Protein 3IT3 (pdb70)

B-factor: mean 20.71, std 9.78, range [7.64, 93.46]

Radius of gyration: 27.83 Å; Cα contacts (8 Å, |Δi|>4): 1352; chains: 2; bounding box: 67×67×67 Å

Structure (mmCIF, N/CA/C/O backbone):
data_3IT3
#
_entry.id   3IT3
#
_cell.length_a   61.646
_cell.length_b   61.646
_cell.length_c   211.439
_cell.angle_alpha   90.000
_cell.angle_beta   90.000
_cell.angle_gamma   90.000
#
_symmetry.space_group_name_H-M   'P 41'
#
loop_
_entity.id
_entity.type
_entity.pdbx_description
1 polymer 'Acid phosphatase'
2 non-polymer '[(2R,3S,4R,5R)-5-(6-aminopurin-9-yl)-4-hydroxy-2-(hydroxymethyl)oxolan-3-yl] dihydrogen phosphate'
3 water water
#
loop_
_atom_site.group_PDB
_atom_site.id
_atom_site.type_symbol
_atom_site.label_atom_id
_atom_site.label_alt_id
_atom_site.label_comp_id
_atom_site.label_asym_id
_atom_site.label_entity_id
_atom_site.label_seq_id
_atom_site.pdbx_PDB_ins_code
_atom_site.Cartn_x
_atom_site.Cartn_y
_atom_site.Cartn_z
_atom_site.occupancy
_atom_site.B_iso_or_equiv
_atom_site.auth_seq_id
_atom_site.auth_comp_id
_atom_site.auth_asym_id
_atom_site.auth_atom_id
_atom_site.pdbx_PDB_model_num
ATOM 1 N N . SER A 1 6 ? 8.024 6.236 26.502 1.00 47.09 6 SER A N 1
ATOM 2 C CA . SER A 1 6 ? 8.136 7.388 25.614 1.00 42.91 6 SER A CA 1
ATOM 3 C C . SER A 1 6 ? 6.910 7.528 24.716 1.00 35.62 6 SER A C 1
ATOM 4 O O . SER A 1 6 ? 6.396 6.541 24.193 1.00 39.49 6 SER A O 1
ATOM 6 N N . LYS A 1 7 ? 6.450 8.763 24.543 1.00 23.76 7 LYS A N 1
ATOM 7 C CA . LYS A 1 7 ? 5.296 9.046 23.704 1.00 21.09 7 LYS A CA 1
ATOM 8 C C . LYS A 1 7 ? 5.682 10.025 22.609 1.00 18.17 7 LYS A C 1
ATOM 9 O O . LYS A 1 7 ? 6.446 10.961 22.841 1.00 20.22 7 LYS A O 1
ATOM 11 N N . LEU A 1 8 ? 5.156 9.796 21.412 1.00 16.30 8 LEU A N 1
ATOM 12 C CA . LEU A 1 8 ? 5.343 10.725 20.308 1.00 15.36 8 LEU A CA 1
ATOM 13 C C . LEU A 1 8 ? 4.584 12.016 20.609 1.00 18.22 8 LEU A C 1
ATOM 14 O O . LEU A 1 8 ? 3.378 11.983 20.862 1.00 17.54 8 LEU A O 1
ATOM 19 N N . ILE A 1 9 ? 5.278 13.153 20.569 1.00 16.66 9 ILE A N 1
ATOM 20 C CA . ILE A 1 9 ? 4.633 14.430 20.887 1.00 14.78 9 ILE A CA 1
ATOM 21 C C . ILE A 1 9 ? 4.604 15.436 19.737 1.00 15.00 9 ILE A C 1
ATOM 22 O O . ILE A 1 9 ? 3.875 16.427 19.804 1.00 15.61 9 ILE A O 1
ATOM 27 N N . PHE A 1 10 ? 5.373 15.181 18.680 1.00 13.50 10 PHE A N 1
ATOM 28 C CA . PHE A 1 10 ? 5.435 16.119 17.565 1.00 14.03 10 PHE A CA 1
ATOM 29 C C . PHE A 1 10 ? 6.064 15.466 16.346 1.00 13.05 10 PHE A C 1
ATOM 30 O O . PHE A 1 10 ? 6.932 14.604 16.480 1.00 15.83 10 PHE A O 1
ATOM 38 N N . VAL A 1 11 ? 5.619 15.872 15.158 1.00 12.17 11 VAL A N 1
ATOM 39 C CA . VAL A 1 11 ? 6.238 15.424 13.912 1.00 11.98 11 VAL A CA 1
ATOM 40 C C . VAL A 1 11 ? 6.410 16.598 12.961 1.00 12.83 11 VAL A C 1
ATOM 41 O O . VAL A 1 11 ? 5.489 17.388 12.781 1.00 12.35 11 VAL A O 1
ATOM 45 N N . SER A 1 12 ? 7.577 16.701 12.330 1.00 12.64 12 SER A N 1
ATOM 46 C CA . SER A 1 12 ? 7.715 17.583 11.174 1.00 11.19 12 SER A CA 1
ATOM 47 C C . SER A 1 12 ? 7.886 16.740 9.915 1.00 11.99 12 SER A C 1
ATOM 48 O O . SER A 1 12 ? 8.673 15.788 9.900 1.00 13.72 12 SER A O 1
ATOM 51 N N . MET A 1 13 ? 7.154 17.093 8.859 1.00 10.99 13 MET A N 1
ATOM 52 C CA . MET A 1 13 ? 7.091 16.265 7.655 1.00 12.10 13 MET A CA 1
ATOM 53 C C . MET A 1 13 ? 7.339 17.064 6.378 1.00 11.96 13 MET A C 1
ATOM 54 O O . MET A 1 13 ? 6.902 18.214 6.263 1.00 11.60 13 MET A O 1
ATOM 59 N N . ILE A 1 14 ? 8.046 16.444 5.433 1.00 10.67 14 ILE A N 1
ATOM 60 C CA . ILE A 1 14 ? 8.151 16.942 4.060 1.00 10.22 14 ILE A CA 1
ATOM 61 C C . ILE A 1 14 ? 7.561 15.888 3.137 1.00 10.98 14 ILE A C 1
ATOM 62 O O . ILE A 1 14 ? 7.788 14.695 3.336 1.00 11.74 14 ILE A O 1
ATOM 67 N N . THR A 1 15 ? 6.797 16.317 2.135 1.00 9.73 15 THR A N 1
ATOM 68 C CA . THR A 1 15 ? 6.448 15.433 1.024 1.00 8.80 15 THR A CA 1
ATOM 69 C C . THR A 1 15 ? 6.988 15.965 -0.294 1.00 10.29 15 THR A C 1
ATOM 70 O O . THR A 1 15 ? 7.164 17.177 -0.468 1.00 12.17 15 THR A O 1
ATOM 74 N N . ARG A 1 16 ? 7.250 15.051 -1.223 1.00 10.32 16 ARG A N 1
ATOM 75 C CA . ARG A 1 16 ? 7.237 15.420 -2.630 1.00 10.54 16 ARG A CA 1
ATOM 76 C C . ARG A 1 16 ? 5.796 15.282 -3.104 1.00 12.19 16 ARG A C 1
ATOM 77 O O . ARG A 1 16 ? 5.039 14.449 -2.591 1.00 12.83 16 ARG A O 1
ATOM 85 N N . HIS A 1 17 ? 5.417 16.118 -4.065 1.00 10.32 17 HIS A N 1
ATOM 86 C CA . HIS A 1 17 ? 4.085 16.074 -4.661 1.00 11.29 17 HIS A CA 1
ATOM 87 C C . HIS A 1 17 ? 3.854 14.759 -5.408 1.00 11.61 17 HIS A C 1
ATOM 88 O O . HIS A 1 17 ? 4.767 13.952 -5.575 1.00 11.42 17 HIS A O 1
ATOM 95 N N . GLY A 1 18 ? 2.625 14.552 -5.863 1.00 10.20 18 GLY A N 1
ATOM 96 C CA . GLY A 1 18 ? 2.286 13.323 -6.559 1.00 10.75 18 GLY A CA 1
ATOM 97 C C . GLY A 1 18 ? 2.593 13.379 -8.047 1.00 10.87 18 GLY A C 1
ATOM 98 O O . GLY A 1 18 ? 3.128 14.359 -8.557 1.00 12.15 18 GLY A O 1
ATOM 99 N N . ASP A 1 19 ? 2.222 12.315 -8.740 1.00 10.68 19 ASP A N 1
ATOM 100 C CA . ASP A 1 19 ? 2.388 12.228 -10.184 1.00 11.42 19 ASP A CA 1
ATOM 101 C C . ASP A 1 19 ? 1.934 13.510 -10.879 1.00 12.91 19 ASP A C 1
ATOM 102 O O . ASP A 1 19 ? 0.842 14.024 -10.619 1.00 12.08 19 ASP A O 1
ATOM 107 N N . ARG A 1 20 ? 2.776 14.019 -11.777 1.00 12.02 20 ARG A N 1
ATOM 108 C CA . ARG A 1 20 ? 2.463 15.240 -12.506 1.00 11.24 20 ARG A CA 1
ATOM 109 C C . ARG A 1 20 ? 2.746 15.051 -13.984 1.00 11.47 20 ARG A C 1
ATOM 110 O O . ARG A 1 20 ? 3.419 14.098 -14.382 1.00 13.44 20 ARG A O 1
ATOM 118 N N . ALA A 1 21 ? 2.224 15.961 -14.799 1.00 11.36 21 ALA A N 1
ATOM 119 C CA . ALA A 1 21 ? 2.634 16.052 -16.192 1.00 11.67 21 ALA A CA 1
ATOM 120 C C . ALA A 1 21 ? 4.079 16.561 -16.233 1.00 11.92 21 ALA A C 1
ATOM 121 O O . ALA A 1 21 ? 4.589 17.069 -15.229 1.00 13.49 21 ALA A O 1
ATOM 123 N N . PRO A 1 22 ? 4.752 16.419 -17.382 1.00 11.46 22 PRO A N 1
ATOM 124 C CA . PRO A 1 22 ? 6.131 16.919 -17.454 1.00 11.42 22 PRO A CA 1
ATOM 125 C C . PRO A 1 22 ? 6.175 18.445 -17.519 1.00 13.23 22 PRO A C 1
ATOM 126 O O . PRO A 1 22 ? 5.128 19.089 -17.618 1.00 14.73 22 PRO A O 1
ATOM 130 N N . PHE A 1 23 ? 7.380 19.009 -17.467 1.00 13.46 23 PHE A N 1
ATOM 131 C CA . PHE A 1 23 ? 7.589 20.427 -17.746 1.00 13.26 23 PHE A CA 1
ATOM 132 C C . PHE A 1 23 ? 7.875 20.667 -19.217 1.00 18.11 23 PHE A C 1
ATOM 133 O O . PHE A 1 23 ? 7.598 21.738 -19.748 1.00 20.19 23 PHE A O 1
ATOM 141 N N . ALA A 1 24 ? 8.469 19.670 -19.860 1.00 17.75 24 ALA A N 1
ATOM 142 C CA . ALA A 1 24 ? 8.969 19.826 -21.224 1.00 16.64 24 ALA A CA 1
ATOM 143 C C . ALA A 1 24 ? 8.280 18.846 -22.150 1.00 14.58 24 ALA A C 1
ATOM 144 O O . ALA A 1 24 ? 7.582 17.949 -21.701 1.00 16.59 24 ALA A O 1
ATOM 146 N N . ASN A 1 25 ? 8.487 19.028 -23.453 1.00 18.38 25 ASN A N 1
ATOM 147 C CA . ASN A 1 25 ? 8.025 18.069 -24.448 1.00 17.47 25 ASN A CA 1
ATOM 148 C C . ASN A 1 25 ? 9.219 17.409 -25.125 1.00 20.84 25 ASN A C 1
ATOM 149 O O . ASN A 1 25 ? 10.253 18.040 -25.325 1.00 19.47 25 ASN A O 1
ATOM 154 N N . ILE A 1 26 ? 9.074 16.135 -25.471 1.00 16.11 26 ILE A N 1
ATOM 155 C CA . ILE A 1 26 ? 9.996 15.496 -26.400 1.00 16.35 26 ILE A CA 1
ATOM 156 C C . ILE A 1 26 ? 9.562 15.911 -27.796 1.00 15.91 26 ILE A C 1
ATOM 157 O O . ILE A 1 26 ? 8.409 15.716 -28.183 1.00 18.42 26 ILE A O 1
ATOM 162 N N . GLU A 1 27 ? 10.476 16.530 -28.533 1.00 16.26 27 GLU A N 1
ATOM 163 C CA . GLU A 1 27 ? 10.116 17.160 -29.799 1.00 19.27 27 GLU A CA 1
ATOM 164 C C . GLU A 1 27 ? 9.544 16.182 -30.821 1.00 19.75 27 GLU A C 1
ATOM 165 O O . GLU A 1 27 ? 8.627 16.523 -31.570 1.00 20.96 27 GLU A O 1
ATOM 171 N N . ASN A 1 28 ? 10.088 14.971 -30.849 1.00 19.23 28 ASN A N 1
ATOM 172 C CA . ASN A 1 28 ? 9.709 13.996 -31.867 1.00 20.65 28 ASN A CA 1
ATOM 173 C C . ASN A 1 28 ? 8.639 13.008 -31.404 1.00 21.75 28 ASN A C 1
ATOM 174 O O . ASN A 1 28 ? 8.418 11.978 -32.041 1.00 25.05 28 ASN A O 1
ATOM 179 N N . ALA A 1 29 ? 7.979 13.329 -30.295 1.00 21.00 29 ALA A N 1
ATOM 180 C CA . ALA A 1 29 ? 6.845 12.542 -29.823 1.00 20.13 29 ALA A CA 1
ATOM 181 C C . ALA A 1 29 ? 5.595 13.411 -29.780 1.00 20.56 29 ALA A C 1
ATOM 182 O O . ALA A 1 29 ? 5.677 14.638 -29.809 1.00 28.75 29 ALA A O 1
ATOM 184 N N . ASN A 1 30 ? 4.437 12.772 -29.711 1.00 20.93 30 ASN A N 1
ATOM 185 C CA . ASN A 1 30 ? 3.173 13.496 -29.682 1.00 20.91 30 ASN A CA 1
ATOM 186 C C . ASN A 1 30 ? 2.324 13.114 -28.482 1.00 21.47 30 ASN A C 1
ATOM 187 O O . ASN A 1 30 ? 1.133 12.844 -28.609 1.00 26.35 30 ASN A O 1
ATOM 192 N N . TYR A 1 31 ? 2.942 13.105 -27.306 1.00 19.99 31 TYR A N 1
ATOM 193 C CA . TYR A 1 31 ? 2.254 12.671 -26.104 1.00 18.63 31 TYR A CA 1
ATOM 194 C C . TYR A 1 31 ? 1.128 13.628 -25.726 1.00 22.19 31 TYR A C 1
ATOM 195 O O . TYR A 1 31 ? 1.259 14.844 -25.871 1.00 26.33 31 TYR A O 1
ATOM 204 N N . SER A 1 32 ? 0.024 13.064 -25.248 1.00 22.85 32 SER A N 1
ATOM 205 C CA . SER A 1 32 ? -1.095 13.843 -24.733 1.00 24.16 32 SER A CA 1
ATOM 206 C C . SER A 1 32 ? -1.318 13.445 -23.276 1.00 21.42 32 SER A C 1
ATOM 207 O O . SER A 1 32 ? -1.580 12.278 -22.992 1.00 26.27 32 SER A O 1
ATOM 210 N N . TRP A 1 33 ? -1.228 14.408 -22.359 1.00 21.80 33 TRP A N 1
ATOM 211 C CA . TRP A 1 33 ? -1.243 14.099 -20.924 1.00 20.17 33 TRP A CA 1
ATOM 212 C C . TRP A 1 33 ? -2.616 14.130 -20.255 1.00 27.15 33 TRP A C 1
ATOM 213 O O . TRP A 1 33 ? -2.844 13.418 -19.278 1.00 29.79 33 TRP A O 1
ATOM 224 N N . GLY A 1 34 ? -3.529 14.946 -20.771 1.00 22.52 34 GLY A N 1
ATOM 225 C CA . GLY A 1 34 ? -4.834 15.082 -20.139 1.00 25.91 34 GLY A CA 1
ATOM 226 C C . GLY A 1 34 ? -4.840 16.123 -19.034 1.00 23.99 34 GLY A C 1
ATOM 227 O O . GLY A 1 34 ? -5.866 16.397 -18.416 1.00 22.70 34 GLY A O 1
ATOM 228 N N . THR A 1 35 ? -3.669 16.699 -18.789 1.00 20.64 35 THR A N 1
ATOM 229 C CA A THR A 1 35 ? -3.411 17.683 -17.755 0.48 20.17 35 THR A CA 1
ATOM 230 C CA B THR A 1 35 ? -3.605 17.881 -17.938 0.52 20.51 35 THR A CA 1
ATOM 231 C C . THR A 1 35 ? -2.435 18.728 -18.348 1.00 20.36 35 THR A C 1
ATOM 232 O O . THR A 1 35 ? -1.612 18.347 -19.186 1.00 22.70 35 THR A O 1
ATOM 239 N N . GLU A 1 36 ? -2.453 19.968 -17.869 1.00 16.81 36 GLU A N 1
ATOM 240 C CA . GLU A 1 36 ? -1.459 20.948 -18.295 1.00 15.81 36 GLU A CA 1
ATOM 241 C C . GLU A 1 36 ? -0.071 20.580 -17.782 1.00 13.76 36 GLU A C 1
ATOM 242 O O . GLU A 1 36 ? 0.072 19.927 -16.747 1.00 13.04 36 GLU A O 1
ATOM 248 N N . LEU A 1 37 ? 0.952 21.021 -18.504 1.00 14.49 37 LEU A N 1
ATOM 249 C CA . LEU A 1 37 ? 2.326 20.774 -18.088 1.00 14.05 37 LEU A CA 1
ATOM 250 C C . LEU A 1 37 ? 2.551 21.180 -16.643 1.00 14.45 37 LEU A C 1
ATOM 251 O O . LEU A 1 37 ? 2.101 22.236 -16.192 1.00 15.79 37 LEU A O 1
ATOM 256 N N . SER A 1 38 ? 3.239 20.301 -15.924 1.00 12.10 38 SER A N 1
ATOM 257 C CA . SER A 1 38 ? 3.611 20.491 -14.520 1.00 13.26 38 SER A CA 1
ATOM 258 C C . SER A 1 38 ? 2.476 20.377 -13.500 1.00 12.34 38 SER A C 1
ATOM 259 O O . SER A 1 38 ? 2.734 20.489 -12.304 1.00 12.96 38 SER A O 1
ATOM 262 N N . GLU A 1 39 ? 1.241 20.160 -13.948 1.00 11.37 39 GLU A N 1
ATOM 263 C CA . GLU A 1 39 ? 0.130 20.026 -13.006 1.00 10.43 39 GLU A CA 1
ATOM 264 C C . GLU A 1 39 ? 0.029 18.616 -12.443 1.00 11.77 39 GLU A C 1
ATOM 265 O O . GLU A 1 39 ? 0.421 17.641 -13.089 1.00 12.64 39 GLU A O 1
ATOM 271 N N . LEU A 1 40 ? -0.507 18.512 -11.230 1.00 10.93 40 LEU A N 1
ATOM 272 C CA . LEU A 1 40 ? -0.783 17.223 -10.619 1.00 12.54 40 LEU A CA 1
ATOM 273 C C . LEU A 1 40 ? -1.889 16.514 -11.400 1.00 14.51 40 LEU A C 1
ATOM 274 O O . LEU A 1 40 ? -2.911 17.123 -11.729 1.00 15.42 40 LEU A O 1
ATOM 279 N N . THR A 1 41 ? -1.682 15.234 -11.699 1.00 10.96 41 THR A N 1
ATOM 280 C CA . THR A 1 41 ? -2.675 14.429 -12.408 1.00 11.88 41 THR A CA 1
ATOM 281 C C . THR A 1 41 ? -3.637 13.775 -11.410 1.00 12.30 41 THR A C 1
ATOM 282 O O . THR A 1 41 ? -3.387 13.784 -10.204 1.00 11.95 41 THR A O 1
ATOM 286 N N . PRO A 1 42 ? -4.740 13.190 -11.902 1.00 11.73 42 PRO A N 1
ATOM 287 C CA . PRO A 1 42 ? -5.618 12.417 -11.014 1.00 12.02 42 PRO A CA 1
ATOM 288 C C . PRO A 1 42 ? -4.860 11.298 -10.284 1.00 14.44 42 PRO A C 1
ATOM 289 O O . PRO A 1 42 ? -5.109 11.056 -9.103 1.00 12.81 42 PRO A O 1
ATOM 293 N N . ILE A 1 43 ? -3.929 10.638 -10.967 1.00 13.76 43 ILE A N 1
ATOM 294 C CA . ILE A 1 43 ? -3.106 9.627 -10.314 1.00 14.79 43 ILE A CA 1
ATOM 295 C C . ILE A 1 43 ? -2.322 10.245 -9.151 1.00 12.83 43 ILE A C 1
ATOM 296 O O . ILE A 1 43 ? -2.232 9.658 -8.062 1.00 12.15 43 ILE A O 1
ATOM 301 N N . GLY A 1 44 ? -1.772 11.434 -9.377 1.00 10.98 44 GLY A N 1
ATOM 302 C CA . GLY A 1 44 ? -1.012 12.126 -8.347 1.00 10.64 44 GLY A CA 1
ATOM 303 C C . GLY A 1 44 ? -1.868 12.510 -7.151 1.00 10.35 44 GLY A C 1
ATOM 304 O O . GLY A 1 44 ? -1.417 12.414 -6.008 1.00 11.12 44 GLY A O 1
ATOM 305 N N . MET A 1 45 ? -3.097 12.946 -7.404 1.00 10.11 45 MET A N 1
ATOM 306 C CA . MET A 1 45 ? -4.032 13.222 -6.316 1.00 11.19 45 MET A CA 1
ATOM 307 C C . MET A 1 45 ? -4.269 11.960 -5.495 1.00 10.72 45 MET A C 1
ATOM 308 O O . MET A 1 45 ? -4.251 11.994 -4.261 1.00 11.01 45 MET A O 1
ATOM 313 N N . ASN A 1 46 ? -4.496 10.849 -6.191 1.00 10.96 46 ASN A N 1
ATOM 314 C CA . ASN A 1 46 ? -4.723 9.570 -5.541 1.00 11.02 46 ASN A CA 1
ATOM 315 C C . ASN A 1 46 ? -3.525 9.116 -4.709 1.00 12.42 46 ASN A C 1
ATOM 316 O O . ASN A 1 46 ? -3.691 8.596 -3.612 1.00 11.60 46 ASN A O 1
ATOM 321 N N . GLN A 1 47 ? -2.316 9.324 -5.217 1.00 11.54 47 GLN A N 1
ATOM 322 C CA . GLN A 1 47 ? -1.119 8.938 -4.481 1.00 12.36 47 GLN A CA 1
ATOM 323 C C . GLN A 1 47 ? -1.003 9.701 -3.171 1.00 10.86 47 GLN A C 1
ATOM 324 O O . GLN A 1 47 ? -0.658 9.134 -2.136 1.00 11.40 47 GLN A O 1
ATOM 330 N N . GLU A 1 48 ? -1.288 10.994 -3.221 1.00 9.92 48 GLU A N 1
ATOM 331 C CA . GLU A 1 48 ? -1.187 11.813 -2.023 1.00 9.92 48 GLU A CA 1
ATOM 332 C C . GLU A 1 48 ? -2.314 11.492 -1.041 1.00 10.14 48 GLU A C 1
ATOM 333 O O . GLU A 1 48 ? -2.085 11.434 0.168 1.00 11.32 48 GLU A O 1
ATOM 339 N N . TYR A 1 49 ? -3.519 11.279 -1.563 1.00 10.40 49 TYR A N 1
ATOM 340 C CA . TYR A 1 49 ? -4.654 10.876 -0.737 1.00 10.70 49 TYR A CA 1
ATOM 341 C C . TYR A 1 49 ? -4.334 9.569 0.010 1.00 10.42 49 TYR A C 1
ATOM 342 O O . TYR A 1 49 ? -4.560 9.447 1.225 1.00 12.16 49 TYR A O 1
ATOM 351 N N . ASN A 1 50 ? -3.783 8.600 -0.712 1.00 11.22 50 ASN A N 1
ATOM 352 C CA . ASN A 1 50 ? -3.417 7.329 -0.101 1.00 11.30 50 ASN A CA 1
ATOM 353 C C . ASN A 1 50 ? -2.306 7.477 0.941 1.00 11.28 50 ASN A C 1
ATOM 354 O O . ASN A 1 50 ? -2.342 6.819 1.985 1.00 13.25 50 ASN A O 1
ATOM 359 N N . LEU A 1 51 ? -1.348 8.366 0.688 1.00 11.05 51 LEU A N 1
ATOM 360 C CA . LEU A 1 51 ? -0.326 8.663 1.691 1.00 11.41 51 LEU A CA 1
ATOM 361 C C . LEU A 1 51 ? -0.989 9.253 2.941 1.00 12.20 51 LEU A C 1
ATOM 362 O O . LEU A 1 51 ? -0.647 8.888 4.071 1.00 11.84 51 LEU A O 1
ATOM 367 N N . GLY A 1 52 ? -1.955 10.147 2.743 1.00 11.00 52 GLY A N 1
ATOM 368 C CA . GLY A 1 52 ? -2.741 10.674 3.853 1.00 10.59 52 GLY A CA 1
ATOM 369 C C . GLY A 1 52 ? -3.412 9.593 4.688 1.00 11.84 52 GLY A C 1
ATOM 370 O O . GLY A 1 52 ? -3.384 9.649 5.920 1.00 12.04 52 GLY A O 1
ATOM 371 N N . LEU A 1 53 ? -4.018 8.613 4.021 1.00 11.71 53 LEU A N 1
ATOM 372 C CA . LEU A 1 53 ? -4.648 7.505 4.736 1.00 12.77 53 LEU A CA 1
ATOM 373 C C . LEU A 1 53 ? -3.611 6.729 5.545 1.00 11.42 53 LEU A C 1
ATOM 374 O O . LEU A 1 53 ? -3.886 6.315 6.673 1.00 11.86 53 LEU A O 1
ATOM 379 N N . GLN A 1 54 ? -2.427 6.536 4.969 1.00 11.84 54 GLN A N 1
ATOM 380 C CA . GLN A 1 54 ? -1.341 5.831 5.651 1.00 11.78 54 GLN A CA 1
ATOM 381 C C . GLN A 1 54 ? -0.884 6.610 6.881 1.00 11.69 54 GLN A C 1
ATOM 382 O O . GLN A 1 54 ? -0.632 6.036 7.945 1.00 13.69 54 GLN A O 1
ATOM 388 N N . LEU A 1 55 ? -0.790 7.925 6.729 1.00 12.00 55 LEU A N 1
ATOM 389 C CA . LEU A 1 55 ? -0.373 8.782 7.828 1.00 11.98 55 LEU A CA 1
ATOM 390 C C . LEU A 1 55 ? -1.423 8.821 8.939 1.00 12.05 55 LEU A C 1
ATOM 391 O O . LEU A 1 55 ? -1.080 8.958 10.113 1.00 12.82 55 LEU A O 1
ATOM 396 N N . ARG A 1 56 ? -2.701 8.711 8.579 1.00 11.43 56 ARG A N 1
ATOM 397 C CA . ARG A 1 56 ? -3.749 8.585 9.590 1.00 11.20 56 ARG A CA 1
ATOM 398 C C . ARG A 1 56 ? -3.572 7.293 10.388 1.00 11.94 56 ARG A C 1
ATOM 399 O O . ARG A 1 56 ? -3.644 7.297 11.616 1.00 13.51 56 ARG A O 1
ATOM 407 N N . LYS A 1 57 ? -3.328 6.187 9.696 1.00 13.75 57 LYS A N 1
ATOM 408 C CA . LYS A 1 57 ? -3.152 4.924 10.401 1.00 14.83 57 LYS A CA 1
ATOM 409 C C . LYS A 1 57 ? -1.947 5.001 11.338 1.00 13.65 57 LYS A C 1
ATOM 410 O O . LYS A 1 57 ? -1.954 4.427 12.430 1.00 14.95 57 LYS A O 1
ATOM 416 N N . ARG A 1 58 ? -0.926 5.747 10.933 1.00 14.17 58 ARG A N 1
ATOM 417 C CA . ARG A 1 58 ? 0.290 5.816 11.727 1.00 13.52 58 ARG A CA 1
ATOM 418 C C . ARG A 1 58 ? 0.177 6.819 12.871 1.00 12.90 58 ARG A C 1
ATOM 419 O O . ARG A 1 58 ? 0.335 6.454 14.038 1.00 14.61 58 ARG A O 1
ATOM 427 N N . TYR A 1 59 ? -0.104 8.077 12.546 1.00 13.20 59 TYR A N 1
ATOM 428 C CA . TYR A 1 59 ? -0.015 9.131 13.563 1.00 13.29 59 TYR A CA 1
ATOM 429 C C . TYR A 1 59 ? -1.294 9.391 14.347 1.00 13.11 59 TYR A C 1
ATOM 430 O O . TYR A 1 59 ? -1.260 10.027 15.406 1.00 13.38 59 TYR A O 1
ATOM 439 N N . ILE A 1 60 ? -2.414 8.889 13.844 1.00 13.05 60 ILE A N 1
ATOM 440 C CA . ILE A 1 60 ? -3.667 8.939 14.581 1.00 11.52 60 ILE A CA 1
ATOM 441 C C . ILE A 1 60 ? -3.968 7.588 15.225 1.00 12.90 60 ILE A C 1
ATOM 442 O O . ILE A 1 60 ? -4.033 7.487 16.448 1.00 15.67 60 ILE A O 1
ATOM 447 N N . ASP A 1 61 ? -4.107 6.541 14.417 1.00 13.87 61 ASP A N 1
ATOM 448 C CA . ASP A 1 61 ? -4.489 5.231 14.962 1.00 13.85 61 ASP A CA 1
ATOM 449 C C . ASP A 1 61 ? -3.433 4.570 15.853 1.00 16.67 61 ASP A C 1
ATOM 450 O O . ASP A 1 61 ? -3.743 4.105 16.958 1.00 19.89 61 ASP A O 1
ATOM 455 N N . LYS A 1 62 ? -2.198 4.506 15.365 1.00 16.19 62 LYS A N 1
ATOM 456 C CA . LYS A 1 62 ? -1.137 3.785 16.063 1.00 16.60 62 LYS A CA 1
ATOM 457 C C . LYS A 1 62 ? -0.525 4.587 17.213 1.00 17.86 62 LYS A C 1
ATOM 458 O O . LYS A 1 62 ? -0.504 4.119 18.356 1.00 22.70 62 LYS A O 1
ATOM 464 N N . PHE A 1 63 ? -0.037 5.790 16.918 1.00 15.40 63 PHE A N 1
ATOM 465 C CA . PHE A 1 63 ? 0.641 6.599 17.929 1.00 14.63 63 PHE A CA 1
ATOM 466 C C . PHE A 1 63 ? -0.302 7.491 18.733 1.00 15.11 63 PHE A C 1
ATOM 467 O O . PHE A 1 63 ? 0.028 7.895 19.839 1.00 17.43 63 PHE A O 1
ATOM 475 N N . GLY A 1 64 ? -1.454 7.826 18.162 1.00 13.05 64 GLY A N 1
ATOM 476 C CA . GLY A 1 64 ? -2.396 8.706 18.829 1.00 14.53 64 GLY A CA 1
ATOM 477 C C . GLY A 1 64 ? -1.865 10.108 19.078 1.00 12.83 64 GLY A C 1
ATOM 478 O O . GLY A 1 64 ? -2.346 10.809 19.973 1.00 14.65 64 GLY A O 1
ATOM 479 N N . LEU A 1 65 ? -0.878 10.526 18.289 1.00 13.82 65 LEU A N 1
ATOM 480 C CA . LEU A 1 65 ? -0.380 11.898 18.383 1.00 13.37 65 LEU A CA 1
ATOM 481 C C . LEU A 1 65 ? -1.500 12.871 18.042 1.00 12.69 65 LEU A C 1
ATOM 482 O O . LEU A 1 65 ? -1.718 13.860 18.739 1.00 13.74 65 LEU A O 1
ATOM 487 N N . LEU A 1 66 ? -2.194 12.579 16.947 1.00 13.56 66 LEU A N 1
ATOM 488 C CA . LEU A 1 66 ? -3.275 13.412 16.456 1.00 13.74 66 LEU A CA 1
ATOM 489 C C . LEU A 1 66 ? -4.615 12.748 16.733 1.00 11.76 66 LEU A C 1
ATOM 490 O O . LEU A 1 66 ? -4.705 11.522 16.790 1.00 12.63 66 LEU A O 1
ATOM 495 N N . PRO A 1 67 ? -5.668 13.557 16.889 1.00 12.78 67 PRO A N 1
ATOM 496 C CA . PRO A 1 67 ? -7.015 13.029 17.122 1.00 12.31 67 PRO A CA 1
ATOM 497 C C . PRO A 1 67 ? -7.707 12.649 15.816 1.00 12.09 67 PRO A C 1
ATOM 498 O O . PRO A 1 67 ? -7.230 12.990 14.728 1.00 12.80 67 PRO A O 1
ATOM 502 N N . G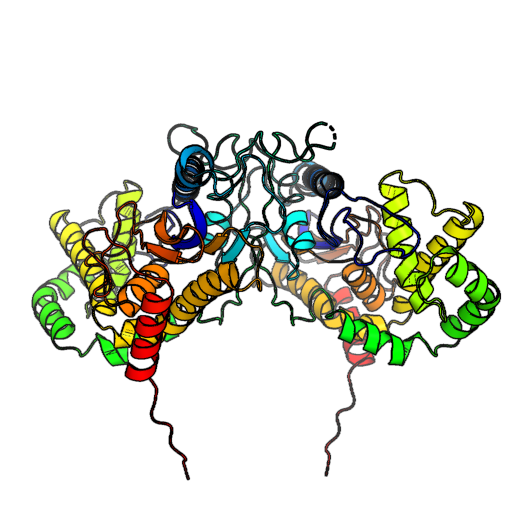LU A 1 68 ? -8.831 11.951 15.926 1.00 13.69 68 GLU A N 1
ATOM 503 C CA . GLU A 1 68 ? -9.552 11.478 14.750 1.00 13.07 68 GLU A CA 1
ATOM 504 C C . GLU A 1 68 ? -10.294 12.588 14.007 1.00 12.64 68 GLU A C 1
ATOM 505 O O . GLU A 1 68 ? -10.538 12.469 12.801 1.00 13.40 68 GLU A O 1
ATOM 511 N N . HIS A 1 69 ? -10.656 13.651 14.723 1.00 14.20 69 HIS A N 1
ATOM 512 C CA . HIS A 1 69 ? -11.294 14.829 14.129 1.00 11.15 69 HIS A CA 1
ATOM 513 C C . HIS A 1 69 ? -10.369 16.019 14.267 1.00 13.50 69 HIS A C 1
ATOM 514 O O . HIS A 1 69 ? -9.812 16.259 15.338 1.00 15.10 69 HIS A O 1
ATOM 521 N N . TYR A 1 70 ? -10.202 16.767 13.181 1.00 11.93 70 TYR A N 1
ATOM 522 C CA . TYR A 1 70 ? -9.193 17.818 13.144 1.00 11.76 70 TYR A CA 1
ATOM 523 C C . TYR A 1 70 ? -9.389 18.909 14.185 1.00 13.61 70 TYR A C 1
ATOM 524 O O . TYR A 1 70 ? -10.485 19.455 14.343 1.00 15.82 70 TYR A O 1
ATOM 533 N N . VAL A 1 71 ? -8.305 19.229 14.885 1.00 11.42 71 VAL A N 1
ATOM 534 C CA . VAL A 1 71 ? -8.294 20.327 15.844 1.00 12.58 71 VAL A CA 1
ATOM 535 C C . VAL A 1 71 ? -7.691 21.568 15.208 1.00 13.19 71 VAL A C 1
ATOM 536 O O . VAL A 1 71 ? -6.573 21.527 14.707 1.00 11.71 71 VAL A O 1
ATOM 540 N N . ASP A 1 72 ? -8.422 22.678 15.218 1.00 14.15 72 ASP A N 1
ATOM 541 C CA . ASP A 1 72 ? -7.890 23.866 14.564 1.00 16.38 72 ASP A CA 1
ATOM 542 C C . ASP A 1 72 ? -6.584 24.300 15.223 1.00 13.77 72 ASP A C 1
ATOM 543 O O . ASP A 1 72 ? -6.436 24.229 16.451 1.00 14.46 72 ASP A O 1
ATOM 548 N N . GLN A 1 73 ? -5.635 24.699 14.381 1.00 13.05 73 GLN A N 1
ATOM 549 C CA . GLN A 1 73 ? -4.311 25.159 14.793 1.00 13.24 73 GLN A CA 1
ATOM 550 C C . GLN A 1 73 ? -3.428 24.029 15.308 1.00 12.37 73 GLN A C 1
ATOM 551 O O . GLN A 1 73 ? -2.403 24.280 15.942 1.00 17.47 73 GLN A O 1
ATOM 557 N N . SER A 1 74 ? -3.814 22.783 15.031 1.00 10.38 74 SER A N 1
ATOM 558 C CA . SER A 1 74 ? -2.988 21.642 15.439 1.00 12.71 74 SER A CA 1
ATOM 559 C C . SER A 1 74 ? -1.930 21.248 14.399 1.00 12.62 74 SER A C 1
ATOM 560 O O . SER A 1 74 ? -0.914 20.639 14.740 1.00 13.60 74 SER A O 1
ATOM 563 N N . ILE A 1 75 ? -2.159 21.588 13.134 1.00 10.79 75 ILE A N 1
ATOM 564 C CA . ILE A 1 75 ? -1.194 21.264 12.089 1.00 10.62 75 ILE A CA 1
ATOM 565 C C . ILE A 1 75 ? -0.907 22.531 11.297 1.00 11.53 75 ILE A C 1
ATOM 566 O O . ILE A 1 75 ? -1.832 23.229 10.864 1.00 14.05 75 ILE A O 1
ATOM 571 N N . TYR A 1 76 ? 0.375 22.825 11.117 1.00 9.59 76 TYR A N 1
ATOM 572 C CA . TYR A 1 76 ? 0.794 23.950 10.309 1.00 10.22 76 TYR A CA 1
ATOM 573 C C . TYR A 1 76 ? 1.231 23.391 8.971 1.00 12.09 76 TYR A C 1
ATOM 574 O O . TYR A 1 76 ? 2.132 22.556 8.931 1.00 12.22 76 TYR A O 1
ATOM 583 N N . VAL A 1 77 ? 0.590 23.833 7.887 1.00 10.55 77 VAL A N 1
ATOM 584 C CA . VAL A 1 77 ? 0.939 23.370 6.545 1.00 9.59 77 VAL A CA 1
ATOM 585 C C . VAL A 1 77 ? 1.425 24.540 5.703 1.00 10.30 77 VAL A C 1
ATOM 586 O O . VAL A 1 77 ? 0.729 25.557 5.576 1.00 11.98 77 VAL A O 1
ATOM 590 N N . LEU A 1 78 ? 2.627 24.395 5.146 1.00 8.73 78 LEU A N 1
ATOM 591 C CA . LEU A 1 78 ? 3.231 25.404 4.287 1.00 9.52 78 LEU A CA 1
ATOM 592 C C . LEU A 1 78 ? 3.678 24.724 3.010 1.00 10.10 78 LEU A C 1
ATOM 593 O O . LEU A 1 78 ? 4.392 23.719 3.044 1.00 10.97 78 LEU A O 1
ATOM 598 N N . SER A 1 79 ? 3.247 25.269 1.881 1.00 8.83 79 SER A N 1
ATOM 599 C CA . SER A 1 79 ? 3.587 24.717 0.578 1.00 8.41 79 SER A CA 1
ATOM 600 C C . SER A 1 79 ? 4.422 25.704 -0.224 1.00 10.57 79 SER A C 1
ATOM 601 O O . SER A 1 79 ? 4.329 26.921 -0.032 1.00 11.33 79 SER A O 1
ATOM 604 N N . SER A 1 80 ? 5.223 25.187 -1.145 1.00 9.95 80 SER A N 1
ATOM 605 C CA . SER A 1 80 ? 5.820 26.052 -2.147 1.00 11.64 80 SER A CA 1
ATOM 606 C C . SER A 1 80 ? 4.711 26.643 -3.016 1.00 10.83 80 SER A C 1
ATOM 607 O O . SER A 1 80 ? 3.573 26.166 -3.015 1.00 12.29 80 SER A O 1
ATOM 610 N N . HIS A 1 81 ? 5.056 27.685 -3.763 1.00 12.14 81 HIS A N 1
ATOM 611 C CA . HIS A 1 81 ? 4.084 28.409 -4.575 1.00 12.29 81 HIS A CA 1
ATOM 612 C C . HIS A 1 81 ? 3.880 27.723 -5.927 1.00 11.93 81 HIS A C 1
ATOM 613 O O . HIS A 1 81 ? 4.207 28.282 -6.977 1.00 15.74 81 HIS A O 1
ATOM 620 N N . THR A 1 82 ? 3.376 26.490 -5.897 1.00 11.87 82 THR A N 1
ATOM 621 C CA . THR A 1 82 ? 3.034 25.783 -7.133 1.00 10.85 82 THR A CA 1
ATOM 622 C C . THR A 1 82 ? 1.698 25.080 -6.969 1.00 11.74 82 THR A C 1
ATOM 623 O O . THR A 1 82 ? 1.321 24.679 -5.866 1.00 11.98 82 THR A O 1
ATOM 627 N N . ASN A 1 83 ? 0.980 24.923 -8.072 1.00 12.10 83 ASN A N 1
ATOM 628 C CA . ASN A 1 83 ? -0.302 24.245 -8.002 1.00 10.09 83 ASN A CA 1
ATOM 629 C C . ASN A 1 83 ? -0.121 22.811 -7.518 1.00 9.74 83 ASN A C 1
ATOM 630 O O . ASN A 1 83 ? -0.871 22.346 -6.659 1.00 10.73 83 ASN A O 1
ATOM 635 N N . ARG A 1 84 ? 0.886 22.115 -8.040 1.00 10.99 84 ARG A N 1
ATOM 636 C CA . ARG A 1 84 ? 1.046 20.698 -7.717 1.00 10.49 84 ARG A CA 1
ATOM 637 C C . ARG A 1 84 ? 1.324 20.471 -6.235 1.00 10.35 84 ARG A C 1
ATOM 638 O O . ARG A 1 84 ? 0.868 19.481 -5.666 1.00 10.38 84 ARG A O 1
ATOM 646 N N . THR A 1 85 ? 2.078 21.366 -5.602 1.00 9.95 85 THR A N 1
ATOM 647 C CA . THR A 1 85 ? 2.349 21.169 -4.176 1.00 10.07 85 THR A CA 1
ATOM 648 C C . THR A 1 85 ? 1.152 21.545 -3.307 1.00 10.67 85 THR A C 1
ATOM 649 O O . THR A 1 85 ? 0.897 20.883 -2.303 1.00 9.96 85 THR A O 1
ATOM 653 N N . VAL A 1 86 ? 0.386 22.562 -3.699 1.00 9.25 86 VAL A N 1
ATOM 654 C CA . VAL A 1 86 ? -0.798 22.901 -2.910 1.00 9.12 86 VAL A CA 1
ATOM 655 C C . VAL A 1 86 ? -1.852 21.804 -3.036 1.00 10.20 86 VAL A C 1
ATOM 656 O O . VAL A 1 86 ? -2.396 21.338 -2.035 1.00 10.98 86 VAL A O 1
ATOM 660 N N . VAL A 1 87 ? -2.116 21.371 -4.266 1.00 10.57 87 VAL A N 1
ATOM 661 C CA . VAL A 1 87 ? -3.094 20.312 -4.493 1.00 11.10 87 VAL A CA 1
ATOM 662 C C . VAL A 1 87 ? -2.636 18.985 -3.872 1.00 10.13 87 VAL A C 1
ATOM 663 O O . VAL A 1 87 ? -3.455 18.211 -3.385 1.00 10.53 87 VAL A O 1
ATOM 667 N N . SER A 1 88 ? -1.332 18.731 -3.863 1.00 8.92 88 SER A N 1
ATOM 668 C CA . SER A 1 88 ? -0.835 17.528 -3.201 1.00 10.39 88 SER A CA 1
ATOM 669 C C . SER A 1 88 ? -1.115 17.579 -1.705 1.00 9.50 88 SER A C 1
ATOM 670 O O . SER A 1 88 ? -1.554 16.586 -1.123 1.00 10.70 88 SER A O 1
ATOM 673 N N . ALA A 1 89 ? -0.850 18.725 -1.080 1.00 9.17 89 ALA A N 1
ATOM 674 C CA . ALA A 1 89 ? -1.133 18.870 0.345 1.00 9.32 89 ALA A CA 1
ATOM 675 C C . ALA A 1 89 ? -2.622 18.692 0.619 1.00 10.93 89 ALA A C 1
ATOM 676 O O . ALA A 1 89 ? -3.003 18.011 1.574 1.00 10.54 89 ALA A O 1
ATOM 678 N N . GLN A 1 90 ? -3.462 19.320 -0.201 1.00 10.65 90 GLN A N 1
ATOM 679 C CA A GLN A 1 90 ? -4.899 19.210 -0.010 0.49 7.64 90 GLN A CA 1
ATOM 680 C CA B GLN A 1 90 ? -4.913 19.214 -0.046 0.51 8.30 90 GLN A CA 1
ATOM 681 C C . GLN A 1 90 ? -5.337 17.753 -0.129 1.00 9.84 90 GLN A C 1
ATOM 682 O O . GLN A 1 90 ? -6.143 17.272 0.671 1.00 10.40 90 GLN A O 1
ATOM 693 N N . SER A 1 91 ? -4.788 17.051 -1.113 1.00 10.91 91 SER A N 1
ATOM 694 C CA . SER A 1 91 ? -5.145 15.654 -1.347 1.00 9.39 91 SER A CA 1
ATOM 695 C C . SER A 1 91 ? -4.694 14.772 -0.187 1.00 9.93 91 SER A C 1
ATOM 696 O O . SER A 1 91 ? -5.450 13.915 0.274 1.00 10.63 91 SER A O 1
ATOM 699 N N . LEU A 1 92 ? -3.464 14.987 0.279 1.00 9.52 92 LEU A N 1
ATOM 700 C CA . LEU A 1 92 ? -2.961 14.283 1.450 1.00 10.14 92 LEU A CA 1
ATOM 701 C C . LEU A 1 92 ? -3.864 14.518 2.652 1.00 12.01 92 LEU A C 1
ATOM 702 O O . LEU A 1 92 ? -4.204 13.579 3.370 1.00 10.43 92 LEU A O 1
ATOM 707 N N . LEU A 1 93 ? -4.251 15.771 2.879 1.00 10.27 93 LEU A N 1
ATOM 708 C CA . LEU A 1 93 ? -5.077 16.089 4.045 1.00 8.64 93 LEU A CA 1
ATOM 709 C C . LEU A 1 93 ? -6.474 15.477 3.931 1.00 10.95 93 LEU A C 1
ATOM 710 O O . LEU A 1 93 ? -7.128 15.231 4.950 1.00 11.44 93 LEU A O 1
ATOM 715 N N . MET A 1 94 ? -6.927 15.214 2.701 1.00 11.09 94 MET A N 1
ATOM 716 C CA A MET A 1 94 ? -8.189 14.510 2.486 0.46 10.18 94 MET A CA 1
ATOM 717 C CA B MET A 1 94 ? -8.193 14.513 2.502 0.54 10.22 94 MET A CA 1
ATOM 718 C C . MET A 1 94 ? -8.102 13.043 2.913 1.00 10.16 94 MET A C 1
ATOM 719 O O . MET A 1 94 ? -9.119 12.395 3.148 1.00 14.19 94 MET A O 1
ATOM 728 N N . GLY A 1 95 ? -6.881 12.523 3.004 1.00 9.88 95 GLY A N 1
ATOM 729 C CA . GLY A 1 95 ? -6.665 11.180 3.520 1.00 11.80 95 GLY A CA 1
ATOM 730 C C . GLY A 1 95 ? -6.412 11.202 5.024 1.00 11.15 95 GLY A C 1
ATOM 731 O O . GLY A 1 95 ? -6.906 10.354 5.764 1.00 13.39 95 GLY A O 1
ATOM 732 N N . LEU A 1 96 ? -5.647 12.191 5.482 1.00 9.96 96 LEU A N 1
ATOM 733 C CA . LEU A 1 96 ? -5.325 12.298 6.914 1.00 9.98 96 LEU A CA 1
ATOM 734 C C . LEU A 1 96 ? -6.572 12.565 7.761 1.00 12.60 96 LEU A C 1
ATOM 735 O O . LEU A 1 96 ? -6.717 12.018 8.863 1.00 12.21 96 LEU A O 1
ATOM 740 N N . TYR A 1 97 ? -7.446 13.430 7.250 1.00 11.77 97 TYR A N 1
ATOM 741 C CA . TYR A 1 97 ? -8.728 13.767 7.876 1.00 11.45 97 TYR A CA 1
ATOM 742 C C . TYR A 1 97 ? -9.817 13.632 6.821 1.00 11.65 97 TYR A C 1
ATOM 743 O O . TYR A 1 97 ? -10.206 14.604 6.177 1.00 12.83 97 TYR A O 1
ATOM 752 N N . PRO A 1 98 ? -10.307 12.404 6.643 1.00 11.90 98 PRO A N 1
ATOM 753 C CA . PRO A 1 98 ? -11.184 12.075 5.516 1.00 14.49 98 PRO A CA 1
ATOM 754 C C . PRO A 1 98 ? -12.616 12.559 5.667 1.00 12.17 98 PRO A C 1
ATOM 755 O O . PRO A 1 98 ? -13.073 12.933 6.755 1.00 13.00 98 PRO A O 1
ATOM 759 N N . ALA A 1 99 ? -13.328 12.520 4.546 1.00 13.89 99 ALA A N 1
ATOM 760 C CA . ALA A 1 99 ? -14.761 12.740 4.551 1.00 13.98 99 ALA A CA 1
ATOM 761 C C . ALA A 1 99 ? -15.403 11.852 5.612 1.00 13.15 99 ALA A C 1
ATOM 762 O O . ALA A 1 99 ? -15.058 10.671 5.752 1.00 17.03 99 ALA A O 1
ATOM 764 N N . GLY A 1 100 ? -16.333 12.435 6.353 1.00 13.62 100 GLY A N 1
ATOM 765 C CA . GLY A 1 100 ? -16.954 11.773 7.484 1.00 14.13 100 GLY A CA 1
ATOM 766 C C . GLY A 1 100 ? -16.428 12.281 8.812 1.00 14.55 100 GLY A C 1
ATOM 767 O O . GLY A 1 100 ? -17.075 12.089 9.846 1.00 16.50 100 GLY A O 1
ATOM 768 N N . THR A 1 101 ? -15.262 12.928 8.797 1.00 13.25 101 THR A N 1
ATOM 769 C CA . THR A 1 101 ? -14.671 13.422 10.041 1.00 12.34 101 THR A CA 1
ATOM 770 C C . THR A 1 101 ? -14.800 14.933 10.219 1.00 14.80 101 THR A C 1
ATOM 771 O O . THR A 1 101 ? -14.503 15.454 11.291 1.00 15.14 101 THR A O 1
ATOM 775 N N . GLY A 1 102 ? -15.251 15.626 9.176 1.00 13.47 102 GLY A N 1
ATOM 776 C CA . GLY A 1 102 ? -15.360 17.078 9.213 1.00 13.53 102 GLY A CA 1
ATOM 777 C C . GLY A 1 102 ? -16.459 17.576 10.131 1.00 12.99 102 GLY A C 1
ATOM 778 O O . GLY A 1 102 ? -17.256 16.796 10.630 1.00 14.57 102 GLY A O 1
ATOM 779 N N . PRO A 1 103 ? -16.504 18.891 10.362 1.00 14.25 103 PRO A N 1
ATOM 780 C CA . PRO A 1 103 ? -17.362 19.455 11.408 1.00 14.66 103 PRO A CA 1
ATOM 781 C C . PRO A 1 103 ? -18.850 19.404 11.110 1.00 15.84 103 PRO A C 1
ATOM 782 O O . PRO A 1 103 ? -19.268 19.339 9.951 1.00 15.65 103 PRO A O 1
ATOM 786 N N . LEU A 1 104 ? -19.629 19.445 12.187 1.00 19.00 104 LEU A N 1
ATOM 787 C CA . LEU A 1 104 ? -21.081 19.507 12.131 1.00 17.91 104 LEU A CA 1
ATOM 788 C C . LEU A 1 104 ? -21.561 20.879 12.583 1.00 17.37 104 LEU A C 1
ATOM 789 O O . LEU A 1 104 ? -20.892 21.565 13.361 1.00 21.02 104 LEU A O 1
ATOM 794 N N . ILE A 1 105 ? -22.729 21.271 12.086 1.00 21.03 105 ILE A N 1
ATOM 795 C CA . ILE A 1 105 ? -23.466 22.404 12.623 1.00 20.45 105 ILE A CA 1
ATOM 796 C C . ILE A 1 105 ? -24.797 21.859 13.115 1.00 24.44 105 ILE A C 1
ATOM 797 O O . ILE A 1 105 ? -25.054 20.663 13.002 1.00 28.07 105 ILE A O 1
ATOM 802 N N . GLY A 1 106 ? -25.645 22.737 13.638 1.00 29.06 106 GLY A N 1
ATOM 803 C CA . GLY A 1 106 ? -26.966 22.338 14.093 1.00 41.33 106 GLY A CA 1
ATOM 804 C C . GLY A 1 106 ? -26.994 20.970 14.753 1.00 54.32 106 GLY A C 1
ATOM 805 O O . GLY A 1 106 ? -26.077 20.607 15.490 1.00 56.29 106 GLY A O 1
ATOM 806 N N . ASP A 1 107 ? -28.050 20.207 14.484 1.00 60.59 107 ASP A N 1
ATOM 807 C CA . ASP A 1 107 ? -28.209 18.883 15.076 1.00 62.66 107 ASP A CA 1
ATOM 808 C C . ASP A 1 107 ? -27.500 17.813 14.254 1.00 57.90 107 ASP A C 1
ATOM 809 O O . ASP A 1 107 ? -28.140 17.019 13.564 1.00 48.77 107 ASP A O 1
ATOM 811 N N . GLY A 1 108 ? -26.175 17.798 14.329 1.00 61.25 108 GLY A N 1
ATOM 812 C CA . GLY A 1 108 ? -25.391 16.806 13.617 1.00 62.42 108 GLY A CA 1
ATOM 813 C C . GLY A 1 108 ? -25.536 16.890 12.109 1.00 58.66 108 GLY A C 1
ATOM 814 O O . GLY A 1 108 ? -25.409 15.885 11.411 1.00 63.67 108 GLY A O 1
ATOM 815 N N . ASP A 1 109 ? -25.815 18.089 11.608 1.00 45.84 109 ASP A N 1
ATOM 816 C CA . ASP A 1 109 ? -25.838 18.336 10.170 1.00 35.74 109 ASP A CA 1
ATOM 817 C C . ASP A 1 109 ? -24.454 18.790 9.729 1.00 28.65 109 ASP A C 1
ATOM 818 O O . ASP A 1 109 ? -23.836 19.610 10.399 1.00 35.17 109 ASP A O 1
ATOM 823 N N . PRO A 1 110 ? -23.964 18.260 8.597 1.00 25.91 110 PRO A N 1
ATOM 824 C CA . PRO A 1 110 ? -22.578 18.527 8.189 1.00 20.53 110 PRO A CA 1
ATOM 825 C C . PRO A 1 110 ? -22.364 19.976 7.755 1.00 22.47 110 PRO A C 1
ATOM 826 O O . PRO A 1 110 ? -23.211 20.534 7.058 1.00 23.72 110 PRO A O 1
ATOM 830 N N . ALA A 1 111 ? -21.248 20.576 8.164 1.00 16.86 111 ALA A N 1
ATOM 831 C CA . ALA A 1 111 ? -20.902 21.924 7.707 1.00 16.33 111 ALA A CA 1
ATOM 832 C C . ALA A 1 111 ? -20.734 21.938 6.187 1.00 15.89 111 ALA A C 1
ATOM 833 O O . ALA A 1 111 ? -21.121 22.893 5.511 1.00 18.41 111 ALA A O 1
ATOM 835 N N . ILE A 1 112 ? -20.132 20.878 5.663 1.00 14.27 112 ILE A N 1
ATOM 836 C CA . ILE A 1 112 ? -19.945 20.714 4.231 1.00 12.88 112 ILE A CA 1
ATOM 837 C C . ILE A 1 112 ? -20.428 19.314 3.906 1.00 18.30 112 ILE A C 1
ATOM 838 O O . ILE A 1 112 ? -20.227 18.393 4.694 1.00 16.87 112 ILE A O 1
ATOM 843 N N . LYS A 1 113 ? -21.092 19.149 2.769 1.00 22.55 113 LYS A N 1
ATOM 844 C CA . LYS A 1 113 ? -21.601 17.830 2.408 1.00 23.43 113 LYS A CA 1
ATOM 845 C C . LYS A 1 113 ? -20.499 16.770 2.492 1.00 19.40 113 LYS A C 1
ATOM 846 O O . LYS A 1 113 ? -19.335 17.025 2.172 1.00 20.55 113 LYS A O 1
ATOM 852 N N . ASP A 1 114 ? -20.889 15.579 2.942 1.00 19.85 114 ASP A N 1
ATOM 853 C CA . ASP A 1 114 ? -19.966 14.460 3.130 1.00 20.11 114 ASP A CA 1
ATOM 854 C C . ASP A 1 114 ? -19.002 14.693 4.289 1.00 18.45 114 ASP A C 1
ATOM 855 O O . ASP A 1 114 ? -18.035 13.955 4.459 1.00 16.77 114 ASP A O 1
ATOM 860 N N . ARG A 1 115 ? -19.270 15.724 5.084 1.00 15.63 115 ARG A N 1
ATOM 861 C CA . ARG A 1 115 ? -18.405 16.064 6.209 1.00 15.07 115 ARG A CA 1
ATOM 862 C C . ARG A 1 115 ? -16.937 16.191 5.808 1.00 15.33 115 ARG A C 1
ATOM 863 O O . ARG A 1 115 ? -16.049 15.614 6.439 1.00 14.79 115 ARG A O 1
ATOM 871 N N . PHE A 1 116 ? -16.678 16.932 4.735 1.00 12.44 116 PHE A N 1
ATOM 872 C CA A PHE A 1 116 ? -15.309 17.275 4.393 0.45 12.70 116 PHE A CA 1
ATOM 873 C CA B PHE A 1 116 ? -15.312 17.307 4.382 0.55 13.08 116 PHE A CA 1
ATOM 874 C C . PHE A 1 116 ? -14.690 18.129 5.498 1.00 11.50 116 PHE A C 1
ATOM 875 O O . PHE A 1 116 ? -15.386 18.870 6.194 1.00 13.27 116 PHE A O 1
ATOM 890 N N . GLN A 1 117 ? -13.377 18.005 5.647 1.00 12.15 117 GLN A N 1
ATOM 891 C CA . GLN A 1 117 ? -12.621 18.763 6.632 1.00 12.69 117 GLN A CA 1
ATOM 892 C C . GLN A 1 117 ? -11.621 19.721 5.976 1.00 10.83 117 GLN A C 1
ATOM 893 O O . GLN A 1 117 ? -10.559 19.297 5.512 1.00 12.96 117 GLN A O 1
ATOM 899 N N . PRO A 1 118 ? -11.943 21.022 5.957 1.00 11.98 118 PRO A N 1
ATOM 900 C CA . PRO A 1 118 ? -10.954 21.990 5.469 1.00 13.22 118 PRO A CA 1
ATOM 901 C C . PRO A 1 118 ? -9.817 22.145 6.472 1.00 13.80 118 PRO A C 1
ATOM 902 O O . PRO A 1 118 ? -10.060 22.223 7.684 1.00 12.50 118 PRO A O 1
ATOM 906 N N . ILE A 1 119 ? -8.588 22.176 5.968 1.00 13.00 119 ILE A N 1
ATOM 907 C CA . ILE A 1 119 ? -7.408 22.408 6.797 1.00 12.82 119 ILE A CA 1
ATOM 908 C C . ILE A 1 119 ? -6.553 23.420 6.053 1.00 11.76 119 ILE A C 1
ATOM 909 O O . ILE A 1 119 ? -6.200 23.195 4.893 1.00 11.55 119 ILE A O 1
ATOM 914 N N . PRO A 1 120 ? -6.236 24.558 6.685 1.00 9.58 120 PRO A N 1
ATOM 915 C CA . PRO A 1 120 ? -5.573 25.636 5.942 1.00 9.71 120 PRO A CA 1
ATOM 916 C C . PRO A 1 120 ? -4.165 25.278 5.480 1.00 10.19 120 PRO A C 1
ATOM 917 O O . PRO A 1 120 ? -3.393 24.636 6.205 1.00 11.87 120 PRO A O 1
ATOM 921 N N . ILE A 1 121 ? -3.855 25.708 4.266 1.00 10.45 121 ILE A N 1
ATOM 922 C CA . ILE A 1 121 ? -2.535 25.569 3.670 1.00 9.70 121 ILE A CA 1
ATOM 923 C C . ILE A 1 121 ? -2.045 26.970 3.309 1.00 11.83 121 ILE A C 1
ATOM 924 O O . ILE A 1 121 ? -2.713 27.697 2.567 1.00 11.61 121 ILE A O 1
ATOM 929 N N . MET A 1 122 ? -0.903 27.377 3.857 1.00 10.62 122 MET A N 1
ATOM 930 C CA . MET A 1 122 ? -0.288 28.629 3.436 1.00 10.04 122 MET A CA 1
ATOM 931 C C . MET A 1 122 ? 0.709 28.330 2.331 1.00 10.08 122 MET A C 1
ATOM 932 O O . MET A 1 122 ? 1.232 27.216 2.259 1.00 11.59 122 MET A O 1
ATOM 937 N N . THR A 1 123 ? 0.976 29.310 1.471 1.00 11.09 123 THR A N 1
ATOM 938 C CA . THR A 1 123 ? 2.042 29.170 0.486 1.00 10.73 123 THR A CA 1
ATOM 939 C C . THR A 1 123 ? 3.106 30.227 0.685 1.00 12.42 123 THR A C 1
ATOM 940 O O . THR A 1 123 ? 2.815 31.367 1.057 1.00 15.00 123 THR A O 1
ATOM 944 N N . LEU A 1 124 ? 4.344 29.830 0.429 1.00 12.43 124 LEU A N 1
ATOM 945 C CA . LEU A 1 124 ? 5.435 30.773 0.276 1.00 13.43 124 LEU A CA 1
ATOM 946 C C . LEU A 1 124 ? 5.203 31.578 -0.988 1.00 15.27 124 LEU A C 1
ATOM 947 O O . LEU A 1 124 ? 4.325 31.256 -1.788 1.00 15.88 124 LEU A O 1
ATOM 952 N N . SER A 1 125 ? 6.004 32.618 -1.181 1.00 15.75 125 SER A N 1
ATOM 953 C CA . SER A 1 125 ? 6.021 33.296 -2.466 1.00 17.24 125 SER A CA 1
ATOM 954 C C . SER A 1 125 ? 6.809 32.459 -3.465 1.00 16.19 125 SER A C 1
ATOM 955 O O . SER A 1 125 ? 7.608 31.602 -3.077 1.00 16.97 125 SER A O 1
ATOM 958 N N . ALA A 1 126 ? 6.589 32.702 -4.753 1.00 17.74 126 ALA A N 1
ATOM 959 C CA . ALA A 1 126 ? 7.343 32.006 -5.785 1.00 17.54 126 ALA A CA 1
ATOM 960 C C . ALA A 1 126 ? 8.846 32.279 -5.684 1.00 14.15 126 ALA A C 1
ATOM 961 O O . ALA A 1 126 ? 9.661 31.454 -6.101 1.00 20.67 126 ALA A O 1
ATOM 963 N N . ASP A 1 127 ? 9.202 33.437 -5.137 1.00 18.35 127 ASP A N 1
ATOM 964 C CA . ASP A 1 127 ? 10.608 33.833 -5.023 1.00 21.71 127 ASP A CA 1
ATOM 965 C C . ASP A 1 127 ? 11.309 33.208 -3.822 1.00 20.39 127 ASP A C 1
ATOM 966 O O . ASP A 1 127 ? 12.526 33.320 -3.686 1.00 20.37 127 ASP A O 1
ATOM 971 N N . SER A 1 128 ? 10.548 32.562 -2.944 1.00 16.62 128 SER A N 1
ATOM 972 C CA . SER A 1 128 ? 11.139 31.970 -1.748 1.00 15.99 128 SER A CA 1
ATOM 973 C C . SER A 1 128 ? 12.078 30.837 -2.096 1.00 15.18 128 SER A C 1
ATOM 974 O O . SER A 1 128 ? 11.820 30.067 -3.023 1.00 18.06 128 SER A O 1
ATOM 977 N N . ARG A 1 129 ? 13.158 30.723 -1.330 1.00 15.89 129 ARG A N 1
ATOM 978 C CA . ARG A 1 129 ? 14.100 29.624 -1.505 1.00 16.03 129 ARG A CA 1
ATOM 979 C C . ARG A 1 129 ? 13.958 28.567 -0.406 1.00 13.95 129 ARG A C 1
ATOM 980 O O . ARG A 1 129 ? 14.777 27.649 -0.314 1.00 15.49 129 ARG A O 1
ATOM 988 N N . LEU A 1 130 ? 12.924 28.679 0.425 1.00 13.09 130 LEU A N 1
ATOM 989 C CA . LEU A 1 130 ? 12.832 27.793 1.584 1.00 12.15 130 LEU A CA 1
ATOM 990 C C . LEU A 1 130 ? 12.549 26.338 1.221 1.00 12.82 130 LEU A C 1
ATOM 991 O O . LEU A 1 130 ? 13.218 25.432 1.707 1.00 13.47 130 LEU A O 1
ATOM 996 N N . ILE A 1 131 ? 11.537 26.113 0.389 1.00 12.84 131 ILE A N 1
ATOM 997 C CA . ILE A 1 131 ? 11.127 24.747 0.071 1.00 11.59 131 ILE A CA 1
ATOM 998 C C . ILE A 1 131 ? 11.732 24.266 -1.252 1.00 13.91 131 ILE A C 1
ATOM 999 O O . ILE A 1 131 ? 12.148 23.116 -1.365 1.00 16.05 131 ILE A O 1
ATOM 1004 N N . GLN A 1 132 ? 11.804 25.157 -2.232 1.00 15.79 132 GLN A N 1
ATOM 1005 C CA . GLN A 1 132 ? 12.575 24.889 -3.447 1.00 20.43 132 GLN A CA 1
ATOM 1006 C C . GLN A 1 132 ? 13.263 26.161 -3.915 1.00 16.01 132 GLN A C 1
ATOM 1007 O O . GLN A 1 132 ? 12.683 27.243 -3.843 1.00 18.52 132 GLN A O 1
ATOM 1013 N N . PHE A 1 133 ? 14.499 26.042 -4.393 1.00 18.12 133 PHE A N 1
ATOM 1014 C CA . PHE A 1 133 ? 15.115 27.146 -5.110 1.00 18.37 133 PHE A CA 1
ATOM 1015 C C . PHE A 1 133 ? 14.343 27.354 -6.396 1.00 15.66 133 PHE A C 1
ATOM 1016 O O . PHE A 1 133 ? 13.984 26.383 -7.068 1.00 17.68 133 PHE A O 1
ATOM 1024 N N . PRO A 1 134 ? 14.079 28.616 -6.756 1.00 16.99 134 PRO A N 1
ATOM 1025 C CA . PRO A 1 134 ? 13.551 28.873 -8.098 1.00 15.61 134 PRO A CA 1
ATOM 1026 C C . PRO A 1 134 ? 14.435 28.179 -9.139 1.00 16.42 134 PRO A C 1
ATOM 1027 O O . PRO A 1 134 ? 15.655 28.146 -8.991 1.00 17.35 134 PRO A O 1
ATOM 1031 N N . TYR A 1 135 ? 13.822 27.626 -10.177 1.00 18.34 135 TYR A N 1
ATOM 1032 C CA . TYR A 1 135 ? 14.518 26.711 -11.077 1.00 13.80 135 TYR A CA 1
ATOM 1033 C C . TYR A 1 135 ? 15.837 27.243 -11.636 1.00 14.91 135 TYR A C 1
ATOM 1034 O O . TYR A 1 135 ? 16.841 26.534 -11.640 1.00 15.09 135 TYR A O 1
ATOM 1043 N N . GLU A 1 136 ? 15.848 28.482 -12.117 1.00 17.25 136 GLU A N 1
ATOM 1044 C CA . GLU A 1 136 ? 17.079 29.023 -12.690 1.00 18.45 136 GLU A CA 1
ATOM 1045 C C . GLU A 1 136 ? 18.185 29.215 -11.641 1.00 16.14 136 GLU A C 1
ATOM 1046 O O . GLU A 1 136 ? 19.371 29.081 -11.959 1.00 18.88 136 GLU A O 1
ATOM 1052 N N . GLN A 1 137 ? 17.800 29.516 -10.404 1.00 16.67 137 GLN A N 1
ATOM 1053 C CA . GLN A 1 137 ? 18.773 29.646 -9.323 1.00 15.91 137 GLN A CA 1
ATOM 1054 C C . GLN A 1 137 ? 19.328 28.276 -8.950 1.00 18.09 137 GLN A C 1
ATOM 1055 O O . GLN A 1 137 ? 20.514 28.131 -8.647 1.00 19.55 137 GLN A O 1
ATOM 1061 N N . TYR A 1 138 ? 18.462 27.271 -8.990 1.00 15.03 138 TYR A N 1
ATOM 1062 C CA . TYR A 1 138 ? 18.872 25.884 -8.788 1.00 15.91 138 TYR A CA 1
ATOM 1063 C C . TYR A 1 138 ? 19.895 25.459 -9.837 1.00 17.29 138 TYR A C 1
ATOM 1064 O O . TYR A 1 138 ? 20.969 24.947 -9.499 1.00 15.63 138 TYR A O 1
ATOM 1073 N N . LEU A 1 139 ? 19.586 25.690 -11.112 1.00 14.64 139 LEU A N 1
ATOM 1074 C CA . LEU A 1 139 ? 20.520 25.325 -12.170 1.00 15.41 139 LEU A CA 1
ATOM 1075 C C . LEU A 1 139 ? 21.841 26.075 -12.034 1.00 15.60 139 LEU A C 1
ATOM 1076 O O . LEU A 1 139 ? 22.901 25.534 -12.357 1.00 17.14 139 LEU A O 1
ATOM 1081 N N . ALA A 1 140 ? 21.786 27.314 -11.553 1.00 16.24 140 ALA A N 1
ATOM 1082 C CA . ALA A 1 140 ? 23.006 28.097 -11.361 1.00 19.15 140 ALA A CA 1
ATOM 1083 C C . ALA A 1 140 ? 23.904 27.484 -10.282 1.00 17.85 140 ALA A C 1
ATOM 1084 O O . ALA A 1 140 ? 25.129 27.486 -10.414 1.00 18.68 140 ALA A O 1
ATOM 1086 N N . VAL A 1 141 ? 23.298 26.961 -9.220 1.00 17.84 141 VAL A N 1
ATOM 1087 C CA . VAL A 1 141 ? 24.058 26.246 -8.196 1.00 17.55 141 VAL A CA 1
ATOM 1088 C C . VAL A 1 141 ? 24.707 25.004 -8.808 1.00 17.80 141 VAL A C 1
ATOM 1089 O O . VAL A 1 141 ? 25.877 24.707 -8.555 1.00 16.94 141 VAL A O 1
ATOM 1093 N N . LEU A 1 142 ? 23.958 24.278 -9.633 1.00 15.92 142 LEU A N 1
ATOM 1094 C CA . LEU A 1 142 ? 24.515 23.089 -10.266 1.00 16.00 142 LEU A CA 1
ATOM 1095 C C . LEU A 1 142 ? 25.697 23.420 -11.169 1.00 18.24 142 LEU A C 1
ATOM 1096 O O . LEU A 1 142 ? 26.703 22.712 -11.171 1.00 17.72 142 LEU A O 1
ATOM 1101 N N . LYS A 1 143 ? 25.562 24.488 -11.949 1.00 17.73 143 LYS A N 1
ATOM 1102 C CA . LYS A 1 143 ? 26.614 24.882 -12.879 1.00 18.04 143 LYS A CA 1
ATOM 1103 C C . LYS A 1 143 ? 27.906 25.174 -12.125 1.00 20.13 143 LYS A C 1
ATOM 1104 O O . LYS A 1 143 ? 28.998 24.787 -12.555 1.00 21.71 143 LYS A O 1
ATOM 1106 N N . LYS A 1 144 ? 27.768 25.843 -10.987 1.00 19.06 144 LYS A N 1
ATOM 1107 C CA . LYS A 1 144 ? 28.923 26.263 -10.205 1.00 22.07 144 LYS A CA 1
ATOM 1108 C C . LYS A 1 144 ? 29.565 25.116 -9.430 1.00 19.77 144 LYS A C 1
ATOM 1109 O O . LYS A 1 144 ? 30.791 24.975 -9.424 1.00 20.44 144 LYS A O 1
ATOM 1115 N N . TYR A 1 145 ? 28.740 24.291 -8.791 1.00 18.92 145 TYR A N 1
ATOM 1116 C CA . TYR A 1 145 ? 29.243 23.305 -7.836 1.00 17.67 145 TYR A CA 1
ATOM 1117 C C . TYR A 1 145 ? 29.200 21.853 -8.295 1.00 19.90 145 TYR A C 1
ATOM 1118 O O . TYR A 1 145 ? 29.943 21.021 -7.770 1.00 21.91 145 TYR A O 1
ATOM 1127 N N . VAL A 1 146 ? 28.327 21.534 -9.247 1.00 17.02 146 VAL A N 1
ATOM 1128 C CA . VAL A 1 146 ? 28.141 20.140 -9.638 1.00 15.85 146 VAL A CA 1
ATOM 1129 C C . VAL A 1 146 ? 28.682 19.774 -11.024 1.00 18.02 146 VAL A C 1
ATOM 1130 O O . VAL A 1 146 ? 29.365 18.763 -11.176 1.00 18.55 146 VAL A O 1
ATOM 1134 N N . TYR A 1 147 ? 28.370 20.574 -12.040 1.00 17.95 147 TYR A N 1
ATOM 1135 C CA . TYR A 1 147 ? 28.641 20.151 -13.421 1.00 16.61 147 TYR A CA 1
ATOM 1136 C C . TYR A 1 147 ? 30.127 19.924 -13.745 1.00 20.15 147 TYR A C 1
ATOM 1137 O O . TYR A 1 147 ? 30.451 19.142 -14.642 1.00 21.63 147 TYR A O 1
ATOM 1146 N N . ASN A 1 148 ? 31.019 20.597 -13.024 1.00 21.60 148 ASN A N 1
ATOM 1147 C CA . ASN A 1 148 ? 32.454 20.449 -13.269 1.00 20.68 148 ASN A CA 1
ATOM 1148 C C . ASN A 1 148 ? 33.148 19.548 -12.249 1.00 23.44 148 ASN A C 1
ATOM 1149 O O . ASN A 1 148 ? 34.366 19.357 -12.311 1.00 26.93 148 ASN A O 1
ATOM 1154 N N . SER A 1 149 ? 32.378 19.006 -11.307 1.00 23.30 149 SER A N 1
ATOM 1155 C CA . SER A 1 149 ? 32.909 18.045 -10.343 1.00 22.26 149 SER A CA 1
ATOM 1156 C C . SER A 1 149 ? 33.410 16.795 -11.067 1.00 24.89 149 SER A C 1
ATOM 1157 O O . SER A 1 149 ? 32.881 16.425 -12.113 1.00 21.32 149 SER A O 1
ATOM 1160 N N . PRO A 1 150 ? 34.439 16.137 -10.510 1.00 28.92 150 PRO A N 1
ATOM 1161 C CA . PRO A 1 150 ? 35.015 14.940 -11.137 1.00 28.13 150 PRO A CA 1
ATOM 1162 C C . PRO A 1 150 ? 33.972 13.863 -11.406 1.00 24.64 150 PRO A C 1
ATOM 1163 O O . PRO A 1 150 ? 34.002 13.236 -12.463 1.00 25.20 150 PRO A O 1
ATOM 1167 N N . GLU A 1 151 ? 33.057 13.657 -10.464 1.00 24.97 151 GLU A N 1
ATOM 1168 C CA . GLU A 1 151 ? 32.043 12.621 -10.617 1.00 23.73 151 GLU A CA 1
ATOM 1169 C C . GLU A 1 151 ? 31.125 12.914 -11.798 1.00 25.19 151 GLU A C 1
ATOM 1170 O O . GLU A 1 151 ? 30.772 12.010 -12.560 1.00 22.65 151 GLU A O 1
ATOM 1176 N N . TRP A 1 152 ? 30.742 14.179 -11.946 1.00 20.43 152 TRP A N 1
ATOM 1177 C CA . TRP A 1 152 ? 29.852 14.579 -13.028 1.00 20.74 152 TRP A CA 1
ATOM 1178 C C . TRP A 1 152 ? 30.574 14.465 -14.366 1.00 19.46 152 TRP A C 1
ATOM 1179 O O . TRP A 1 152 ? 30.008 13.973 -15.341 1.00 21.23 152 TRP A O 1
ATOM 1190 N N . GLN A 1 153 ? 31.829 14.905 -14.403 1.00 20.27 153 GLN A N 1
ATOM 1191 C CA . GLN A 1 153 ? 32.621 14.824 -15.630 1.00 22.66 153 GLN A CA 1
ATOM 1192 C C . GLN A 1 153 ? 32.867 13.378 -16.051 1.00 22.26 153 GLN A C 1
ATOM 1193 O O . GLN A 1 153 ? 32.783 13.050 -17.234 1.00 23.85 153 GLN A O 1
ATOM 1199 N N . ASN A 1 154 ? 33.166 12.517 -15.083 1.00 23.00 154 ASN A N 1
ATOM 1200 C CA . ASN A 1 154 ? 33.415 11.110 -15.384 1.00 26.93 154 ASN A CA 1
ATOM 1201 C C . ASN A 1 154 ? 32.180 10.424 -15.953 1.00 22.36 154 ASN A C 1
ATOM 1202 O O . ASN A 1 154 ? 32.259 9.694 -16.941 1.00 25.99 154 ASN A O 1
ATOM 1207 N N . LYS A 1 155 ? 31.034 10.667 -15.326 1.00 21.68 155 LYS A N 1
ATOM 1208 C CA . LYS A 1 155 ? 29.781 10.095 -15.800 1.00 19.41 155 LYS A CA 1
ATOM 1209 C C . LYS A 1 155 ? 29.431 10.669 -17.170 1.00 22.09 155 LYS A C 1
ATOM 1210 O O . LYS A 1 155 ? 28.925 9.962 -18.041 1.00 19.63 155 LYS A O 1
ATOM 1216 N N . THR A 1 156 ? 29.703 11.957 -17.359 1.00 21.00 156 THR A N 1
ATOM 1217 C CA . THR A 1 156 ? 29.473 12.594 -18.650 1.00 20.65 156 THR A CA 1
ATOM 1218 C C . THR A 1 156 ? 30.253 11.874 -19.747 1.00 23.33 156 THR A C 1
ATOM 1219 O O . THR A 1 156 ? 29.699 11.525 -20.788 1.00 23.55 156 THR A O 1
ATOM 1223 N N . LYS A 1 157 ? 31.538 11.644 -19.505 1.00 22.83 157 LYS A N 1
ATOM 1224 C CA . LYS A 1 157 ? 32.381 10.962 -20.486 1.00 23.45 157 LYS A CA 1
ATOM 1225 C C . LYS A 1 157 ? 31.869 9.559 -20.813 1.00 24.60 157 LYS A C 1
ATOM 1226 O O . LYS A 1 157 ? 31.951 9.114 -21.959 1.00 25.65 157 LYS A O 1
ATOM 1232 N N . GLU A 1 158 ? 31.339 8.868 -19.807 1.00 26.21 158 GLU A N 1
ATOM 1233 C CA . GLU A 1 158 ? 30.771 7.534 -20.005 1.00 27.90 158 GLU A CA 1
ATOM 1234 C C . GLU A 1 158 ? 29.550 7.560 -20.914 1.00 30.32 158 GLU A C 1
ATOM 1235 O O . GLU A 1 158 ? 29.391 6.707 -21.790 1.00 28.07 158 GLU A O 1
ATOM 1241 N N . ALA A 1 159 ? 28.681 8.540 -20.689 1.00 20.24 159 ALA A N 1
ATOM 1242 C CA . ALA A 1 159 ? 27.397 8.618 -21.369 1.00 21.48 159 ALA A CA 1
ATOM 1243 C C . ALA A 1 159 ? 27.487 9.310 -22.726 1.00 22.28 159 ALA A C 1
ATOM 1244 O O . ALA A 1 159 ? 26.648 9.088 -23.599 1.00 22.15 159 ALA A O 1
ATOM 1246 N N . ALA A 1 160 ? 28.513 10.143 -22.889 1.00 21.82 160 ALA A N 1
ATOM 1247 C CA . ALA A 1 160 ? 28.655 11.020 -24.052 1.00 21.21 160 ALA A CA 1
ATOM 1248 C C . ALA A 1 160 ? 28.538 10.343 -25.427 1.00 20.11 160 ALA A C 1
ATOM 1249 O O . ALA A 1 160 ? 28.003 10.943 -26.360 1.00 21.62 160 ALA A O 1
ATOM 1251 N N . PRO A 1 161 ? 29.048 9.105 -25.564 1.00 23.52 161 PRO A N 1
ATOM 1252 C CA . PRO A 1 161 ? 28.937 8.433 -26.865 1.00 23.45 161 PRO A CA 1
ATOM 1253 C C . PRO A 1 161 ? 27.489 8.209 -27.311 1.00 21.76 161 PRO A C 1
ATOM 1254 O O . PRO A 1 161 ? 27.257 7.884 -28.476 1.00 24.96 161 PRO A O 1
ATOM 1258 N N . ASN A 1 162 ? 26.532 8.378 -26.402 1.00 22.69 162 ASN A N 1
ATOM 1259 C CA . ASN A 1 162 ? 25.120 8.196 -26.731 1.00 22.56 162 ASN A CA 1
ATOM 1260 C C . ASN A 1 162 ? 24.389 9.492 -27.093 1.00 19.36 162 ASN A C 1
ATOM 1261 O O . ASN A 1 162 ? 23.265 9.450 -27.594 1.00 19.14 162 ASN A O 1
ATOM 1266 N N . PHE A 1 163 ? 25.022 10.637 -26.845 1.00 19.57 163 PHE A N 1
ATOM 1267 C CA . PHE A 1 163 ? 24.340 11.924 -27.006 1.00 20.10 163 PHE A CA 1
ATOM 1268 C C . PHE A 1 163 ? 23.821 12.191 -28.426 1.00 20.56 163 PHE A C 1
ATOM 1269 O O . PHE A 1 163 ? 22.677 12.612 -28.599 1.00 19.66 163 PHE A O 1
ATOM 1277 N N . ALA A 1 164 ? 24.660 11.962 -29.439 1.00 19.76 164 ALA A N 1
ATOM 1278 C CA . ALA A 1 164 ? 24.273 12.239 -30.823 1.00 20.15 164 ALA A CA 1
ATOM 1279 C C . ALA A 1 164 ? 23.034 11.452 -31.230 1.00 16.65 164 ALA A C 1
ATOM 1280 O O . ALA A 1 164 ? 22.098 11.995 -31.829 1.00 20.08 164 ALA A O 1
ATOM 1282 N N . LYS A 1 165 ? 23.047 10.158 -30.924 1.00 19.86 165 LYS A N 1
ATOM 1283 C CA . LYS A 1 165 ? 21.936 9.273 -31.249 1.00 20.57 165 LYS A CA 1
ATOM 1284 C C . LYS A 1 165 ? 20.657 9.720 -30.545 1.00 17.74 165 LYS A C 1
ATOM 1285 O O . LYS A 1 165 ? 19.601 9.847 -31.168 1.00 18.43 165 LYS A O 1
ATOM 1291 N N . TRP A 1 166 ? 20.757 9.967 -29.243 1.00 20.28 166 TRP A N 1
ATOM 1292 C CA . TRP A 1 166 ? 19.589 10.363 -28.464 1.00 16.63 166 TRP A CA 1
ATOM 1293 C C . TRP A 1 166 ? 19.020 11.681 -28.973 1.00 14.95 166 TRP A C 1
ATOM 1294 O O . TRP A 1 166 ? 17.801 11.857 -29.056 1.00 17.41 166 TRP A O 1
ATOM 1305 N N . GLN A 1 167 ? 19.905 12.600 -29.337 1.00 19.26 167 GLN A N 1
ATOM 1306 C CA . GLN A 1 167 ? 19.481 13.872 -29.901 1.00 20.93 167 GLN A CA 1
ATOM 1307 C C . GLN A 1 167 ? 18.707 13.714 -31.212 1.00 17.84 167 GLN A C 1
ATOM 1308 O O . GLN A 1 167 ? 17.667 14.345 -31.403 1.00 21.13 167 GLN A O 1
ATOM 1314 N N . GLN A 1 168 ? 19.203 12.871 -32.115 1.00 17.79 168 GLN A N 1
ATOM 1315 C CA . GLN A 1 168 ? 18.524 12.688 -33.396 1.00 20.55 168 GLN A CA 1
ATOM 1316 C C . GLN A 1 168 ? 17.199 11.955 -33.226 1.00 19.65 168 GLN A C 1
ATOM 1317 O O . GLN A 1 168 ? 16.214 12.254 -33.909 1.00 19.84 168 GLN A O 1
ATOM 1323 N N . ILE A 1 169 ? 17.161 11.005 -32.296 1.00 17.75 169 ILE A N 1
ATOM 1324 C CA . ILE A 1 169 ? 15.935 10.260 -32.051 1.00 17.15 169 ILE A CA 1
ATOM 1325 C C . ILE A 1 169 ? 14.871 11.166 -31.440 1.00 15.78 169 ILE A C 1
ATOM 1326 O O . ILE A 1 169 ? 13.734 11.224 -31.913 1.00 17.72 169 ILE A O 1
ATOM 1331 N N . LEU A 1 170 ? 15.244 11.867 -30.371 1.00 16.42 170 LEU A N 1
ATOM 1332 C CA . LEU A 1 170 ? 14.288 12.652 -29.596 1.00 15.41 170 LEU A CA 1
ATOM 1333 C C . LEU A 1 170 ? 14.018 14.056 -30.144 1.00 15.68 170 LEU A C 1
ATOM 1334 O O . LEU A 1 170 ? 12.936 14.610 -29.937 1.00 17.99 170 LEU A O 1
ATOM 1339 N N . GLY A 1 171 ? 14.999 14.625 -30.840 1.00 18.71 171 GLY A N 1
ATOM 1340 C CA . GLY A 1 171 ? 14.873 15.975 -31.365 1.00 17.92 171 GLY A CA 1
ATOM 1341 C C . GLY A 1 171 ? 15.464 17.011 -30.424 1.00 18.51 171 GLY A C 1
ATOM 1342 O O . GLY A 1 171 ? 16.229 17.888 -30.841 1.00 22.66 171 GLY A O 1
ATOM 1343 N N . ASN A 1 172 ? 15.109 16.907 -29.148 1.00 18.59 172 ASN A N 1
ATOM 1344 C CA . ASN A 1 172 ? 15.644 17.793 -28.122 1.00 17.08 172 ASN A CA 1
ATOM 1345 C C . ASN A 1 172 ? 17.161 17.798 -28.137 1.00 17.56 172 ASN A C 1
ATOM 1346 O O . ASN A 1 172 ? 17.783 16.768 -28.379 1.00 18.31 172 ASN A O 1
ATOM 1351 N N . ARG A 1 173 ? 17.755 18.950 -27.840 1.00 20.68 173 ARG A N 1
ATOM 1352 C CA . ARG A 1 173 ? 19.205 19.038 -27.723 1.00 18.67 173 ARG A CA 1
ATOM 1353 C C . ARG A 1 173 ? 19.709 18.122 -26.610 1.00 19.22 173 ARG A C 1
ATOM 1354 O O . ARG A 1 173 ? 19.179 18.133 -25.501 1.00 21.07 173 ARG A O 1
ATOM 1362 N N . ILE A 1 174 ? 20.729 17.327 -26.913 1.00 18.87 174 ILE A N 1
ATOM 1363 C CA . ILE A 1 174 ? 21.389 16.505 -25.903 1.00 19.03 174 ILE A CA 1
ATOM 1364 C C . ILE A 1 174 ? 22.891 16.717 -26.020 1.00 22.08 174 ILE A C 1
ATOM 1365 O O . ILE A 1 174 ? 23.532 16.160 -26.909 1.00 25.28 174 ILE A O 1
ATOM 1370 N N . SER A 1 175 ? 23.458 17.532 -25.136 1.00 20.48 175 SER A N 1
ATOM 1371 C CA . SER A 1 175 ? 24.892 17.805 -25.215 1.00 22.29 175 SER A CA 1
ATOM 1372 C C . SER A 1 175 ? 25.582 17.692 -23.863 1.00 22.10 175 SER A C 1
ATOM 1373 O O . SER A 1 175 ? 26.745 18.070 -23.713 1.00 23.72 175 SER A O 1
ATOM 1376 N N . GLY A 1 176 ? 24.857 17.172 -22.878 1.00 18.96 176 GLY A N 1
ATOM 1377 C CA . GLY A 1 176 ? 25.406 16.968 -21.552 1.00 18.22 176 GLY A CA 1
ATOM 1378 C C . GLY A 1 176 ? 24.400 16.236 -20.684 1.00 16.02 176 GLY A C 1
ATOM 1379 O O . GLY A 1 176 ? 23.252 16.035 -21.092 1.00 17.26 176 GLY A O 1
ATOM 1380 N N . LEU A 1 177 ? 24.830 15.830 -19.493 1.00 19.46 177 LEU A N 1
ATOM 1381 C CA . LEU A 1 177 ? 23.940 15.139 -18.563 1.00 16.47 177 LEU A CA 1
ATOM 1382 C C . LEU A 1 177 ? 22.738 15.998 -18.185 1.00 16.43 177 LEU A C 1
ATOM 1383 O O . LEU A 1 177 ? 21.644 15.475 -17.965 1.00 15.86 177 LEU A O 1
ATOM 1388 N N . ASN A 1 178 ? 22.924 17.313 -18.116 1.00 15.97 178 ASN A N 1
ATOM 1389 C CA . ASN A 1 178 ? 21.784 18.182 -17.830 1.00 16.38 178 ASN A CA 1
ATOM 1390 C C . ASN A 1 178 ? 20.640 17.973 -18.833 1.00 16.33 178 ASN A C 1
ATOM 1391 O O . ASN A 1 178 ? 19.475 17.906 -18.443 1.00 15.20 178 ASN A O 1
ATOM 1396 N N . ASP A 1 179 ? 20.981 17.835 -20.114 1.00 15.90 179 ASP A N 1
ATOM 1397 C CA . ASP A 1 179 ? 19.985 17.618 -21.160 1.00 14.49 179 ASP A CA 1
ATOM 1398 C C . ASP A 1 179 ? 19.369 16.223 -21.058 1.00 13.64 179 ASP A C 1
ATOM 1399 O O . ASP A 1 179 ? 18.190 16.032 -21.360 1.00 15.73 179 ASP A O 1
ATOM 1404 N N . VAL A 1 180 ? 20.183 15.244 -20.665 1.00 14.43 180 VAL A N 1
ATOM 1405 C CA . VAL A 1 180 ? 19.687 13.889 -20.444 1.00 16.27 180 VAL A CA 1
ATOM 1406 C C . VAL A 1 180 ? 18.625 13.906 -19.349 1.00 15.59 180 VAL A C 1
ATOM 1407 O O . VAL A 1 180 ? 17.566 13.301 -19.489 1.00 14.22 180 VAL A O 1
ATOM 1411 N N . ILE A 1 181 ? 18.917 14.609 -18.259 1.00 14.12 181 ILE A N 1
ATOM 1412 C CA . ILE A 1 181 ? 17.976 14.765 -17.146 1.00 14.48 181 ILE A CA 1
ATOM 1413 C C . ILE A 1 181 ? 16.674 15.454 -17.586 1.00 13.87 181 ILE A C 1
ATOM 1414 O O . ILE A 1 181 ? 15.575 15.063 -17.179 1.00 14.10 181 ILE A O 1
ATOM 1419 N N . THR A 1 182 ? 16.800 16.467 -18.437 1.00 15.47 182 THR A N 1
ATOM 1420 C CA . THR A 1 182 ? 15.637 17.171 -18.970 1.00 15.69 182 THR A CA 1
ATOM 1421 C C . THR A 1 182 ? 14.680 16.239 -19.721 1.00 16.31 182 THR A C 1
ATOM 1422 O O . THR A 1 182 ? 13.476 16.223 -19.447 1.00 16.47 182 THR A O 1
ATOM 1426 N N . VAL A 1 183 ? 15.198 15.454 -20.662 1.00 14.73 183 VAL A N 1
ATOM 1427 C CA . VAL A 1 183 ? 14.327 14.533 -21.395 1.00 13.99 183 VAL A CA 1
ATOM 1428 C C . VAL A 1 183 ? 13.962 13.307 -20.559 1.00 14.03 183 VAL A C 1
ATOM 1429 O O . VAL A 1 183 ? 12.902 12.721 -20.744 1.00 13.57 183 VAL A O 1
ATOM 1433 N N . GLY A 1 184 ? 14.833 12.929 -19.628 1.00 12.68 184 GLY A N 1
ATOM 1434 C CA . GLY A 1 184 ? 14.537 11.823 -18.738 1.00 13.61 184 GLY A CA 1
ATOM 1435 C C . GLY A 1 184 ? 13.250 12.025 -17.956 1.00 13.29 184 GLY A C 1
ATOM 1436 O O . GLY A 1 184 ? 12.482 11.079 -17.752 1.00 13.70 184 GLY A O 1
ATOM 1437 N N . ASP A 1 185 ? 13.005 13.246 -17.490 1.00 11.58 185 ASP A N 1
ATOM 1438 C CA . ASP A 1 185 ? 11.755 13.480 -16.788 1.00 12.07 185 ASP A CA 1
ATOM 1439 C C . ASP A 1 185 ? 10.549 13.163 -17.668 1.00 11.69 185 ASP A C 1
ATOM 1440 O O . ASP A 1 185 ? 9.566 12.586 -17.194 1.00 11.70 185 ASP A O 1
ATOM 1445 N N . VAL A 1 186 ? 10.608 13.555 -18.941 1.00 11.74 186 VAL A N 1
ATOM 1446 C CA . VAL A 1 186 ? 9.490 13.276 -19.845 1.00 11.41 186 VAL A CA 1
ATOM 1447 C C . VAL A 1 186 ? 9.300 11.765 -20.005 1.00 12.15 186 VAL A C 1
ATOM 1448 O O . VAL A 1 186 ? 8.173 11.264 -20.021 1.00 13.80 186 VAL A O 1
ATOM 1452 N N . LEU A 1 187 ? 10.401 11.033 -20.105 1.00 11.36 187 LEU A N 1
ATOM 1453 C CA . LEU A 1 187 ? 10.311 9.580 -20.242 1.00 12.81 187 LEU A CA 1
ATOM 1454 C C . LEU A 1 187 ? 9.764 8.916 -18.983 1.00 12.60 187 LEU A C 1
ATOM 1455 O O . LEU A 1 187 ? 9.054 7.918 -19.063 1.00 14.43 187 LEU A O 1
ATOM 1460 N N . ILE A 1 188 ? 10.096 9.469 -17.821 1.00 12.03 188 ILE A N 1
ATOM 1461 C CA . ILE A 1 188 ? 9.567 8.958 -16.565 1.00 12.52 188 ILE A CA 1
ATOM 1462 C C . ILE A 1 188 ? 8.054 9.163 -16.523 1.00 14.51 188 ILE A C 1
ATOM 1463 O O . ILE A 1 188 ? 7.306 8.259 -16.158 1.00 13.59 188 ILE A O 1
ATOM 1468 N N . VAL A 1 189 ? 7.602 10.352 -16.908 1.00 12.59 189 VAL A N 1
ATOM 1469 C CA . VAL A 1 189 ? 6.169 10.623 -16.969 1.00 11.90 189 VAL A CA 1
ATOM 1470 C C . VAL A 1 189 ? 5.474 9.714 -17.988 1.00 14.25 189 VAL A C 1
ATOM 1471 O O . VAL A 1 189 ? 4.407 9.155 -17.720 1.00 14.97 189 VAL A O 1
ATOM 1475 N N . ALA A 1 190 ? 6.084 9.558 -19.161 1.00 12.58 190 ALA A N 1
ATOM 1476 C CA . ALA A 1 190 ? 5.515 8.698 -20.180 1.00 12.70 190 ALA A CA 1
ATOM 1477 C C . ALA A 1 190 ? 5.344 7.271 -19.663 1.00 13.06 190 ALA A C 1
ATOM 1478 O O . ALA A 1 190 ? 4.290 6.661 -19.839 1.00 16.13 190 ALA A O 1
ATOM 1480 N N . GLN A 1 191 ? 6.369 6.742 -19.007 1.00 14.27 191 GLN A N 1
ATOM 1481 C CA . GLN A 1 191 ? 6.289 5.391 -18.471 1.00 16.53 191 GLN A CA 1
ATOM 1482 C C . GLN A 1 191 ? 5.216 5.281 -17.384 1.00 15.94 191 GLN A C 1
ATOM 1483 O O . GLN A 1 191 ? 4.470 4.297 -17.332 1.00 18.73 191 GLN A O 1
ATOM 1489 N N . ALA A 1 192 ? 5.122 6.296 -16.529 1.00 14.82 192 ALA A N 1
ATOM 1490 C CA . ALA A 1 192 ? 4.142 6.276 -15.444 1.00 13.67 192 ALA A CA 1
ATOM 1491 C C . ALA A 1 192 ? 2.715 6.291 -15.976 1.00 17.54 192 ALA A C 1
ATOM 1492 O O . ALA A 1 192 ? 1.777 5.880 -15.284 1.00 21.16 192 ALA A O 1
ATOM 1494 N N . HIS A 1 193 ? 2.551 6.758 -17.208 1.00 15.42 193 HIS A N 1
ATOM 1495 C CA . HIS A 1 193 ? 1.235 6.835 -17.825 1.00 15.34 193 HIS A CA 1
ATOM 1496 C C . HIS A 1 193 ? 1.024 5.833 -18.953 1.00 16.74 193 HIS A C 1
ATOM 1497 O O . HIS A 1 193 ? 0.063 5.943 -19.718 1.00 20.31 193 HIS A O 1
ATOM 1504 N N . GLY A 1 194 ? 1.925 4.859 -19.040 1.00 17.00 194 GLY A N 1
ATOM 1505 C CA . GLY A 1 194 ? 1.793 3.770 -19.994 1.00 20.84 194 GLY A CA 1
ATOM 1506 C C . GLY A 1 194 ? 1.833 4.182 -21.452 1.00 20.03 194 GLY A C 1
ATOM 1507 O O . GLY A 1 194 ? 1.222 3.533 -22.302 1.00 22.69 194 GLY A O 1
ATOM 1508 N N . LYS A 1 195 ? 2.550 5.258 -21.753 1.00 18.37 195 LYS A N 1
ATOM 1509 C CA . LYS A 1 195 ? 2.654 5.729 -23.126 1.00 19.02 195 LYS A CA 1
ATOM 1510 C C . LYS A 1 195 ? 3.708 4.945 -23.895 1.00 18.11 195 LYS A C 1
ATOM 1511 O O . LYS A 1 195 ? 4.644 4.411 -23.308 1.00 19.36 195 LYS A O 1
ATOM 1517 N N . PRO A 1 196 ? 3.541 4.858 -25.217 1.00 17.94 196 PRO A N 1
ATOM 1518 C CA . PRO A 1 196 ? 4.541 4.166 -26.030 1.00 17.29 196 PRO A CA 1
ATOM 1519 C C . PRO A 1 196 ? 5.858 4.927 -26.024 1.00 16.50 196 PRO A C 1
ATOM 1520 O O . PRO A 1 196 ? 5.871 6.135 -25.804 1.00 16.75 196 PRO A O 1
ATOM 1524 N N . LEU A 1 197 ? 6.952 4.220 -26.281 1.00 16.64 197 LEU A N 1
ATOM 1525 C CA . LEU A 1 197 ? 8.258 4.850 -26.450 1.00 14.79 197 LEU A CA 1
ATOM 1526 C C . LEU A 1 197 ? 8.274 5.740 -27.682 1.00 13.25 197 LEU A C 1
ATOM 1527 O O . LEU A 1 197 ? 7.581 5.456 -28.666 1.00 16.23 197 LEU A O 1
ATOM 1532 N N . PRO A 1 198 ? 9.093 6.801 -27.657 1.00 14.12 198 PRO A N 1
ATOM 1533 C CA . PRO A 1 198 ? 9.290 7.556 -28.900 1.00 14.66 198 PRO A CA 1
ATOM 1534 C C . PRO A 1 198 ? 9.787 6.628 -30.002 1.00 18.19 198 PRO A C 1
ATOM 1535 O O . PRO A 1 198 ? 10.526 5.687 -29.726 1.00 15.28 198 PRO A O 1
ATOM 1539 N N . LYS A 1 199 ? 9.387 6.886 -31.238 1.00 14.07 199 LYS A N 1
ATOM 1540 C CA . LYS A 1 199 ? 9.846 6.059 -32.348 1.00 14.29 199 LYS A CA 1
ATOM 1541 C C . LYS A 1 199 ? 11.374 6.057 -32.416 1.00 15.27 199 LYS A C 1
ATOM 1542 O O . LYS A 1 199 ? 12.013 7.106 -32.343 1.00 16.67 199 LYS A O 1
ATOM 1548 N N . GLY A 1 200 ? 11.962 4.872 -32.545 1.00 14.98 200 GLY A N 1
ATOM 1549 C CA . GLY A 1 200 ? 13.408 4.764 -32.641 1.00 14.52 200 GLY A CA 1
ATOM 1550 C C . GLY A 1 200 ? 14.152 4.738 -31.313 1.00 14.03 200 GLY A C 1
ATOM 1551 O O . GLY A 1 200 ? 15.359 4.525 -31.299 1.00 16.99 200 GLY A O 1
ATOM 1552 N N . LEU A 1 201 ? 13.456 4.978 -30.204 1.00 14.32 201 LEU A N 1
ATOM 1553 C CA . LEU A 1 201 ? 14.080 4.874 -28.886 1.00 14.83 201 LEU A CA 1
ATOM 1554 C C . LEU A 1 201 ? 13.765 3.509 -28.296 1.00 14.79 201 LEU A C 1
ATOM 1555 O O . LEU A 1 201 ? 12.615 3.214 -27.980 1.00 16.17 201 LEU A O 1
ATOM 1560 N N . SER A 1 202 ? 14.784 2.672 -28.162 1.00 14.98 202 SER A N 1
ATOM 1561 C CA . SER A 1 202 ? 14.569 1.327 -27.652 1.00 13.54 202 SER A CA 1
ATOM 1562 C C . SER A 1 202 ? 14.304 1.383 -26.161 1.00 16.43 202 SER A C 1
ATOM 1563 O O . SER A 1 202 ? 14.584 2.386 -25.505 1.00 16.83 202 SER A O 1
ATOM 1566 N N . GLN A 1 203 ? 13.758 0.303 -25.624 1.00 15.80 203 GLN A N 1
ATOM 1567 C CA . GLN A 1 203 ? 13.503 0.255 -24.195 1.00 17.08 203 GLN A CA 1
ATOM 1568 C C . GLN A 1 203 ? 14.829 0.355 -23.458 1.00 17.32 203 GLN A C 1
ATOM 1569 O O . GLN A 1 203 ? 14.916 0.978 -22.398 1.00 17.72 203 GLN A O 1
ATOM 1575 N N . GLU A 1 204 ? 15.863 -0.250 -24.036 1.00 18.85 204 GLU A N 1
ATOM 1576 C CA . GLU A 1 204 ? 17.205 -0.193 -23.474 1.00 19.68 204 GLU A CA 1
ATOM 1577 C C . GLU A 1 204 ? 17.690 1.251 -23.349 1.00 20.36 204 GLU A C 1
ATOM 1578 O O . GLU A 1 204 ? 18.227 1.652 -22.315 1.00 19.00 204 GLU A O 1
ATOM 1584 N N . ASP A 1 205 ? 17.493 2.035 -24.400 1.00 15.94 205 ASP A N 1
ATOM 1585 C CA . ASP A 1 205 ? 17.909 3.432 -24.387 1.00 17.06 205 ASP A CA 1
ATOM 1586 C C . ASP A 1 205 ? 17.088 4.243 -23.396 1.00 18.71 205 ASP A C 1
ATOM 1587 O O . ASP A 1 205 ? 17.626 5.065 -22.652 1.00 16.76 205 ASP A O 1
ATOM 1592 N N . ALA A 1 206 ? 15.780 4.020 -23.377 1.00 15.69 206 ALA A N 1
ATOM 1593 C CA . ALA A 1 206 ? 14.940 4.717 -22.413 1.00 15.31 206 ALA A CA 1
ATOM 1594 C C . ALA A 1 206 ? 15.397 4.401 -20.991 1.00 15.46 206 ALA A C 1
ATOM 1595 O O . ALA A 1 206 ? 15.509 5.297 -20.147 1.00 17.00 206 ALA A O 1
ATOM 1597 N N . ASP A 1 207 ? 15.680 3.126 -20.733 1.00 18.01 207 ASP A N 1
ATOM 1598 C CA . ASP A 1 207 ? 16.120 2.707 -19.402 1.00 16.78 207 ASP A CA 1
ATOM 1599 C C . ASP A 1 207 ? 17.420 3.415 -19.023 1.00 17.35 207 ASP A C 1
ATOM 1600 O O . ASP A 1 207 ? 17.587 3.844 -17.878 1.00 16.65 207 ASP A O 1
ATOM 1605 N N . GLN A 1 208 ? 18.337 3.536 -19.979 1.00 18.64 208 GLN A N 1
ATOM 1606 C CA . GLN A 1 208 ? 19.617 4.185 -19.711 1.00 17.58 208 GLN A CA 1
ATOM 1607 C C . GLN A 1 208 ? 19.429 5.663 -19.388 1.00 17.06 208 GLN A C 1
ATOM 1608 O O . GLN A 1 208 ? 20.047 6.194 -18.460 1.00 17.64 208 GLN A O 1
ATOM 1614 N N . ILE A 1 209 ? 18.573 6.330 -20.154 1.00 14.99 209 ILE A N 1
ATOM 1615 C CA . ILE A 1 209 ? 18.325 7.750 -19.942 1.00 14.75 209 ILE A CA 1
ATOM 1616 C C . ILE A 1 209 ? 17.686 7.970 -18.572 1.00 15.02 209 ILE A C 1
ATOM 1617 O O . ILE A 1 209 ? 18.075 8.872 -17.826 1.00 15.32 209 ILE A O 1
ATOM 1622 N N . ILE A 1 210 ? 16.711 7.135 -18.233 1.00 13.79 210 ILE A N 1
ATOM 1623 C CA . ILE A 1 210 ? 16.050 7.249 -16.938 1.00 13.59 210 ILE A CA 1
ATOM 1624 C C . ILE A 1 210 ? 17.022 6.962 -15.796 1.00 16.22 210 ILE A C 1
ATOM 1625 O O . ILE A 1 210 ? 16.987 7.641 -14.764 1.00 15.50 210 ILE A O 1
ATOM 1630 N N . ALA A 1 211 ? 17.900 5.980 -15.986 1.00 15.49 211 ALA A N 1
ATOM 1631 C CA . ALA A 1 211 ? 18.893 5.649 -14.964 1.00 15.45 211 ALA A CA 1
ATOM 1632 C C . ALA A 1 211 ? 19.861 6.802 -14.731 1.00 17.96 211 ALA A C 1
ATOM 1633 O O . ALA A 1 211 ? 20.227 7.087 -13.590 1.00 18.30 211 ALA A O 1
ATOM 1635 N N . LEU A 1 212 ? 20.275 7.464 -15.808 1.00 17.16 212 LEU A N 1
ATOM 1636 C CA . LEU A 1 212 ? 21.172 8.612 -15.702 1.00 14.63 212 LEU A CA 1
ATOM 1637 C C . LEU A 1 212 ? 20.472 9.767 -15.003 1.00 16.46 212 LEU A C 1
ATOM 1638 O O . LEU A 1 212 ? 21.092 10.536 -14.265 1.00 15.99 212 LEU A O 1
ATOM 1643 N N . THR A 1 213 ? 19.176 9.895 -15.255 1.00 14.69 213 THR A N 1
ATOM 1644 C CA . THR A 1 213 ? 18.380 10.946 -14.641 1.00 14.23 213 THR A CA 1
ATOM 1645 C C . THR A 1 213 ? 18.320 10.746 -13.128 1.00 15.67 213 THR A C 1
ATOM 1646 O O . THR A 1 213 ? 18.557 11.680 -12.353 1.00 15.27 213 THR A O 1
ATOM 1650 N N . ASP A 1 214 ? 18.030 9.518 -12.708 1.00 15.41 214 ASP A N 1
ATOM 1651 C CA . ASP A 1 214 ? 17.985 9.198 -11.289 1.00 15.94 214 ASP A CA 1
ATOM 1652 C C . ASP A 1 214 ? 19.357 9.397 -10.658 1.00 16.43 214 ASP A C 1
ATOM 1653 O O . ASP A 1 214 ? 19.473 9.992 -9.581 1.00 16.21 214 ASP A O 1
ATOM 1658 N N . TRP A 1 215 ? 20.390 8.895 -11.327 1.00 16.34 215 TRP A N 1
ATOM 1659 C CA . TRP A 1 215 ? 21.757 9.035 -10.841 1.00 14.36 215 TRP A CA 1
ATOM 1660 C C . TRP A 1 215 ? 22.125 10.507 -10.669 1.00 15.82 215 TRP A C 1
ATOM 1661 O O . TRP A 1 215 ? 22.695 10.899 -9.649 1.00 16.99 215 TRP A O 1
ATOM 1672 N N . GLY A 1 216 ? 21.791 11.316 -11.668 1.00 14.50 216 GLY A N 1
ATOM 1673 C CA . GLY A 1 216 ? 22.173 12.715 -11.680 1.00 16.28 216 GLY A CA 1
ATOM 1674 C C . GLY A 1 216 ? 21.520 13.520 -10.579 1.00 16.02 216 GLY A C 1
ATOM 1675 O O . GLY A 1 216 ? 22.181 14.311 -9.904 1.00 15.63 216 GLY A O 1
ATOM 1676 N N . LEU A 1 217 ? 20.217 13.336 -10.397 1.00 13.93 217 LEU A N 1
ATOM 1677 C CA . LEU A 1 217 ? 19.511 14.050 -9.346 1.00 13.06 217 LEU A CA 1
ATOM 1678 C C . LEU A 1 217 ? 20.097 13.717 -7.973 1.00 15.50 217 LEU A C 1
ATOM 1679 O O . LEU A 1 217 ? 20.335 14.610 -7.168 1.00 16.43 217 LEU A O 1
ATOM 1684 N N . ALA A 1 218 ? 20.356 12.438 -7.716 1.00 15.51 218 ALA A N 1
ATOM 1685 C CA . ALA A 1 218 ? 20.931 12.044 -6.429 1.00 14.51 218 ALA A CA 1
ATOM 1686 C C . ALA A 1 218 ? 22.373 12.539 -6.284 1.00 14.67 218 ALA A C 1
ATOM 1687 O O . ALA A 1 218 ? 22.783 12.980 -5.211 1.00 15.66 218 ALA A O 1
ATOM 1689 N N . GLN A 1 219 ? 23.134 12.491 -7.372 1.00 15.91 219 GLN A N 1
ATOM 1690 C CA . GLN A 1 219 ? 24.534 12.888 -7.311 1.00 17.23 219 GLN A CA 1
ATOM 1691 C C . GLN A 1 219 ? 24.691 14.336 -6.866 1.00 15.76 219 GLN A C 1
ATOM 1692 O O . GLN A 1 219 ? 25.625 14.675 -6.137 1.00 16.04 219 GLN A O 1
ATOM 1698 N N . GLN A 1 220 ? 23.772 15.186 -7.310 1.00 15.38 220 GLN A N 1
ATOM 1699 C CA . GLN A 1 220 ? 23.828 16.603 -6.979 1.00 16.18 220 GLN A CA 1
ATOM 1700 C C . GLN A 1 220 ? 23.920 16.824 -5.475 1.00 18.52 220 GLN A C 1
ATOM 1701 O O . GLN A 1 220 ? 24.651 17.702 -5.009 1.00 19.49 220 GLN A O 1
ATOM 1707 N N . PHE A 1 221 ? 23.198 16.008 -4.713 1.00 14.19 221 PHE A N 1
ATOM 1708 C CA . PHE A 1 221 ? 23.072 16.243 -3.278 1.00 13.41 221 PHE A CA 1
ATOM 1709 C C . PHE A 1 221 ? 23.982 15.363 -2.425 1.00 16.39 221 PHE A C 1
ATOM 1710 O O . PHE A 1 221 ? 23.940 15.415 -1.196 1.00 17.88 221 PHE A O 1
ATOM 1718 N N . LYS A 1 222 ? 24.835 14.584 -3.082 1.00 18.39 222 LYS A N 1
ATOM 1719 C CA . LYS A 1 222 ? 25.865 13.853 -2.361 1.00 17.77 222 LYS A CA 1
ATOM 1720 C C . LYS A 1 222 ? 26.937 14.816 -1.877 1.00 21.39 222 LYS A C 1
ATOM 1721 O O . LYS A 1 222 ? 27.767 14.465 -1.043 1.00 23.41 222 LYS A O 1
ATOM 1727 N N . SER A 1 223 ? 26.905 16.037 -2.406 1.00 19.97 223 SER A N 1
ATOM 1728 C CA . SER A 1 223 ? 27.685 17.134 -1.847 1.00 21.90 223 SER A CA 1
ATOM 1729 C C . SER A 1 223 ? 26.902 17.757 -0.701 1.00 20.31 223 SER A C 1
ATOM 1730 O O . SER A 1 223 ? 25.808 18.279 -0.905 1.00 20.00 223 SER A O 1
ATOM 1733 N N . GLN A 1 224 ? 27.455 17.702 0.504 1.00 20.19 224 GLN A N 1
ATOM 1734 C CA . GLN A 1 224 ? 26.788 18.320 1.642 1.00 21.08 224 GLN A CA 1
ATOM 1735 C C . GLN A 1 224 ? 26.756 19.838 1.482 1.00 21.89 224 GLN A C 1
ATOM 1736 O O . GLN A 1 224 ? 25.820 20.496 1.935 1.00 19.44 224 GLN A O 1
ATOM 1742 N N . LYS A 1 225 ? 27.771 20.389 0.821 1.00 22.80 225 LYS A N 1
ATOM 1743 C CA . LYS A 1 225 ? 27.805 21.825 0.561 1.00 21.58 225 LYS A CA 1
ATOM 1744 C C . LYS A 1 225 ? 26.642 22.263 -0.330 1.00 21.40 225 LYS A C 1
ATOM 1745 O O . LYS A 1 225 ? 25.926 23.210 -0.000 1.00 22.09 225 LYS A O 1
ATOM 1751 N N . VAL A 1 226 ? 26.455 21.582 -1.460 1.00 18.86 226 VAL A N 1
ATOM 1752 C CA . VAL A 1 226 ? 25.323 21.882 -2.339 1.00 16.31 226 VAL A CA 1
ATOM 1753 C C . VAL A 1 226 ? 24.007 21.728 -1.576 1.00 17.30 226 VAL A C 1
ATOM 1754 O O . VAL A 1 226 ? 23.120 22.577 -1.663 1.00 19.32 226 VAL A O 1
ATOM 1758 N N . SER A 1 227 ? 23.890 20.637 -0.828 1.00 15.67 227 SER A N 1
ATOM 1759 C CA . SER A 1 227 ? 22.696 20.386 -0.031 1.00 17.29 227 SER A CA 1
ATOM 1760 C C . SER A 1 227 ? 22.418 21.517 0.955 1.00 17.03 227 SER A C 1
ATOM 1761 O O . SER A 1 227 ? 21.272 21.949 1.112 1.00 16.56 227 SER A O 1
ATOM 1764 N N . TYR A 1 228 ? 23.463 21.990 1.625 1.00 17.21 228 TYR A N 1
ATOM 1765 C CA . TYR A 1 228 ? 23.308 23.055 2.605 1.00 18.12 228 TYR A CA 1
ATOM 1766 C C . TYR A 1 228 ? 22.916 24.386 1.960 1.00 18.30 228 TYR A C 1
ATOM 1767 O O . TYR A 1 228 ? 22.053 25.099 2.470 1.00 17.85 228 TYR A O 1
ATOM 1776 N N . ILE A 1 229 ? 23.542 24.714 0.834 1.00 17.16 229 ILE A N 1
ATOM 1777 C CA . ILE A 1 229 ? 23.201 25.941 0.129 1.00 18.64 229 ILE A CA 1
ATOM 1778 C C . ILE A 1 229 ? 21.695 26.010 -0.103 1.00 16.89 229 ILE A C 1
ATOM 1779 O O . ILE A 1 229 ? 21.055 27.029 0.157 1.00 18.66 229 ILE A O 1
ATOM 1784 N N . MET A 1 230 ? 21.123 24.914 -0.579 1.00 15.92 230 MET A N 1
ATOM 1785 C CA . MET A 1 230 ? 19.708 24.931 -0.915 1.00 15.96 230 MET A CA 1
ATOM 1786 C C . MET A 1 230 ? 18.784 24.517 0.219 1.00 14.03 230 MET A C 1
ATOM 1787 O O . MET A 1 230 ? 17.640 24.967 0.267 1.00 15.11 230 MET A O 1
ATOM 1792 N N . GLY A 1 231 ? 19.285 23.682 1.129 1.00 14.99 231 GLY A N 1
ATOM 1793 C CA . GLY A 1 231 ? 18.447 23.050 2.136 1.00 15.85 231 GLY A CA 1
ATOM 1794 C C . GLY A 1 231 ? 18.751 23.395 3.580 1.00 16.10 231 GLY A C 1
ATOM 1795 O O . GLY A 1 231 ? 18.040 22.957 4.483 1.00 15.81 231 GLY A O 1
ATOM 1796 N N . GLY A 1 232 ? 19.809 24.163 3.813 1.00 17.56 232 GLY A N 1
ATOM 1797 C CA . GLY A 1 232 ? 20.172 24.518 5.174 1.00 17.72 232 GLY A CA 1
ATOM 1798 C C . GLY A 1 232 ? 19.046 25.247 5.883 1.00 16.80 232 GLY A C 1
ATOM 1799 O O . GLY A 1 232 ? 18.775 25.016 7.069 1.00 17.27 232 GLY A O 1
ATOM 1800 N N . LYS A 1 233 ? 18.364 26.124 5.158 1.00 15.68 233 LYS A N 1
ATOM 1801 C CA . LYS A 1 233 ? 17.320 26.933 5.772 1.00 14.66 233 LYS A CA 1
ATOM 1802 C C . LYS A 1 233 ? 16.156 26.074 6.264 1.00 15.46 233 LYS A C 1
ATOM 1803 O O . LYS A 1 233 ? 15.700 26.223 7.399 1.00 16.08 233 LYS A O 1
ATOM 1809 N N . LEU A 1 234 ? 15.673 25.177 5.410 1.00 14.81 234 LEU A N 1
ATOM 1810 C CA . LEU A 1 234 ? 14.552 24.326 5.789 1.00 12.25 234 LEU A CA 1
ATOM 1811 C C . LEU A 1 234 ? 14.957 23.327 6.870 1.00 14.40 234 LEU A C 1
ATOM 1812 O O . LEU A 1 234 ? 14.189 23.065 7.784 1.00 14.11 234 LEU A O 1
ATOM 1817 N N . THR A 1 235 ? 16.167 22.784 6.774 1.00 14.41 235 THR A N 1
ATOM 1818 C CA . THR A 1 235 ? 16.627 21.825 7.773 1.00 14.65 235 THR A CA 1
ATOM 1819 C C . THR A 1 235 ? 16.663 22.482 9.152 1.00 15.80 235 THR A C 1
ATOM 1820 O O . THR A 1 235 ? 16.159 21.923 10.134 1.00 16.29 235 THR A O 1
ATOM 1824 N N . ASN A 1 236 ? 17.249 23.678 9.221 1.00 15.31 236 ASN A N 1
ATOM 1825 C CA . ASN A 1 236 ? 17.252 24.451 10.463 1.00 16.62 236 ASN A CA 1
ATOM 1826 C C . ASN A 1 236 ? 15.839 24.721 10.967 1.00 15.88 236 ASN A C 1
ATOM 1827 O O . ASN A 1 236 ? 15.566 24.602 12.159 1.00 17.54 236 ASN A O 1
ATOM 1832 N N . ARG A 1 237 ? 14.931 25.059 10.053 1.00 14.95 237 ARG A N 1
ATOM 1833 C CA . ARG A 1 237 ? 13.562 25.391 10.436 1.00 15.54 237 ARG A CA 1
ATOM 1834 C C . ARG A 1 237 ? 12.821 24.189 11.027 1.00 14.31 237 ARG A C 1
ATOM 1835 O O . ARG A 1 237 ? 12.107 24.316 12.029 1.00 15.88 237 ARG A O 1
ATOM 1843 N N . MET A 1 238 ? 12.999 23.019 10.426 1.00 14.91 238 MET A N 1
ATOM 1844 C CA . MET A 1 238 ? 12.351 21.815 10.944 1.00 15.07 238 MET A CA 1
ATOM 1845 C C . MET A 1 238 ? 12.858 21.462 12.334 1.00 18.09 238 MET A C 1
ATOM 1846 O O . MET A 1 238 ? 12.076 21.088 13.211 1.00 16.58 238 MET A O 1
ATOM 1851 N N . ILE A 1 239 ? 14.167 21.577 12.539 1.00 15.90 239 ILE A N 1
ATOM 1852 C CA . ILE A 1 239 ? 14.730 21.317 13.859 1.00 17.96 239 ILE A CA 1
ATOM 1853 C C . ILE A 1 239 ? 14.215 22.348 14.865 1.00 17.17 239 ILE A C 1
ATOM 1854 O O . ILE A 1 239 ? 13.895 22.011 16.003 1.00 17.20 239 ILE A O 1
ATOM 1859 N N . GLU A 1 240 ? 14.089 23.598 14.431 1.00 16.57 240 GLU A N 1
ATOM 1860 C CA . GLU A 1 240 ? 13.508 24.617 15.296 1.00 16.49 240 GLU A CA 1
ATOM 1861 C C . GLU A 1 240 ? 12.047 24.305 15.648 1.00 16.43 240 GLU A C 1
ATOM 1862 O O . GLU A 1 240 ? 11.599 24.597 16.755 1.00 16.90 240 GLU A O 1
ATOM 1868 N N . ASP A 1 241 ? 11.315 23.698 14.715 1.00 17.25 241 ASP A N 1
ATOM 1869 C CA . ASP A 1 241 ? 9.946 23.265 14.991 1.00 14.06 241 ASP A CA 1
ATOM 1870 C C . ASP A 1 241 ? 9.934 22.253 16.137 1.00 16.77 241 ASP A C 1
ATOM 1871 O O . ASP A 1 241 ? 9.072 22.311 17.019 1.00 16.82 241 ASP A O 1
ATOM 1876 N N . LEU A 1 242 ? 10.884 21.320 16.121 1.00 16.81 242 LEU A N 1
ATOM 1877 C CA . LEU A 1 242 ? 10.992 20.339 17.204 1.00 16.87 242 LEU A CA 1
ATOM 1878 C C . LEU A 1 242 ? 11.234 21.054 18.524 1.00 17.60 242 LEU A C 1
ATOM 1879 O O . LEU A 1 242 ? 10.583 20.764 19.532 1.00 17.58 242 LEU A O 1
ATOM 1884 N N . ASN A 1 243 ? 12.173 21.994 18.511 1.00 17.40 243 ASN A N 1
ATOM 1885 C CA . ASN A 1 243 ? 12.505 22.743 19.720 1.00 17.23 243 ASN A CA 1
ATOM 1886 C C . ASN A 1 243 ? 11.304 23.512 20.250 1.00 19.04 243 ASN A C 1
ATOM 1887 O O . ASN A 1 243 ? 11.082 23.578 21.458 1.00 22.32 243 ASN A O 1
ATOM 1892 N N . ASN A 1 244 ? 10.522 24.088 19.344 1.00 17.35 244 ASN A N 1
ATOM 1893 C CA . ASN A 1 244 ? 9.341 24.848 19.737 1.00 16.28 244 ASN A CA 1
ATOM 1894 C C . ASN A 1 244 ? 8.240 23.976 20.337 1.00 22.64 244 ASN A C 1
ATOM 1895 O O . ASN A 1 244 ? 7.370 24.471 21.056 1.00 23.35 244 ASN A O 1
ATOM 1900 N N . ALA A 1 245 ? 8.278 22.679 20.047 1.00 18.07 245 ALA A N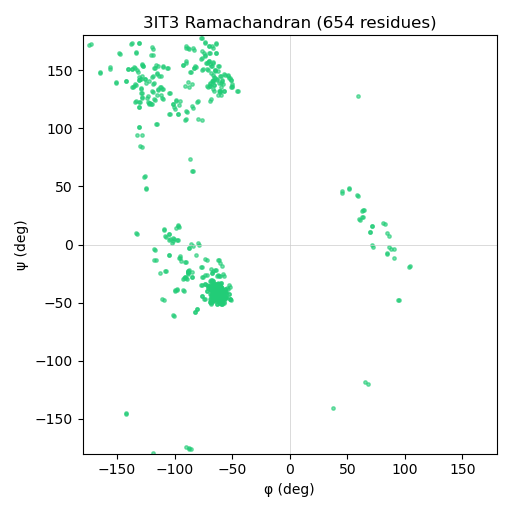 1
ATOM 1901 C CA . ALA A 1 245 ? 7.322 21.740 20.623 1.00 19.38 245 ALA A CA 1
ATOM 1902 C C . ALA A 1 245 ? 7.679 21.411 22.074 1.00 25.10 245 ALA A C 1
ATOM 1903 O O . ALA A 1 245 ? 6.842 20.930 22.840 1.00 28.46 245 ALA A O 1
ATOM 1905 N N . VAL A 1 246 ? 8.929 21.673 22.442 1.00 20.40 246 VAL A N 1
ATOM 1906 C CA . VAL A 1 246 ? 9.418 21.396 23.787 1.00 21.99 246 VAL A CA 1
ATOM 1907 C C . VAL A 1 246 ? 9.431 22.655 24.646 1.00 27.17 246 VAL A C 1
ATOM 1908 O O . VAL A 1 246 ? 9.093 22.609 25.831 1.00 32.10 246 VAL A O 1
ATOM 1912 N N . ASN A 1 247 ? 9.818 23.778 24.046 1.00 25.33 247 ASN A N 1
ATOM 1913 C CA . ASN A 1 247 ? 10.042 25.013 24.800 1.00 28.53 247 ASN A CA 1
ATOM 1914 C C . ASN A 1 247 ? 8.781 25.842 25.054 1.00 32.86 247 ASN A C 1
ATOM 1915 O O . ASN A 1 247 ? 8.839 26.897 25.687 1.00 33.86 247 ASN A O 1
ATOM 1920 N N . GLY A 1 248 ? 7.645 25.368 24.554 1.00 33.50 248 GLY A N 1
ATOM 1921 C CA . GLY A 1 248 ? 6.378 26.034 24.796 1.00 36.52 248 GLY A CA 1
ATOM 1922 C C . GLY A 1 248 ? 6.008 27.081 23.760 1.00 35.08 248 GLY A C 1
ATOM 1923 O O . GLY A 1 248 ? 4.919 27.650 23.813 1.00 40.22 248 GLY A O 1
ATOM 1924 N N . LYS A 1 249 ? 6.903 27.332 22.811 1.00 24.59 249 LYS A N 1
ATOM 1925 C CA . LYS A 1 249 ? 6.690 28.402 21.841 1.00 24.34 249 LYS A CA 1
ATOM 1926 C C . LYS A 1 249 ? 5.546 28.091 20.883 1.00 30.25 249 LYS A C 1
ATOM 1927 O O . LYS A 1 249 ? 4.814 28.988 20.469 1.00 34.65 249 LYS A O 1
ATOM 1929 N N . SER A 1 250 ? 5.399 26.819 20.527 1.00 25.40 250 SER A N 1
ATOM 1930 C CA . SER A 1 250 ? 4.367 26.422 19.577 1.00 24.60 250 SER A CA 1
ATOM 1931 C C . SER A 1 250 ? 3.501 25.286 20.097 1.00 23.18 250 SER A C 1
ATOM 1932 O O . SER A 1 250 ? 3.985 24.392 20.795 1.00 23.77 250 SER A O 1
ATOM 1935 N N . LYS A 1 251 ? 2.222 25.323 19.735 1.00 22.79 251 LYS A N 1
ATOM 1936 C CA . LYS A 1 251 ? 1.267 24.303 20.147 1.00 20.42 251 LYS A CA 1
ATOM 1937 C C . LYS A 1 251 ? 0.906 23.331 19.022 1.00 15.55 251 LYS A C 1
ATOM 1938 O O . LYS A 1 251 ? 0.063 22.454 19.203 1.00 20.45 251 LYS A O 1
ATOM 1941 N N . TYR A 1 252 ? 1.547 23.479 17.867 1.00 14.56 252 TYR A N 1
ATOM 1942 C CA . TYR A 1 252 ? 1.313 22.546 16.770 1.00 13.75 252 TYR A CA 1
ATOM 1943 C C . TYR A 1 252 ? 1.742 21.129 17.154 1.00 13.69 252 TYR A C 1
ATOM 1944 O O . TYR A 1 252 ? 2.757 20.942 17.829 1.00 16.38 252 TYR A O 1
ATOM 1953 N N . LYS A 1 253 ? 0.968 20.138 16.714 1.00 12.76 253 LYS A N 1
ATOM 1954 C CA . LYS A 1 253 ? 1.360 18.734 16.816 1.00 13.92 253 LYS A CA 1
ATOM 1955 C C . LYS A 1 253 ? 2.186 18.305 15.608 1.00 13.46 253 LYS A C 1
ATOM 1956 O O . LYS A 1 253 ? 2.926 17.319 15.669 1.00 13.91 253 LYS A O 1
ATOM 1962 N N . MET A 1 254 ? 2.043 19.031 14.503 1.00 11.60 254 MET A N 1
ATOM 1963 C CA . MET A 1 254 ? 2.761 18.700 13.280 1.00 13.10 254 MET A CA 1
ATOM 1964 C C . MET A 1 254 ? 3.009 19.955 12.462 1.00 13.28 254 MET A C 1
ATOM 1965 O O . MET A 1 254 ? 2.150 20.834 12.393 1.00 11.84 254 MET A O 1
ATOM 1970 N N . THR A 1 255 ? 4.199 20.043 11.877 1.00 11.46 255 THR A N 1
ATOM 1971 C CA . THR A 1 255 ? 4.445 20.981 10.786 1.00 11.06 255 THR A CA 1
ATOM 1972 C C . THR A 1 255 ? 4.678 20.167 9.528 1.00 12.24 255 THR A C 1
ATOM 1973 O O . THR A 1 255 ? 5.369 19.149 9.558 1.00 11.96 255 THR A O 1
ATOM 1977 N N . TYR A 1 256 ? 4.062 20.603 8.434 1.00 11.03 256 TYR A N 1
ATOM 1978 C CA . TYR A 1 256 ? 4.109 19.858 7.184 1.00 9.37 256 TYR A CA 1
ATOM 1979 C C . TYR A 1 256 ? 4.490 20.816 6.062 1.00 11.07 256 TYR A C 1
ATOM 1980 O O . TYR A 1 256 ? 3.801 21.813 5.816 1.00 10.96 256 TYR A O 1
ATOM 1989 N N . TYR A 1 257 ? 5.627 20.529 5.432 1.00 10.07 257 TYR A N 1
ATOM 1990 C CA . TYR A 1 257 ? 6.143 21.305 4.307 1.00 9.79 257 TYR A CA 1
ATOM 1991 C C . TYR A 1 257 ? 5.906 20.523 3.023 1.00 11.37 257 TYR A C 1
ATOM 1992 O O . TYR A 1 257 ? 6.475 19.452 2.821 1.00 11.64 257 TYR A O 1
ATOM 2001 N N . SER A 1 258 ? 5.027 21.045 2.174 1.00 10.25 258 SER A N 1
ATOM 2002 C CA . SER A 1 258 ? 4.690 20.371 0.923 1.00 9.49 258 SER A CA 1
ATOM 2003 C C . SER A 1 258 ? 5.624 20.836 -0.177 1.00 11.25 258 SER A C 1
ATOM 2004 O O . SER A 1 258 ? 5.627 22.019 -0.552 1.00 11.20 258 SER A O 1
ATOM 2007 N N . GLY A 1 259 ? 6.427 19.903 -0.678 1.00 9.64 259 GLY A N 1
ATOM 2008 C CA . GLY A 1 259 ? 7.525 20.263 -1.550 1.00 10.54 259 GLY A CA 1
ATOM 2009 C C . GLY A 1 259 ? 7.793 19.317 -2.695 1.00 10.55 259 GLY A C 1
ATOM 2010 O O . GLY A 1 259 ? 6.877 18.713 -3.271 1.00 10.77 259 GLY A O 1
ATOM 2011 N N . HIS A 1 260 ? 9.080 19.206 -3.010 1.00 10.56 260 HIS A N 1
ATOM 2012 C CA . HIS A 1 260 ? 9.568 18.665 -4.271 1.00 10.88 260 HIS A CA 1
ATOM 2013 C C . HIS A 1 260 ? 10.652 17.624 -4.054 1.00 10.35 260 HIS A C 1
ATOM 2014 O O . HIS A 1 260 ? 11.114 17.413 -2.939 1.00 11.71 260 HIS A O 1
ATOM 2021 N N . ALA A 1 261 ? 11.065 16.974 -5.140 1.00 11.58 261 ALA A N 1
ATOM 2022 C CA . ALA A 1 261 ? 12.195 16.062 -5.059 1.00 11.54 261 ALA A CA 1
ATOM 2023 C C . ALA A 1 261 ? 13.395 16.771 -4.426 1.00 11.89 261 ALA A C 1
ATOM 2024 O O . ALA A 1 261 ? 14.077 16.204 -3.566 1.00 12.63 261 ALA A O 1
ATOM 2026 N N . LEU A 1 262 ? 13.635 18.017 -4.836 1.00 11.24 262 LEU A N 1
ATOM 2027 C CA . LEU A 1 262 ? 14.774 18.788 -4.329 1.00 12.47 262 LEU A CA 1
ATOM 2028 C C . LEU A 1 262 ? 14.681 19.040 -2.825 1.00 12.70 262 LEU A C 1
ATOM 2029 O O . LEU A 1 262 ? 15.694 19.087 -2.129 1.00 13.41 262 LEU A O 1
ATOM 2034 N N . THR A 1 263 ? 13.463 19.207 -2.324 1.00 11.40 263 THR A N 1
ATOM 2035 C CA . THR A 1 263 ? 13.254 19.460 -0.905 1.00 10.95 263 THR A CA 1
ATOM 2036 C C . THR A 1 263 ? 13.739 18.274 -0.069 1.00 12.05 263 THR A C 1
ATOM 2037 O O . THR A 1 263 ? 14.458 18.438 0.924 1.00 14.24 263 THR A O 1
ATOM 2041 N N . LEU A 1 264 ? 13.354 17.071 -0.489 1.00 11.70 264 LEU A N 1
ATOM 2042 C CA . LEU A 1 264 ? 13.772 15.860 0.203 1.00 13.54 264 LEU A CA 1
ATOM 2043 C C . LEU A 1 264 ? 15.268 15.629 0.048 1.00 12.07 264 LEU A C 1
ATOM 2044 O O . LEU A 1 264 ? 15.957 15.323 1.019 1.00 12.69 264 LEU A O 1
ATOM 2049 N N . LEU A 1 265 ? 15.762 15.773 -1.177 1.00 11.88 265 LEU A N 1
ATOM 2050 C CA . LEU A 1 265 ? 17.185 15.590 -1.442 1.00 12.69 265 LEU A CA 1
ATOM 2051 C C . LEU A 1 265 ? 18.040 16.545 -0.621 1.00 13.80 265 LEU A C 1
ATOM 2052 O O . LEU A 1 265 ? 19.066 16.147 -0.069 1.00 13.81 265 LEU A O 1
ATOM 2057 N N . GLU A 1 266 ? 17.622 17.805 -0.536 1.00 12.90 266 GLU A N 1
ATOM 2058 C CA . GLU A 1 266 ? 18.458 18.810 0.118 1.00 13.24 266 GLU A CA 1
ATOM 2059 C C . GLU A 1 266 ? 18.489 18.664 1.638 1.00 13.52 266 GLU A C 1
ATOM 2060 O O . GLU A 1 266 ? 19.517 18.923 2.257 1.00 15.63 266 GLU A O 1
ATOM 2066 N N . VAL A 1 267 ? 17.377 18.240 2.239 1.00 15.23 267 VAL A N 1
ATOM 2067 C CA . VAL A 1 267 ? 17.344 18.041 3.689 1.00 14.77 267 VAL A CA 1
ATOM 2068 C C . VAL A 1 267 ? 18.123 16.784 4.086 1.00 14.01 267 VAL A C 1
ATOM 2069 O O . VAL A 1 267 ? 18.953 16.819 4.998 1.00 16.70 267 VAL A O 1
ATOM 2073 N N . MET A 1 268 ? 17.884 15.681 3.385 1.00 15.25 268 MET A N 1
ATOM 2074 C CA . MET A 1 268 ? 18.655 14.470 3.637 1.00 15.73 268 MET A CA 1
ATOM 2075 C C . MET A 1 268 ? 20.143 14.728 3.423 1.00 17.16 268 MET A C 1
ATOM 2076 O O . MET A 1 268 ? 20.975 14.292 4.214 1.00 16.52 268 MET A O 1
ATOM 2081 N N . GLY A 1 269 ? 20.473 15.450 2.357 1.00 15.11 269 GLY A N 1
ATOM 2082 C CA . GLY A 1 269 ? 21.865 15.753 2.052 1.00 14.33 269 GLY A CA 1
ATOM 2083 C C . GLY A 1 269 ? 22.511 16.671 3.076 1.00 16.71 269 GLY A C 1
ATOM 2084 O O . GLY A 1 269 ? 23.675 16.498 3.437 1.00 18.48 269 GLY A O 1
ATOM 2085 N N . THR A 1 270 ? 21.755 17.654 3.557 1.00 16.04 270 THR A N 1
ATOM 2086 C CA . THR A 1 270 ? 22.263 18.564 4.579 1.00 17.64 270 THR A CA 1
ATOM 2087 C C . THR A 1 270 ? 22.607 17.813 5.864 1.00 16.70 270 THR A C 1
ATOM 2088 O O . THR A 1 270 ? 23.603 18.108 6.518 1.00 18.02 270 THR A O 1
ATOM 2092 N N . LEU A 1 271 ? 21.778 16.830 6.207 1.00 17.22 271 LEU A N 1
ATOM 2093 C CA . LEU A 1 271 ? 21.975 16.049 7.427 1.00 19.86 271 LEU A CA 1
ATOM 2094 C C . LEU A 1 271 ? 23.052 14.973 7.289 1.00 21.69 271 LEU A C 1
ATOM 2095 O O . LEU A 1 271 ? 23.322 14.238 8.238 1.00 20.95 271 LEU A O 1
ATOM 2100 N N . GLY A 1 272 ? 23.654 14.869 6.108 1.00 20.32 272 GLY A N 1
ATOM 2101 C CA . GLY A 1 272 ? 24.749 13.936 5.907 1.00 20.42 272 GLY A CA 1
ATOM 2102 C C . GLY A 1 272 ? 24.297 12.519 5.618 1.00 21.55 272 GLY A C 1
ATOM 2103 O O . GLY A 1 272 ? 25.070 11.568 5.742 1.00 23.25 272 GLY A O 1
ATOM 2104 N N . VAL A 1 273 ? 23.035 12.374 5.236 1.00 18.49 273 VAL A N 1
ATOM 2105 C CA . VAL A 1 273 ? 22.508 11.078 4.827 1.00 21.46 273 VAL A CA 1
ATOM 2106 C C . VAL A 1 273 ? 21.882 11.184 3.434 1.00 16.96 273 VAL A C 1
ATOM 2107 O O . VAL A 1 273 ? 20.696 10.893 3.239 1.00 17.70 273 VAL A O 1
ATOM 2111 N N . PRO A 1 274 ? 22.688 11.599 2.447 1.00 17.78 274 PRO A N 1
ATOM 2112 C CA . PRO A 1 274 ? 22.126 11.815 1.110 1.00 15.86 274 PRO A CA 1
ATOM 2113 C C . PRO A 1 274 ? 21.529 10.547 0.510 1.00 18.73 274 PRO A C 1
ATOM 2114 O O . PRO A 1 274 ? 22.051 9.450 0.721 1.00 20.20 274 PRO A O 1
ATOM 2118 N N . LEU A 1 275 ? 20.446 10.715 -0.246 1.00 17.47 275 LEU A N 1
ATOM 2119 C CA . LEU A 1 275 ? 19.797 9.614 -0.951 1.00 18.57 275 LEU A CA 1
ATOM 2120 C C . LEU A 1 275 ? 20.640 9.121 -2.123 1.00 19.29 275 LEU A C 1
ATOM 2121 O O . LEU A 1 275 ? 21.391 9.883 -2.730 1.00 19.99 275 LEU A O 1
ATOM 2126 N N . ASP A 1 276 ? 20.508 7.837 -2.444 1.00 22.06 276 ASP A N 1
ATOM 2127 C CA . ASP A 1 276 ? 21.217 7.259 -3.578 1.00 24.99 276 ASP A CA 1
ATOM 2128 C C . ASP A 1 276 ? 20.331 7.238 -4.812 1.00 24.88 276 ASP A C 1
ATOM 2129 O O . ASP A 1 276 ? 20.802 6.992 -5.921 1.00 27.80 276 ASP A O 1
ATOM 2134 N N . THR A 1 277 ? 19.044 7.495 -4.604 1.00 24.42 277 THR A N 1
ATOM 2135 C CA . THR A 1 277 ? 18.064 7.486 -5.680 1.00 26.05 277 THR A CA 1
ATOM 2136 C C . THR A 1 277 ? 17.209 8.744 -5.590 1.00 22.20 277 THR A C 1
ATOM 2137 O O . THR A 1 277 ? 16.969 9.251 -4.499 1.00 26.47 277 THR A O 1
ATOM 2141 N N . ALA A 1 278 ? 16.754 9.248 -6.733 1.00 19.94 278 ALA A N 1
ATOM 2142 C CA . ALA A 1 278 ? 15.873 10.415 -6.749 1.00 18.83 278 ALA A CA 1
ATOM 2143 C C . ALA A 1 278 ? 14.504 10.051 -6.180 1.00 16.26 278 ALA A C 1
ATOM 2144 O O . ALA A 1 278 ? 13.949 9.005 -6.521 1.00 19.87 278 ALA A O 1
ATOM 2146 N N . PRO A 1 279 ? 13.948 10.922 -5.324 1.00 14.30 279 PRO A N 1
ATOM 2147 C CA . PRO A 1 279 ? 12.649 10.636 -4.707 1.00 13.51 279 PRO A CA 1
ATOM 2148 C C . PRO A 1 279 ? 11.528 10.511 -5.731 1.00 12.59 279 PRO A C 1
ATOM 2149 O O . PRO A 1 279 ? 11.344 11.397 -6.561 1.00 13.92 279 PRO A O 1
ATOM 2153 N N . GLY A 1 280 ? 10.778 9.419 -5.648 1.00 12.74 280 GLY A N 1
ATOM 2154 C CA . GLY A 1 280 ? 9.593 9.254 -6.467 1.00 13.06 280 GLY A CA 1
ATOM 2155 C C . GLY A 1 280 ? 8.430 10.079 -5.942 1.00 11.44 280 GLY A C 1
ATOM 2156 O O . GLY A 1 280 ? 8.532 10.756 -4.915 1.00 12.47 280 GLY A O 1
ATOM 2157 N N . TYR A 1 281 ? 7.318 10.027 -6.662 1.00 12.19 281 TYR A N 1
ATOM 2158 C CA . TYR A 1 281 ? 6.129 10.767 -6.265 1.00 11.88 281 TYR A CA 1
ATOM 2159 C C . TYR A 1 281 ? 5.666 10.352 -4.884 1.00 12.22 281 TYR A C 1
ATOM 2160 O O . TYR A 1 281 ? 5.714 9.175 -4.528 1.00 12.63 281 TYR A O 1
ATOM 2169 N N . ALA A 1 282 ? 5.214 11.335 -4.113 1.00 10.41 282 ALA A N 1
ATOM 2170 C CA . ALA A 1 282 ? 4.699 11.116 -2.761 1.00 10.79 282 ALA A CA 1
ATOM 2171 C C . ALA A 1 282 ? 5.723 10.504 -1.801 1.00 12.06 282 ALA A C 1
ATOM 2172 O O . ALA A 1 282 ? 5.356 9.924 -0.777 1.00 13.11 282 ALA A O 1
ATOM 2174 N N . SER A 1 283 ? 7.003 10.653 -2.121 1.00 12.30 283 SER A N 1
ATOM 2175 C CA . SER A 1 283 ? 8.054 10.361 -1.156 1.00 12.48 283 SER A CA 1
ATOM 2176 C C . SER A 1 283 ? 7.895 11.319 0.016 1.00 13.74 283 SER A C 1
ATOM 2177 O O . SER A 1 283 ? 7.358 12.421 -0.125 1.00 12.42 283 SER A O 1
ATOM 2180 N N . ASN A 1 284 ? 8.360 10.901 1.179 1.00 12.01 284 ASN A N 1
ATOM 2181 C CA . ASN A 1 284 ? 8.111 11.696 2.363 1.00 12.97 284 ASN A CA 1
ATOM 2182 C C . ASN A 1 284 ? 9.128 11.431 3.444 1.00 12.92 284 ASN A C 1
ATOM 2183 O O . ASN A 1 284 ? 9.693 10.342 3.536 1.00 14.20 284 ASN A O 1
ATOM 2188 N N . LEU A 1 285 ? 9.360 12.447 4.259 1.00 10.52 285 LEU A N 1
ATOM 2189 C CA A LEU A 1 285 ? 10.314 12.387 5.353 0.59 12.61 285 LEU A CA 1
ATOM 2190 C CA B LEU A 1 285 ? 10.258 12.286 5.386 0.41 11.95 285 LEU A CA 1
ATOM 2191 C C . LEU A 1 285 ? 9.641 12.902 6.624 1.00 12.78 285 LEU A C 1
ATOM 2192 O O . LEU A 1 285 ? 8.928 13.911 6.563 1.00 13.08 285 LEU A O 1
ATOM 2201 N N . GLU A 1 286 ? 9.877 12.241 7.757 1.00 12.73 286 GLU A N 1
ATOM 2202 C CA . GLU A 1 286 ? 9.360 12.715 9.037 1.00 13.20 286 GLU A CA 1
ATOM 2203 C C . GLU A 1 286 ? 10.457 12.785 10.081 1.00 15.57 286 GLU A C 1
ATOM 2204 O O . GLU A 1 286 ? 11.254 11.853 10.231 1.00 16.65 286 GLU A O 1
ATOM 2210 N N . MET A 1 287 ? 10.486 13.893 10.811 1.00 14.30 287 MET A N 1
ATOM 2211 C CA . MET A 1 287 ? 11.280 13.987 12.025 1.00 13.65 287 MET A CA 1
ATOM 2212 C C . MET A 1 287 ? 10.302 13.786 13.166 1.00 16.78 287 MET A C 1
ATOM 2213 O O . MET A 1 287 ? 9.353 14.553 13.313 1.00 15.86 287 MET A O 1
ATOM 2218 N N . GLU A 1 288 ? 10.512 12.728 13.944 1.00 15.19 288 GLU A N 1
ATOM 2219 C CA . GLU A 1 288 ? 9.618 12.391 15.047 1.00 14.26 288 GLU A CA 1
ATOM 2220 C C . GLU A 1 288 ? 10.250 12.747 16.384 1.00 15.20 288 GLU A C 1
ATOM 2221 O O . GLU A 1 288 ? 11.390 12.382 16.648 1.00 17.53 288 GLU A O 1
ATOM 2227 N N . LEU A 1 289 ? 9.500 13.459 17.222 1.00 16.10 289 LEU A N 1
ATOM 2228 C CA . LEU A 1 289 ? 9.968 13.868 18.547 1.00 16.75 289 LEU A CA 1
ATOM 2229 C C . LEU A 1 289 ? 9.217 13.114 19.637 1.00 17.65 289 LEU A C 1
ATOM 2230 O O . LEU A 1 289 ? 7.984 13.151 19.686 1.00 17.01 289 LEU A O 1
ATOM 2235 N N . TYR A 1 290 ? 9.969 12.452 20.515 1.00 19.24 290 TYR A N 1
ATOM 2236 C CA . TYR A 1 290 ? 9.405 11.638 21.587 1.00 19.48 290 TYR A CA 1
ATOM 2237 C C . TYR A 1 290 ? 9.755 12.216 22.947 1.00 23.65 290 TYR A C 1
ATOM 2238 O O . TYR A 1 290 ? 10.834 12.775 23.130 1.00 22.28 290 TYR A O 1
ATOM 2247 N N . LYS A 1 291 ? 8.843 12.052 23.901 1.00 22.54 291 LYS A N 1
ATOM 2248 C CA . LYS A 1 291 ? 9.040 12.537 25.261 1.00 22.72 291 LYS A CA 1
ATOM 2249 C C . LYS A 1 291 ? 8.910 11.387 26.245 1.00 25.87 291 LYS A C 1
ATOM 2250 O O . LYS A 1 291 ? 7.935 10.637 26.215 1.00 26.52 291 LYS A O 1
ATOM 2256 N N . ASP A 1 292 ? 9.917 11.240 27.097 1.00 29.80 292 ASP A N 1
ATOM 2257 C CA . ASP A 1 292 ? 9.840 10.344 28.242 1.00 35.77 292 ASP A CA 1
ATOM 2258 C C . ASP A 1 292 ? 10.334 11.123 29.448 1.00 35.75 292 ASP A C 1
ATOM 2259 O O . ASP A 1 292 ? 11.538 11.192 29.702 1.00 34.05 292 ASP A O 1
ATOM 2264 N N . GLY A 1 293 ? 9.399 11.725 30.175 1.00 39.42 293 GLY A N 1
ATOM 2265 C CA . GLY A 1 293 ? 9.742 12.596 31.283 1.00 46.03 293 GLY A CA 1
ATOM 2266 C C . GLY A 1 293 ? 10.420 13.849 30.769 1.00 42.05 293 GLY A C 1
ATOM 2267 O O . GLY A 1 293 ? 9.840 14.601 29.982 1.00 41.71 293 GLY A O 1
ATOM 2268 N N . ASP A 1 294 ? 11.655 14.069 31.206 1.00 34.16 294 ASP A N 1
ATOM 2269 C CA . ASP A 1 294 ? 12.425 15.227 30.773 1.00 34.42 294 ASP A CA 1
ATOM 2270 C C . ASP A 1 294 ? 13.380 14.860 29.641 1.00 36.12 294 ASP A C 1
ATOM 2271 O O . ASP A 1 294 ? 14.171 15.689 29.191 1.00 38.06 294 ASP A O 1
ATOM 2273 N N . ILE A 1 295 ? 13.300 13.613 29.186 1.00 30.09 295 ILE A N 1
ATOM 2274 C CA . ILE A 1 295 ? 14.158 13.131 28.110 1.00 26.85 295 ILE A CA 1
ATOM 2275 C C . ILE A 1 295 ? 13.463 13.246 26.752 1.00 28.42 295 ILE A C 1
ATOM 2276 O O . ILE A 1 295 ? 12.376 12.701 26.550 1.00 26.77 295 ILE A O 1
ATOM 2281 N N . TYR A 1 296 ? 14.096 13.955 25.824 1.00 25.43 296 TYR A N 1
ATOM 2282 C CA . TYR A 1 296 ? 13.537 14.145 24.490 1.00 24.16 296 TYR A CA 1
ATOM 2283 C C . TYR A 1 296 ? 14.408 13.477 23.441 1.00 23.07 296 TYR A C 1
ATOM 2284 O O . TYR A 1 296 ? 15.617 13.700 23.392 1.00 26.10 296 TYR A O 1
ATOM 2293 N N . THR A 1 297 ? 13.786 12.655 22.602 1.00 23.53 297 THR A N 1
ATOM 2294 C CA . THR A 1 297 ? 14.517 11.907 21.591 1.00 24.39 297 THR A CA 1
ATOM 2295 C C . THR A 1 297 ? 13.921 12.117 20.206 1.00 24.65 297 THR A C 1
ATOM 2296 O O . THR A 1 297 ? 12.729 12.400 20.063 1.00 23.80 297 THR A O 1
ATOM 2300 N N . VAL A 1 298 ? 14.761 11.969 19.190 1.00 20.67 298 VAL A N 1
ATOM 2301 C CA . VAL A 1 298 ? 14.346 12.196 17.814 1.00 18.71 298 VAL A CA 1
ATOM 2302 C C . VAL A 1 298 ? 14.653 10.982 16.944 1.00 19.73 298 VAL A C 1
ATOM 2303 O O . VAL A 1 298 ? 15.674 10.316 17.129 1.00 20.50 298 VAL A O 1
ATOM 2307 N N . LYS A 1 299 ? 13.754 10.691 16.010 1.00 19.56 299 LYS A N 1
ATOM 2308 C CA . LYS A 1 299 ? 14.010 9.701 14.971 1.00 17.38 299 LYS A CA 1
ATOM 2309 C C . LYS A 1 299 ? 13.702 10.333 13.618 1.00 17.77 299 LYS A C 1
ATOM 2310 O O . LYS A 1 299 ? 12.904 11.273 13.531 1.00 17.17 299 LYS A O 1
ATOM 2316 N N . LEU A 1 300 ? 14.351 9.819 12.577 1.00 16.44 300 LEU A N 1
ATOM 2317 C CA . LEU A 1 300 ? 14.247 10.348 11.221 1.00 16.87 300 LEU A CA 1
ATOM 2318 C C . LEU A 1 300 ? 13.746 9.227 10.314 1.00 17.47 300 LEU A C 1
ATOM 2319 O O . LEU A 1 300 ? 14.372 8.170 10.216 1.00 19.33 300 LEU A O 1
ATOM 2324 N N . ARG A 1 301 ? 12.617 9.458 9.657 1.00 16.38 301 ARG A N 1
ATOM 2325 C CA A ARG A 1 301 ? 11.993 8.439 8.822 0.58 15.77 301 ARG A CA 1
ATOM 2326 C CA B ARG A 1 301 ? 11.984 8.445 8.824 0.42 16.18 301 ARG A CA 1
ATOM 2327 C C . ARG A 1 301 ? 11.939 8.927 7.377 1.00 16.49 301 ARG A C 1
ATOM 2328 O O . ARG A 1 301 ? 11.552 10.063 7.111 1.00 16.51 301 ARG A O 1
ATOM 2343 N N . TYR A 1 302 ? 12.349 8.070 6.446 1.00 15.99 302 TYR A N 1
ATOM 2344 C CA . TYR A 1 302 ? 12.286 8.401 5.023 1.00 16.93 302 TYR A CA 1
ATOM 2345 C C . TYR A 1 302 ? 11.627 7.263 4.249 1.00 15.26 302 TYR A C 1
ATOM 2346 O O . TYR A 1 302 ? 12.083 6.125 4.299 1.00 16.63 302 TYR A O 1
ATOM 2355 N N . ASN A 1 303 ? 10.543 7.575 3.547 1.00 14.78 303 ASN A N 1
ATOM 2356 C CA . ASN A 1 303 ? 9.793 6.566 2.803 1.00 12.73 303 ASN A CA 1
ATOM 2357 C C . ASN A 1 303 ? 9.542 5.293 3.602 1.00 15.67 303 ASN A C 1
ATOM 2358 O O . ASN A 1 303 ? 9.705 4.181 3.100 1.00 18.72 303 ASN A O 1
ATOM 2363 N N . GLY A 1 304 ? 9.140 5.472 4.856 1.00 18.09 304 GLY A N 1
ATOM 2364 C CA . GLY A 1 304 ? 8.667 4.365 5.671 1.00 18.66 304 GLY A CA 1
ATOM 2365 C C . GLY A 1 304 ? 9.723 3.574 6.416 1.00 22.16 304 GLY A C 1
ATOM 2366 O O . GLY A 1 304 ? 9.413 2.543 7.011 1.00 23.98 304 GLY A O 1
ATOM 2367 N N . LYS A 1 305 ? 10.965 4.047 6.387 1.00 17.23 305 LYS A N 1
ATOM 2368 C CA . LYS A 1 305 ? 12.054 3.376 7.085 1.00 18.79 305 LYS A CA 1
ATOM 2369 C C . LYS A 1 305 ? 12.893 4.380 7.868 1.00 18.20 305 LYS A C 1
ATOM 2370 O O . LYS A 1 305 ? 13.204 5.466 7.378 1.00 18.93 305 LYS A O 1
ATOM 2373 N N . TYR A 1 306 ? 13.263 4.018 9.088 1.00 19.92 306 TYR A N 1
ATOM 2374 C CA . TYR A 1 306 ? 14.094 4.904 9.881 1.00 18.12 306 TYR A CA 1
ATOM 2375 C C . TYR A 1 306 ? 15.492 5.011 9.295 1.00 18.49 306 TYR A C 1
ATOM 2376 O O . TYR A 1 306 ? 16.020 4.053 8.722 1.00 22.85 306 TYR A O 1
ATOM 2385 N N . VAL A 1 307 ? 16.086 6.187 9.453 1.00 20.47 307 VAL A N 1
ATOM 2386 C CA . VAL A 1 307 ? 17.409 6.471 8.923 1.00 17.75 307 VAL A CA 1
ATOM 2387 C C . VAL A 1 307 ? 18.344 6.816 10.069 1.00 22.64 307 VAL A C 1
ATOM 2388 O O . VAL A 1 307 ? 18.009 7.628 10.932 1.00 23.48 307 VAL A O 1
ATOM 2392 N N . LYS A 1 308 ? 19.520 6.200 10.073 1.00 23.23 308 LYS A N 1
ATOM 2393 C CA . LYS A 1 308 ? 20.487 6.413 11.140 1.00 26.00 308 LYS A CA 1
ATOM 2394 C C . LYS A 1 308 ? 21.449 7.554 10.813 1.00 24.85 308 LYS A C 1
ATOM 2395 O O . LYS A 1 308 ? 22.322 7.417 9.955 1.00 26.86 308 LYS A O 1
ATOM 2397 N N . LEU A 1 309 ? 21.278 8.685 11.490 1.00 25.47 309 LEU A N 1
ATOM 2398 C CA . LEU A 1 309 ? 22.252 9.764 11.410 1.00 26.21 309 LEU A C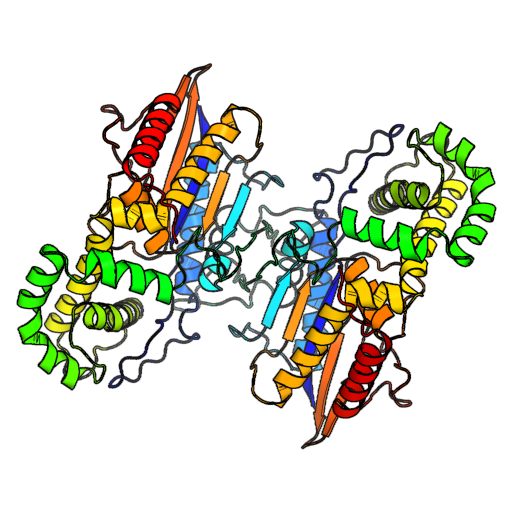A 1
ATOM 2399 C C . LEU A 1 309 ? 23.509 9.302 12.133 1.00 25.31 309 LEU A C 1
ATOM 2400 O O . LEU A 1 309 ? 23.444 8.404 12.970 1.00 29.12 309 LEU A O 1
ATOM 2405 N N . PRO A 1 310 ? 24.661 9.908 11.812 1.00 27.12 310 PRO A N 1
ATOM 2406 C CA . PRO A 1 310 ? 25.915 9.509 12.460 1.00 31.43 310 PRO A CA 1
ATOM 2407 C C . PRO A 1 310 ? 25.852 9.648 13.980 1.00 36.65 310 PRO A C 1
ATOM 2408 O O . PRO A 1 310 ? 26.580 8.952 14.688 1.00 39.83 310 PRO A O 1
ATOM 2412 N N . ILE A 1 311 ? 24.989 10.533 14.469 1.00 32.43 311 ILE A N 1
ATOM 2413 C CA . ILE A 1 311 ? 24.882 10.790 15.902 1.00 32.07 311 ILE A CA 1
ATOM 2414 C C . ILE A 1 311 ? 23.903 9.853 16.606 1.00 29.98 311 ILE A C 1
ATOM 2415 O O . ILE A 1 311 ? 23.749 9.910 17.826 1.00 32.45 311 ILE A O 1
ATOM 2420 N N . MET A 1 312 ? 23.247 8.986 15.842 1.00 28.38 312 MET A N 1
ATOM 2421 C CA . MET A 1 312 ? 22.222 8.116 16.410 1.00 28.04 312 MET A CA 1
ATOM 2422 C C . MET A 1 312 ? 22.754 6.781 16.916 1.00 34.23 312 MET A C 1
ATOM 2423 O O . MET A 1 312 ? 23.819 6.322 16.499 1.00 38.45 312 MET A O 1
ATOM 2428 N N . ASP A 1 313 ? 21.996 6.163 17.818 1.00 33.09 313 ASP A N 1
ATOM 2429 C CA . ASP A 1 313 ? 22.377 4.879 18.397 1.00 36.39 313 ASP A CA 1
ATOM 2430 C C . ASP A 1 313 ? 21.838 3.710 17.577 1.00 37.85 313 ASP A C 1
ATOM 2431 O O . ASP A 1 313 ? 21.250 3.905 16.511 1.00 35.06 313 ASP A O 1
ATOM 2436 N N . LYS A 1 314 ? 22.034 2.497 18.086 1.00 42.74 314 LYS A N 1
ATOM 2437 C CA . LYS A 1 314 ? 21.602 1.287 17.394 1.00 42.77 314 LYS A CA 1
ATOM 2438 C C . LYS A 1 314 ? 20.094 1.264 17.163 1.00 39.89 314 LYS A C 1
ATOM 2439 O O . LYS A 1 314 ? 19.591 0.482 16.357 1.00 37.98 314 LYS A O 1
ATOM 2441 N N . ASN A 1 315 ? 19.375 2.124 17.875 1.00 35.23 315 ASN A N 1
ATOM 2442 C CA . ASN A 1 315 ? 17.926 2.183 17.756 1.00 34.26 315 ASN A CA 1
ATOM 2443 C C . ASN A 1 315 ? 17.468 3.310 16.839 1.00 28.77 315 ASN A C 1
ATOM 2444 O O . ASN A 1 315 ? 16.292 3.676 16.834 1.00 30.54 315 ASN A O 1
ATOM 2449 N N . ASN A 1 316 ? 18.402 3.859 16.067 1.00 26.78 316 ASN A N 1
ATOM 2450 C CA . ASN A 1 316 ? 18.085 4.947 15.148 1.00 25.52 316 ASN A CA 1
ATOM 2451 C C . ASN A 1 316 ? 17.505 6.147 15.887 1.00 25.86 316 ASN A C 1
ATOM 2452 O O . ASN A 1 316 ? 16.543 6.774 15.434 1.00 25.00 316 ASN A O 1
ATOM 2457 N N . SER A 1 317 ? 18.105 6.470 17.026 1.00 26.61 317 SER A N 1
ATOM 2458 C CA . SER A 1 317 ? 17.589 7.531 17.874 1.00 26.58 317 SER A CA 1
ATOM 2459 C C . SER A 1 317 ? 18.710 8.370 18.477 1.00 27.61 317 SER A C 1
ATOM 2460 O O . SER A 1 317 ? 19.823 7.886 18.693 1.00 28.80 317 SER A O 1
ATOM 2463 N N . CYS A 1 318 ? 18.408 9.635 18.739 1.00 24.15 318 CYS A N 1
ATOM 2464 C CA . CYS A 1 318 ? 19.329 10.508 19.451 1.00 26.64 318 CYS A CA 1
ATOM 2465 C C . CYS A 1 318 ? 18.524 11.499 20.273 1.00 26.62 318 CYS A C 1
ATOM 2466 O O . CYS A 1 318 ? 17.323 11.652 20.064 1.00 25.52 318 CYS A O 1
ATOM 2469 N N . SER A 1 319 ? 19.172 12.154 21.229 1.00 24.42 319 SER A N 1
ATOM 2470 C CA . SER A 1 319 ? 18.494 13.193 21.987 1.00 25.11 319 SER A CA 1
ATOM 2471 C C . SER A 1 319 ? 18.282 14.412 21.098 1.00 23.23 319 SER A C 1
ATOM 2472 O O . SER A 1 319 ? 18.993 14.603 20.113 1.00 24.46 319 SER A O 1
ATOM 2475 N N . LEU A 1 320 ? 17.293 15.232 21.438 1.00 25.67 320 LEU A N 1
ATOM 2476 C CA . LEU A 1 320 ? 17.084 16.483 20.724 1.00 24.62 320 LEU A CA 1
ATOM 2477 C C . LEU A 1 320 ? 18.297 17.395 20.915 1.00 24.07 320 LEU A C 1
ATOM 2478 O O . LEU A 1 320 ? 18.714 18.097 19.991 1.00 25.10 320 LEU A O 1
ATOM 2483 N N . ASP A 1 321 ? 18.859 17.383 22.122 1.00 24.99 321 ASP A N 1
ATOM 2484 C CA . ASP A 1 321 ? 20.081 18.132 22.398 1.00 26.67 321 ASP A CA 1
ATOM 2485 C C . ASP A 1 321 ? 21.186 17.741 21.420 1.00 28.57 321 ASP A C 1
ATOM 2486 O O . ASP A 1 321 ? 21.876 18.599 20.868 1.00 27.78 321 ASP A O 1
ATOM 2491 N N . ALA A 1 322 ? 21.348 16.440 21.206 1.00 25.76 322 ALA A N 1
ATOM 2492 C CA . ALA A 1 322 ? 22.354 15.938 20.277 1.00 27.24 322 ALA A CA 1
ATOM 2493 C C . ALA A 1 322 ? 22.084 16.393 18.840 1.00 24.32 322 ALA A C 1
ATOM 2494 O O . ALA A 1 322 ? 23.013 16.741 18.110 1.00 28.22 322 ALA A O 1
ATOM 2496 N N . LEU A 1 323 ? 20.817 16.380 18.433 1.00 23.85 323 LEU A N 1
ATOM 2497 C CA . LEU A 1 323 ? 20.444 16.813 17.091 1.00 23.44 323 LEU A CA 1
ATOM 2498 C C . LEU A 1 323 ? 20.774 18.293 16.923 1.00 22.42 323 LEU A C 1
ATOM 2499 O O . LEU A 1 323 ? 21.285 18.717 15.886 1.00 24.33 323 LEU A O 1
ATOM 2504 N N . ASN A 1 324 ? 20.481 19.076 17.956 1.00 23.62 324 ASN A N 1
ATOM 2505 C CA . ASN A 1 324 ? 20.814 20.495 17.950 1.00 24.53 324 ASN A CA 1
ATOM 2506 C C . ASN A 1 324 ? 22.313 20.727 17.777 1.00 27.13 324 ASN A C 1
ATOM 2507 O O . ASN A 1 324 ? 22.737 21.540 16.959 1.00 26.40 324 ASN A O 1
ATOM 2512 N N . LYS A 1 325 ? 23.116 20.016 18.562 1.00 25.91 325 LYS A N 1
ATOM 2513 C CA . LYS A 1 325 ? 24.566 20.144 18.471 1.00 26.73 325 LYS A CA 1
ATOM 2514 C C . LYS A 1 325 ? 25.054 19.744 17.077 1.00 26.75 325 LYS A C 1
ATOM 2515 O O . LYS A 1 325 ? 25.949 20.373 16.512 1.00 28.96 325 LYS A O 1
ATOM 2517 N N . TYR A 1 326 ? 24.457 18.693 16.531 1.00 23.72 326 TYR A N 1
ATOM 2518 C CA . TYR A 1 326 ? 24.796 18.226 15.189 1.00 25.76 326 TYR A CA 1
ATOM 2519 C C . TYR A 1 326 ? 24.517 19.313 14.152 1.00 26.21 326 TYR A C 1
ATOM 2520 O O . TYR A 1 326 ? 25.376 19.640 13.329 1.00 25.10 326 TYR A O 1
ATOM 2529 N N . MET A 1 327 ? 23.316 19.878 14.199 1.00 24.02 327 MET A N 1
ATOM 2530 C CA . MET A 1 327 ? 22.941 20.926 13.261 1.00 25.00 327 MET A CA 1
ATOM 2531 C C . MET A 1 327 ? 23.833 22.155 13.415 1.00 23.52 327 MET A C 1
ATOM 2532 O O . MET A 1 327 ? 24.234 22.772 12.425 1.00 24.79 327 MET A O 1
ATOM 2537 N N . GLN A 1 328 ? 24.145 22.502 14.659 1.00 24.95 328 GLN A N 1
ATOM 2538 C CA . GLN A 1 328 ? 25.012 23.639 14.934 1.00 27.68 328 GLN A CA 1
ATOM 2539 C C . GLN A 1 328 ? 26.361 23.453 14.247 1.00 29.34 328 GLN A C 1
ATOM 2540 O O . GLN A 1 328 ? 26.888 24.379 13.631 1.00 29.25 328 GLN A O 1
ATOM 2542 N N . SER A 1 329 ? 26.914 22.249 14.342 1.00 25.50 329 SER A N 1
ATOM 2543 C CA . SER A 1 329 ? 28.214 21.975 13.738 1.00 26.63 329 SER A CA 1
ATOM 2544 C C . SER A 1 329 ? 28.143 22.083 12.214 1.00 28.48 329 SER A C 1
ATOM 2545 O O . SER A 1 329 ? 29.097 22.525 11.567 1.00 29.96 329 SER A O 1
ATOM 2548 N N . ILE A 1 330 ? 27.013 21.679 11.642 1.00 25.69 330 ILE A N 1
ATOM 2549 C CA . ILE A 1 330 ? 26.819 21.789 10.204 1.00 24.26 330 ILE A CA 1
ATOM 2550 C C . ILE A 1 330 ? 26.758 23.261 9.790 1.00 25.32 330 ILE A C 1
ATOM 2551 O O . ILE A 1 330 ? 27.388 23.665 8.813 1.00 25.03 330 ILE A O 1
ATOM 2556 N N . ASN A 1 331 ? 26.017 24.061 10.549 1.00 24.59 331 ASN A N 1
ATOM 2557 C CA . ASN A 1 331 ? 25.964 25.500 10.313 1.00 22.49 331 ASN A CA 1
ATOM 2558 C C . ASN A 1 331 ? 27.351 26.144 10.365 1.00 25.41 331 ASN A C 1
ATOM 2559 O O . ASN A 1 331 ? 27.710 26.944 9.504 1.00 27.83 331 ASN A O 1
ATOM 2564 N N . GLU A 1 332 ? 28.133 25.785 11.375 1.00 28.55 332 GLU A N 1
ATOM 2565 C CA . GLU A 1 332 ? 29.473 26.345 11.521 1.00 30.05 332 GLU A CA 1
ATOM 2566 C C . GLU A 1 332 ? 30.388 25.889 10.388 1.00 31.10 332 GLU A C 1
ATOM 2567 O O . GLU A 1 332 ? 31.215 26.654 9.893 1.00 33.13 332 GLU A O 1
ATOM 2573 N N . LYS A 1 333 ? 30.219 24.637 9.978 1.00 27.74 333 LYS A N 1
ATOM 2574 C CA . LYS A 1 333 ? 31.010 24.043 8.909 1.00 31.03 333 LYS A CA 1
ATOM 2575 C C . LYS A 1 333 ? 30.839 24.805 7.600 1.00 32.72 333 LYS A C 1
ATOM 2576 O O . LYS A 1 333 ? 31.790 24.957 6.832 1.00 34.08 333 LYS A O 1
ATOM 2582 N N . PHE A 1 334 ? 29.626 25.287 7.350 1.00 31.67 334 PHE A N 1
ATOM 2583 C CA . PHE A 1 334 ? 29.320 25.924 6.074 1.00 26.71 334 PHE A CA 1
ATOM 2584 C C . PHE A 1 334 ? 29.134 27.439 6.164 1.00 34.64 334 PHE A C 1
ATOM 2585 O O . PHE A 1 334 ? 28.753 28.083 5.186 1.00 34.82 334 PHE A O 1
ATOM 2593 N N . GLN A 1 335 ? 29.423 28.004 7.332 1.00 37.96 335 GLN A N 1
ATOM 2594 C CA . GLN A 1 335 ? 29.343 29.448 7.526 1.00 42.29 335 GLN A CA 1
ATOM 2595 C C . GLN A 1 335 ? 30.286 30.181 6.577 1.00 45.63 335 GLN A C 1
ATOM 2596 O O . GLN A 1 335 ? 31.439 29.784 6.402 1.00 44.64 335 GLN A O 1
ATOM 2598 N N . LYS A 1 336 ? 29.792 31.256 5.972 1.00 47.98 336 LYS A N 1
ATOM 2599 C CA . LYS A 1 336 ? 30.560 31.996 4.976 1.00 49.61 336 LYS A CA 1
ATOM 2600 C C . LYS A 1 336 ? 31.498 33.024 5.602 1.00 45.37 336 LYS A C 1
ATOM 2601 O O . LYS A 1 336 ? 31.130 33.724 6.547 1.00 45.69 336 LYS A O 1
ATOM 2603 N N . HIS A 1 337 ? 32.713 33.105 5.070 1.00 43.05 337 HIS A N 1
ATOM 2604 C CA . HIS A 1 337 ? 33.650 34.146 5.468 1.00 46.05 337 HIS A CA 1
ATOM 2605 C C . HIS A 1 337 ? 33.288 35.442 4.752 1.00 45.36 337 HIS A C 1
ATOM 2606 O O . HIS A 1 337 ? 33.481 35.570 3.542 1.00 45.74 337 HIS A O 1
ATOM 2608 N N . HIS A 1 338 ? 32.748 36.397 5.504 1.00 45.03 338 HIS A N 1
ATOM 2609 C CA . HIS A 1 338 ? 32.326 37.670 4.937 1.00 45.34 338 HIS A CA 1
ATOM 2610 C C . HIS A 1 338 ? 33.523 38.570 4.663 1.00 43.96 338 HIS A C 1
ATOM 2611 O O . HIS A 1 338 ? 34.542 38.494 5.352 1.00 41.48 338 HIS A O 1
ATOM 2613 N N . HIS A 1 339 ? 33.398 39.417 3.647 1.00 38.70 339 HIS A N 1
ATOM 2614 C CA . HIS A 1 339 ? 34.453 40.368 3.312 1.00 38.52 339 HIS A CA 1
ATOM 2615 C C . HIS A 1 339 ? 33.888 41.757 3.048 1.00 40.86 339 HIS A C 1
ATOM 2616 O O . HIS A 1 339 ? 32.738 41.905 2.630 1.00 42.51 339 HIS A O 1
ATOM 2623 N N . HIS A 1 340 ? 34.704 42.774 3.299 1.00 40.48 340 HIS A N 1
ATOM 2624 C CA . HIS A 1 340 ? 34.374 44.129 2.888 1.00 51.03 340 HIS A CA 1
ATOM 2625 C C . HIS A 1 340 ? 34.929 44.365 1.489 1.00 48.85 340 HIS A C 1
ATOM 2626 O O . HIS A 1 340 ? 35.684 43.542 0.965 1.00 41.28 340 HIS A O 1
ATOM 2633 N N . HIS A 1 341 ? 34.554 45.486 0.885 1.00 45.81 341 HIS A N 1
ATOM 2634 C CA . HIS A 1 341 ? 34.978 45.785 -0.476 1.00 45.58 341 HIS A CA 1
ATOM 2635 C C . HIS A 1 341 ? 35.386 47.238 -0.631 1.00 48.77 341 HIS A C 1
ATOM 2636 O O . HIS A 1 341 ? 35.212 48.047 0.282 1.00 47.97 341 HIS A O 1
ATOM 2643 N N . HIS A 1 342 ? 35.934 47.568 -1.794 1.00 46.84 342 HIS A N 1
ATOM 2644 C CA . HIS A 1 342 ? 36.317 48.942 -2.075 1.00 48.51 342 HIS A CA 1
ATOM 2645 C C . HIS A 1 342 ? 35.082 49.818 -2.269 1.00 50.00 342 HIS A C 1
ATOM 2646 O O . HIS A 1 342 ? 35.064 50.983 -1.866 1.00 50.14 342 HIS A O 1
ATOM 2653 N N . SER B 1 5 ? -26.468 36.299 -28.192 0.00 76.73 5 SER B N 1
ATOM 2654 C CA . SER B 1 5 ? -26.009 37.677 -28.327 0.00 75.34 5 SER B CA 1
ATOM 2655 C C . SER B 1 5 ? -24.697 37.900 -27.580 0.00 66.82 5 SER B C 1
ATOM 2656 O O . SER B 1 5 ? -23.633 37.484 -28.038 0.00 67.80 5 SER B O 1
ATOM 2659 N N . SER B 1 6 ? -24.780 38.561 -26.430 1.00 56.14 6 SER B N 1
ATOM 2660 C CA . SER B 1 6 ? -23.606 38.815 -25.603 1.00 46.20 6 SER B CA 1
ATOM 2661 C C . SER B 1 6 ? -23.370 37.656 -24.638 1.00 34.72 6 SER B C 1
ATOM 2662 O O . SER B 1 6 ? -24.316 37.104 -24.077 1.00 40.48 6 SER B O 1
ATOM 2665 N N . LYS B 1 7 ? -22.106 37.291 -24.447 1.00 23.23 7 LYS B N 1
ATOM 2666 C CA . LYS B 1 7 ? -21.763 36.146 -23.616 1.00 20.71 7 LYS B CA 1
ATOM 2667 C C . LYS B 1 7 ? -20.790 36.531 -22.511 1.00 18.49 7 LYS B C 1
ATOM 2668 O O . LYS B 1 7 ? -19.855 37.302 -22.734 1.00 20.84 7 LYS B O 1
ATOM 2670 N N . LEU B 1 8 ? -21.019 35.992 -21.319 1.00 17.03 8 LEU B N 1
ATOM 2671 C CA . LEU B 1 8 ? -20.092 36.170 -20.212 1.00 15.94 8 LEU B CA 1
ATOM 2672 C C . LEU B 1 8 ? -18.801 35.400 -20.500 1.00 18.83 8 LEU B C 1
ATOM 2673 O O . LEU B 1 8 ? -18.833 34.187 -20.729 1.00 17.68 8 LEU B O 1
ATOM 2678 N N . ILE B 1 9 ? -17.666 36.099 -20.479 1.00 16.07 9 ILE B N 1
ATOM 2679 C CA . ILE B 1 9 ? -16.383 35.459 -20.780 1.00 14.80 9 ILE B CA 1
ATOM 2680 C C . ILE B 1 9 ? -15.380 35.424 -19.627 1.00 13.46 9 ILE B C 1
ATOM 2681 O O . ILE B 1 9 ? -14.394 34.690 -19.694 1.00 15.33 9 ILE B O 1
ATOM 2686 N N . PHE B 1 10 ? -15.632 36.195 -18.570 1.00 13.85 10 PHE B N 1
ATOM 2687 C CA . PHE B 1 10 ? -14.698 36.251 -17.450 1.00 14.41 10 PHE B CA 1
ATOM 2688 C C . PHE B 1 10 ? -15.356 36.884 -16.231 1.00 14.50 10 PHE B C 1
ATOM 2689 O O . PHE B 1 10 ? -16.233 37.740 -16.368 1.00 15.22 10 PHE B O 1
ATOM 2697 N N . VAL B 1 11 ? -14.939 36.453 -15.040 1.00 12.70 11 VAL B N 1
ATOM 2698 C CA . VAL B 1 11 ? -15.395 37.061 -13.792 1.00 12.40 11 VAL B CA 1
ATOM 2699 C C . VAL B 1 11 ? -14.224 37.238 -12.842 1.00 12.66 11 VAL B C 1
ATOM 2700 O O . VAL B 1 11 ? -13.419 36.329 -12.671 1.00 12.92 11 VAL B O 1
ATOM 2704 N N . SER B 1 12 ? -14.133 38.401 -12.207 1.00 12.58 12 SER B N 1
ATOM 2705 C CA . SER B 1 12 ? -13.245 38.534 -11.056 1.00 11.18 12 SER B CA 1
ATOM 2706 C C . SER B 1 12 ? -14.079 38.709 -9.798 1.00 11.70 12 SER B C 1
ATOM 2707 O O . SER B 1 12 ? -15.023 39.502 -9.774 1.00 13.58 12 SER B O 1
ATOM 2710 N N . MET B 1 13 ? -13.728 37.966 -8.750 1.00 10.64 13 MET B N 1
ATOM 2711 C CA . MET B 1 13 ? -14.555 37.910 -7.548 1.00 11.94 13 MET B CA 1
ATOM 2712 C C . MET B 1 13 ? -13.757 38.165 -6.272 1.00 11.72 13 MET B C 1
ATOM 2713 O O . MET B 1 13 ? -12.603 37.740 -6.160 1.00 11.83 13 MET B O 1
ATOM 2718 N N . ILE B 1 14 ? -14.376 38.873 -5.327 1.00 10.83 14 ILE B N 1
ATOM 2719 C CA . ILE B 1 14 ? -13.883 38.963 -3.953 1.00 10.70 14 ILE B CA 1
ATOM 2720 C C . ILE B 1 14 ? -14.939 38.365 -3.032 1.00 11.43 14 ILE B C 1
ATOM 2721 O O . ILE B 1 14 ? -16.136 38.587 -3.232 1.00 11.84 14 ILE B O 1
ATOM 2726 N N . THR B 1 15 ? -14.509 37.601 -2.031 1.00 10.31 15 THR B N 1
ATOM 2727 C CA . THR B 1 15 ? -15.388 37.261 -0.913 1.00 9.30 15 THR B CA 1
ATOM 2728 C C . THR B 1 15 ? -14.859 37.814 0.398 1.00 10.77 15 THR B C 1
ATOM 2729 O O . THR B 1 15 ? -13.649 37.989 0.568 1.00 11.81 15 THR B O 1
ATOM 2733 N N . ARG B 1 16 ? -15.768 38.090 1.323 1.00 10.51 16 ARG B N 1
ATOM 2734 C CA . ARG B 1 16 ? -15.391 38.070 2.728 1.00 10.96 16 ARG B CA 1
ATOM 2735 C C . ARG B 1 16 ? -15.531 36.625 3.205 1.00 11.92 16 ARG B C 1
ATOM 2736 O O . ARG B 1 16 ? -16.373 35.870 2.700 1.00 12.38 16 ARG B O 1
ATOM 2744 N N . HIS B 1 17 ? -14.691 36.241 4.161 1.00 10.43 17 HIS B N 1
ATOM 2745 C CA . HIS B 1 17 ? -14.742 34.910 4.759 1.00 11.41 17 HIS B CA 1
ATOM 2746 C C . HIS B 1 17 ? -16.062 34.676 5.506 1.00 11.67 17 HIS B C 1
ATOM 2747 O O . HIS B 1 17 ? -16.874 35.582 5.671 1.00 10.93 17 HIS B O 1
ATOM 2754 N N . GLY B 1 18 ? -16.271 33.449 5.966 1.00 10.90 18 GLY B N 1
ATOM 2755 C CA . GLY B 1 18 ? -17.510 33.122 6.654 1.00 10.97 18 GLY B CA 1
ATOM 2756 C C . GLY B 1 18 ? -17.453 33.404 8.147 1.00 10.94 18 GLY B C 1
ATOM 2757 O O . GLY B 1 18 ? -16.468 33.923 8.662 1.00 12.08 18 GLY B O 1
ATOM 2758 N N . ASP B 1 19 ? -18.522 33.042 8.837 1.00 10.12 19 ASP B N 1
ATOM 2759 C CA . ASP B 1 19 ? -18.606 33.209 10.283 1.00 11.67 19 ASP B CA 1
ATOM 2760 C C . ASP B 1 19 ? -17.325 32.759 10.979 1.00 13.33 19 ASP B C 1
ATOM 2761 O O . ASP B 1 19 ? -16.812 31.667 10.721 1.00 11.25 19 ASP B O 1
ATOM 2766 N N . ARG B 1 20 ? -16.819 33.598 11.882 1.00 12.70 20 ARG B N 1
ATOM 2767 C CA . ARG B 1 20 ? -15.599 33.283 12.613 1.00 10.99 20 ARG B CA 1
ATOM 2768 C C . ARG B 1 20 ? -15.782 33.568 14.093 1.00 11.56 20 ARG B C 1
ATOM 2769 O O . ARG B 1 20 ? -16.733 34.242 14.491 1.00 13.30 20 ARG B O 1
ATOM 2777 N N . ALA B 1 21 ? -14.867 33.055 14.907 1.00 11.02 21 ALA B N 1
ATOM 2778 C CA . ALA B 1 21 ? -14.784 33.471 16.298 1.00 12.00 21 ALA B CA 1
ATOM 2779 C C . ALA B 1 21 ? -14.257 34.912 16.341 1.00 11.44 21 ALA B C 1
ATOM 2780 O O . ALA B 1 21 ? -13.741 35.424 15.341 1.00 13.09 21 ALA B O 1
ATOM 2782 N N . PRO B 1 22 ? -14.398 35.585 17.491 1.00 11.28 22 PRO B N 1
ATOM 2783 C CA . PRO B 1 22 ? -13.890 36.960 17.573 1.00 11.44 22 PRO B CA 1
ATOM 2784 C C . PRO B 1 22 ? -12.362 37.003 17.639 1.00 13.94 22 PRO B C 1
ATOM 2785 O O . PRO B 1 22 ? -11.717 35.958 17.744 1.00 14.06 22 PRO B O 1
ATOM 2789 N N . PHE B 1 23 ? -11.798 38.208 17.577 1.00 13.30 23 PHE B N 1
ATOM 2790 C CA . PHE B 1 23 ? -10.382 38.418 17.866 1.00 13.64 23 PHE B CA 1
ATOM 2791 C C . PHE B 1 23 ? -10.154 38.699 19.339 1.00 18.51 23 PHE B C 1
ATOM 2792 O O . PHE B 1 23 ? -9.093 38.411 19.881 1.00 20.95 23 PHE B O 1
ATOM 2800 N N . ALA B 1 24 ? -11.154 39.296 19.974 1.00 17.50 24 ALA B N 1
ATOM 2801 C CA . ALA B 1 24 ? -11.007 39.789 21.341 1.00 15.94 24 ALA B CA 1
ATOM 2802 C C . ALA B 1 24 ? -11.982 39.087 22.268 1.00 14.62 24 ALA B C 1
ATOM 2803 O O . ALA B 1 24 ? -12.881 38.398 21.816 1.00 16.17 24 ALA B O 1
ATOM 2805 N N . ASN B 1 25 ? -11.789 39.272 23.572 1.00 19.59 25 ASN B N 1
ATOM 2806 C CA . ASN B 1 25 ? -12.756 38.825 24.567 1.00 17.51 25 ASN B CA 1
ATOM 2807 C C . ASN B 1 25 ? -13.409 40.032 25.231 1.00 20.38 25 ASN B C 1
ATOM 2808 O O . ASN B 1 25 ? -12.768 41.060 25.431 1.00 20.03 25 ASN B O 1
ATOM 2813 N N . ILE B 1 26 ? -14.687 39.906 25.568 1.00 16.63 26 ILE B N 1
ATOM 2814 C CA . ILE B 1 26 ? -15.317 40.838 26.495 1.00 17.26 26 ILE B CA 1
ATOM 2815 C C . ILE B 1 26 ? -14.913 40.409 27.894 1.00 17.33 26 ILE B C 1
ATOM 2816 O O . ILE B 1 26 ? -15.106 39.254 28.277 1.00 18.27 26 ILE B O 1
ATOM 2821 N N . GLU B 1 27 ? -14.315 41.329 28.642 1.00 16.42 27 GLU B N 1
ATOM 2822 C CA . GLU B 1 27 ? -13.670 40.967 29.900 1.00 18.78 27 GLU B CA 1
ATOM 2823 C C . GLU B 1 27 ? -14.636 40.381 30.923 1.00 18.72 27 GLU B C 1
ATOM 2824 O O . GLU B 1 27 ? -14.279 39.473 31.674 1.00 21.47 27 GLU B O 1
ATOM 2830 N N . ASN B 1 28 ? -15.853 40.908 30.951 1.00 19.14 28 ASN B N 1
ATOM 2831 C CA . ASN B 1 28 ? -16.824 40.525 31.970 1.00 20.05 28 ASN B CA 1
ATOM 2832 C C . ASN B 1 28 ? -17.813 39.457 31.503 1.00 21.61 28 ASN B C 1
ATOM 2833 O O . ASN B 1 28 ? -18.856 39.253 32.126 1.00 24.57 28 ASN B O 1
ATOM 2838 N N . ALA B 1 29 ? -17.482 38.781 30.407 1.00 19.91 29 ALA B N 1
ATOM 2839 C CA . ALA B 1 29 ? -18.275 37.655 29.926 1.00 22.05 29 ALA B CA 1
ATOM 2840 C C . ALA B 1 29 ? -17.414 36.397 29.888 1.00 19.64 29 ALA B C 1
ATOM 2841 O O . ALA B 1 29 ? -16.187 36.473 29.931 1.00 28.53 29 ALA B O 1
ATOM 2843 N N . ASN B 1 30 ? -18.060 35.241 29.818 1.00 20.66 30 ASN B N 1
ATOM 2844 C CA . ASN B 1 30 ? -17.348 33.972 29.789 1.00 21.49 30 ASN B CA 1
ATOM 2845 C C . ASN B 1 30 ? -17.733 33.132 28.586 1.00 22.19 30 ASN B C 1
ATOM 2846 O O . ASN B 1 30 ? -18.018 31.944 28.705 1.00 27.55 30 ASN B O 1
ATOM 2851 N N . TYR B 1 31 ? -17.725 33.754 27.413 1.00 20.19 31 TYR B N 1
ATOM 2852 C CA . TYR B 1 31 ? -18.154 33.075 26.204 1.00 18.10 31 TYR B CA 1
ATOM 2853 C C . TYR B 1 31 ? -17.199 31.948 25.820 1.00 22.12 31 TYR B C 1
ATOM 2854 O O . TYR B 1 31 ? -15.983 32.080 25.952 1.00 26.37 31 TYR B O 1
ATOM 2863 N N . SER B 1 32 ? -17.769 30.842 25.352 1.00 21.62 32 SER B N 1
ATOM 2864 C CA . SER B 1 32 ? -16.998 29.718 24.834 1.00 23.93 32 SER B CA 1
ATOM 2865 C C . SER B 1 32 ? -17.391 29.504 23.373 1.00 20.61 32 SER B C 1
ATOM 2866 O O . SER B 1 32 ? -18.557 29.244 23.082 1.00 26.69 32 SER B O 1
ATOM 2869 N N . TRP B 1 33 ? -16.423 29.589 22.461 1.00 20.94 33 TRP B N 1
ATOM 2870 C CA . TRP B 1 33 ? -16.726 29.601 21.025 1.00 20.42 33 TRP B CA 1
ATOM 2871 C C . TRP B 1 33 ? -16.716 28.245 20.328 1.00 28.07 33 TRP B C 1
ATOM 2872 O O . TRP B 1 33 ? -17.430 28.051 19.346 1.00 30.29 33 TRP B O 1
ATOM 2883 N N . GLY B 1 34 ? -15.910 27.311 20.818 1.00 23.44 34 GLY B N 1
ATOM 2884 C CA . GLY B 1 34 ? -15.795 26.029 20.139 1.00 23.69 34 GLY B CA 1
ATOM 2885 C C . GLY B 1 34 ? -14.688 25.991 19.097 1.00 22.72 34 GLY B C 1
ATOM 2886 O O . GLY B 1 34 ? -14.353 24.929 18.572 1.00 22.45 34 GLY B O 1
ATOM 2887 N N . THR B 1 35 ? -14.144 27.160 18.767 1.00 19.89 35 THR B N 1
ATOM 2888 C CA A THR B 1 35 ? -12.898 27.196 17.998 0.69 22.52 35 THR B CA 1
ATOM 2889 C CA B THR B 1 35 ? -13.013 27.306 17.863 0.31 22.23 35 THR B CA 1
ATOM 2890 C C . THR B 1 35 ? -12.053 28.360 18.443 1.00 20.73 35 THR B C 1
ATOM 2891 O O . THR B 1 35 ? -12.480 29.193 19.252 1.00 21.71 35 THR B O 1
ATOM 2898 N N . GLU B 1 36 ? -10.807 28.362 17.988 1.00 16.65 36 GLU B N 1
ATOM 2899 C CA . GLU B 1 36 ? -9.843 29.366 18.416 1.00 14.57 36 GLU B CA 1
ATOM 2900 C C . GLU B 1 36 ? -10.229 30.748 17.902 1.00 13.59 36 GLU B C 1
ATOM 2901 O O . GLU B 1 36 ? -10.887 30.883 16.867 1.00 13.06 36 GLU B O 1
ATOM 2907 N N . LEU B 1 37 ? -9.793 31.776 18.620 1.00 15.54 37 LEU B N 1
ATOM 2908 C CA . LEU B 1 37 ? -10.036 33.149 18.197 1.00 14.64 37 LEU B CA 1
ATOM 2909 C C . LEU B 1 37 ? -9.644 33.366 16.744 1.00 13.71 37 LEU B C 1
ATOM 2910 O O . LEU B 1 37 ? -8.594 32.908 16.284 1.00 15.96 37 LEU B O 1
ATOM 2915 N N . SER B 1 38 ? -10.526 34.057 16.032 1.00 11.71 38 SER B N 1
ATOM 2916 C CA . SER B 1 38 ? -10.346 34.434 14.627 1.00 12.71 38 SER B CA 1
ATOM 2917 C C . SER B 1 38 ? -10.448 33.304 13.604 1.00 12.60 38 SER B C 1
ATOM 2918 O O . SER B 1 38 ? -10.315 33.565 12.412 1.00 13.16 38 SER B O 1
ATOM 2921 N N . GLU B 1 39 ? -10.675 32.069 14.048 1.00 11.62 39 GLU B N 1
ATOM 2922 C CA . GLU B 1 39 ? -10.794 30.956 13.113 1.00 10.96 39 GLU B CA 1
ATOM 2923 C C . GLU B 1 39 ? -12.201 30.851 12.544 1.00 11.69 39 GLU B C 1
ATOM 2924 O O . GLU B 1 39 ? -13.176 31.240 13.188 1.00 12.38 39 GLU B O 1
ATOM 2930 N N . LEU B 1 40 ? -12.302 30.319 11.330 1.00 11.35 40 LEU B N 1
ATOM 2931 C CA . LEU B 1 40 ? -13.593 30.032 10.725 1.00 12.87 40 LEU B CA 1
ATOM 2932 C C . LEU B 1 40 ? -14.311 28.929 11.508 1.00 13.35 40 LEU B C 1
ATOM 2933 O O . LEU B 1 40 ? -13.714 27.896 11.827 1.00 14.65 40 LEU B O 1
ATOM 2938 N N . THR B 1 41 ? -15.586 29.148 11.819 1.00 10.89 41 THR B N 1
ATOM 2939 C CA . THR B 1 41 ? -16.397 28.158 12.527 1.00 12.07 41 THR B CA 1
ATOM 2940 C C . THR B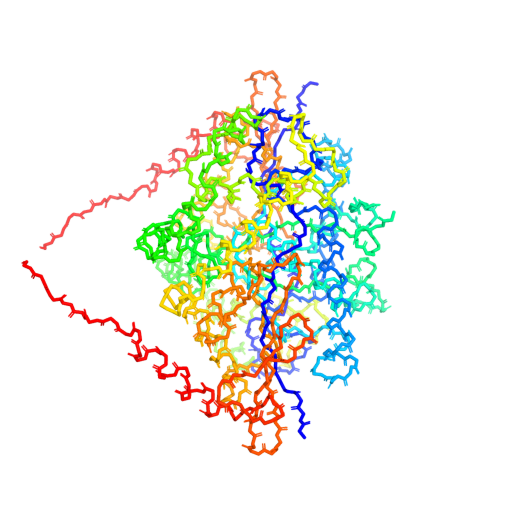 1 41 ? -17.053 27.191 11.536 1.00 12.01 41 THR B C 1
ATOM 2941 O O . THR B 1 41 ? -17.046 27.429 10.326 1.00 12.20 41 THR B O 1
ATOM 2945 N N . PRO B 1 42 ? -17.625 26.086 12.036 1.00 11.80 42 PRO B N 1
ATOM 2946 C CA . PRO B 1 42 ? -18.383 25.202 11.144 1.00 12.35 42 PRO B CA 1
ATOM 2947 C C . PRO B 1 42 ? -19.503 25.940 10.405 1.00 13.81 42 PRO B C 1
ATOM 2948 O O . PRO B 1 42 ? -19.720 25.682 9.221 1.00 13.45 42 PRO B O 1
ATOM 2952 N N . ILE B 1 43 ? -20.191 26.869 11.062 1.00 13.40 43 ILE B N 1
ATOM 2953 C CA . ILE B 1 43 ? -21.223 27.604 10.340 1.00 14.32 43 ILE B CA 1
ATOM 2954 C C . ILE B 1 43 ? -20.603 28.472 9.232 1.00 12.96 43 ILE B C 1
ATOM 2955 O O . ILE B 1 43 ? -21.177 28.608 8.151 1.00 12.76 43 ILE B O 1
ATOM 2960 N N . GLY B 1 44 ? -19.422 29.029 9.488 1.00 11.01 44 GLY B N 1
ATOM 2961 C CA . GLY B 1 44 ? -18.715 29.793 8.470 1.00 10.96 44 GLY B CA 1
ATOM 2962 C C . GLY B 1 44 ? -18.320 28.951 7.266 1.00 10.20 44 GLY B C 1
ATOM 2963 O O . GLY B 1 44 ? -18.399 29.416 6.126 1.00 11.06 44 GLY B O 1
ATOM 2964 N N . MET B 1 45 ? -17.889 27.719 7.515 1.00 10.25 45 MET B N 1
ATOM 2965 C CA . MET B 1 45 ? -17.597 26.792 6.420 1.00 10.77 45 MET B CA 1
ATOM 2966 C C . MET B 1 45 ? -18.859 26.554 5.605 1.00 10.79 45 MET B C 1
ATOM 2967 O O . MET B 1 45 ? -18.823 26.549 4.377 1.00 11.48 45 MET B O 1
ATOM 2972 N N . ASN B 1 46 ? -19.974 26.357 6.304 1.00 10.70 46 ASN B N 1
ATOM 2973 C CA . ASN B 1 46 ? -21.250 26.113 5.653 1.00 9.75 46 ASN B CA 1
ATOM 2974 C C . ASN B 1 46 ? -21.707 27.306 4.818 1.00 12.33 46 ASN B C 1
ATOM 2975 O O . ASN B 1 46 ? -22.231 27.138 3.722 1.00 12.17 46 ASN B O 1
ATOM 2980 N N . GLN B 1 47 ? -21.493 28.512 5.326 1.00 11.32 47 GLN B N 1
ATOM 2981 C CA . GLN B 1 47 ? -21.877 29.709 4.588 1.00 11.87 47 GLN B CA 1
ATOM 2982 C C . GLN B 1 47 ? -21.116 29.828 3.276 1.00 10.10 47 GLN B C 1
ATOM 2983 O O . GLN B 1 47 ? -21.689 30.177 2.242 1.00 11.65 47 GLN B O 1
ATOM 2989 N N . GLU B 1 48 ? -19.821 29.543 3.321 1.00 10.05 48 GLU B N 1
ATOM 2990 C CA . GLU B 1 48 ? -19.008 29.643 2.121 1.00 9.11 48 GLU B CA 1
ATOM 2991 C C . GLU B 1 48 ? -19.334 28.516 1.138 1.00 10.26 48 GLU B C 1
ATOM 2992 O O . GLU B 1 48 ? -19.396 28.742 -0.072 1.00 11.08 48 GLU B O 1
ATOM 2998 N N . TYR B 1 49 ? -19.544 27.314 1.666 1.00 10.57 49 TYR B N 1
ATOM 2999 C CA . TYR B 1 49 ? -19.950 26.175 0.843 1.00 9.76 49 TYR B CA 1
ATOM 3000 C C . TYR B 1 49 ? -21.257 26.484 0.091 1.00 10.17 49 TYR B C 1
ATOM 3001 O O . TYR B 1 49 ? -21.374 26.248 -1.123 1.00 12.01 49 TYR B O 1
ATOM 3010 N N . ASN B 1 50 ? -22.231 27.028 0.811 1.00 12.13 50 ASN B N 1
ATOM 3011 C CA . ASN B 1 50 ? -23.498 27.410 0.198 1.00 11.65 50 ASN B CA 1
ATOM 3012 C C . ASN B 1 50 ? -23.343 28.513 -0.844 1.00 11.68 50 ASN B C 1
ATOM 3013 O O . ASN B 1 50 ? -24.013 28.489 -1.883 1.00 12.82 50 ASN B O 1
ATOM 3018 N N . LEU B 1 51 ? -22.453 29.469 -0.587 1.00 11.09 51 LEU B N 1
ATOM 3019 C CA . LEU B 1 51 ? -22.155 30.491 -1.586 1.00 11.06 51 LEU B CA 1
ATOM 3020 C C . LEU B 1 51 ? -21.569 29.826 -2.837 1.00 11.33 51 LEU B C 1
ATOM 3021 O O . LEU B 1 51 ? -21.935 30.163 -3.965 1.00 11.63 51 LEU B O 1
ATOM 3026 N N . GLY B 1 52 ? -20.673 28.864 -2.639 1.00 11.10 52 GLY B N 1
ATOM 3027 C CA . GLY B 1 52 ? -20.146 28.085 -3.753 1.00 10.58 52 GLY B CA 1
ATOM 3028 C C . GLY B 1 52 ? -21.232 27.418 -4.584 1.00 11.72 52 GLY B C 1
ATOM 3029 O O . GLY B 1 52 ? -21.183 27.454 -5.815 1.00 11.44 52 GLY B O 1
ATOM 3030 N N . LEU B 1 53 ? -22.210 26.810 -3.915 1.00 11.89 53 LEU B N 1
ATOM 3031 C CA . LEU B 1 53 ? -23.321 26.184 -4.630 1.00 12.98 53 LEU B CA 1
ATOM 3032 C C . LEU B 1 53 ? -24.099 27.220 -5.440 1.00 12.93 53 LEU B C 1
ATOM 3033 O O . LEU B 1 53 ? -24.508 26.945 -6.567 1.00 12.37 53 LEU B O 1
ATOM 3038 N N . GLN B 1 54 ? -24.297 28.405 -4.868 1.00 11.90 54 GLN B N 1
ATOM 3039 C CA . GLN B 1 54 ? -25.006 29.487 -5.551 1.00 12.22 54 GLN B CA 1
ATOM 3040 C C . GLN B 1 54 ? -24.224 29.949 -6.777 1.00 12.52 54 GLN B C 1
ATOM 3041 O O . GLN B 1 54 ? -24.796 30.207 -7.840 1.00 14.16 54 GLN B O 1
ATOM 3047 N N . LEU B 1 55 ? -22.910 30.037 -6.622 1.00 12.14 55 LEU B N 1
ATOM 3048 C CA . LEU B 1 55 ? -22.045 30.442 -7.717 1.00 11.33 55 LEU B CA 1
ATOM 3049 C C . LEU B 1 55 ? -22.008 29.396 -8.828 1.00 12.50 55 LEU B C 1
ATOM 3050 O O . LEU B 1 55 ? -21.862 29.739 -10.000 1.00 12.81 55 LEU B O 1
ATOM 3055 N N . ARG B 1 56 ? -22.131 28.120 -8.469 1.00 11.61 56 ARG B N 1
ATOM 3056 C CA . ARG B 1 56 ? -22.240 27.070 -9.479 1.00 11.15 56 ARG B CA 1
ATOM 3057 C C . ARG B 1 56 ? -23.531 27.233 -10.277 1.00 12.62 56 ARG B C 1
ATOM 3058 O O . ARG B 1 56 ? -23.524 27.145 -11.504 1.00 13.77 56 ARG B O 1
ATOM 3066 N N . LYS B 1 57 ? -24.638 27.483 -9.588 1.00 13.84 57 LYS B N 1
ATOM 3067 C CA . LYS B 1 57 ? -25.900 27.656 -10.298 1.00 13.25 57 LYS B CA 1
ATOM 3068 C C . LYS B 1 57 ? -25.824 28.862 -11.234 1.00 14.52 57 LYS B C 1
ATOM 3069 O O . LYS B 1 57 ? -26.409 28.859 -12.320 1.00 14.64 57 LYS B O 1
ATOM 3075 N N . ARG B 1 58 ? -25.074 29.881 -10.827 1.00 14.14 58 ARG B N 1
ATOM 3076 C CA . ARG B 1 58 ? -24.993 31.104 -11.617 1.00 13.47 58 ARG B CA 1
ATOM 3077 C C . ARG B 1 58 ? -23.994 31.000 -12.767 1.00 13.15 58 ARG B C 1
ATOM 3078 O O . ARG B 1 58 ? -24.360 31.169 -13.929 1.00 14.36 58 ARG B O 1
ATOM 3086 N N . TYR B 1 59 ? -22.735 30.714 -12.451 1.00 13.02 59 TYR B N 1
ATOM 3087 C CA . TYR B 1 59 ? -21.686 30.812 -13.469 1.00 13.23 59 TYR B CA 1
ATOM 3088 C C . TYR B 1 59 ? -21.424 29.532 -14.251 1.00 13.72 59 TYR B C 1
ATOM 3089 O O . TYR B 1 59 ? -20.785 29.563 -15.307 1.00 13.77 59 TYR B O 1
ATOM 3098 N N . ILE B 1 60 ? -21.921 28.412 -13.740 1.00 12.14 60 ILE B N 1
ATOM 3099 C CA . ILE B 1 60 ? -21.887 27.158 -14.479 1.00 11.34 60 ILE B CA 1
ATOM 3100 C C . ILE B 1 60 ? -23.245 26.869 -15.116 1.00 12.87 60 ILE B C 1
ATOM 3101 O O . ILE B 1 60 ? -23.348 26.827 -16.336 1.00 15.81 60 ILE B O 1
ATOM 3106 N N . ASP B 1 61 ? -24.294 26.716 -14.311 1.00 13.52 61 ASP B N 1
ATOM 3107 C CA . ASP B 1 61 ? -25.596 26.322 -14.870 1.00 13.53 61 ASP B CA 1
ATOM 3108 C C . ASP B 1 61 ? -26.250 27.385 -15.755 1.00 17.22 61 ASP B C 1
ATOM 3109 O O . ASP B 1 61 ? -26.715 27.087 -16.861 1.00 20.15 61 ASP B O 1
ATOM 3114 N N . LYS B 1 62 ? -26.304 28.616 -15.259 1.00 15.77 62 LYS B N 1
ATOM 3115 C CA . LYS B 1 62 ? -27.029 29.682 -15.944 1.00 16.91 62 LYS B CA 1
ATOM 3116 C C . LYS B 1 62 ? -26.239 30.306 -17.098 1.00 17.79 62 LYS B C 1
ATOM 3117 O O . LYS B 1 62 ? -26.711 30.325 -18.242 1.00 22.78 62 LYS B O 1
ATOM 3123 N N . PHE B 1 63 ? -25.038 30.797 -16.807 1.00 15.59 63 PHE B N 1
ATOM 3124 C CA . PHE B 1 63 ? -24.224 31.469 -17.819 1.00 14.65 63 PHE B CA 1
ATOM 3125 C C . PHE B 1 63 ? -23.322 30.537 -18.619 1.00 14.92 63 PHE B C 1
ATOM 3126 O O . PHE B 1 63 ? -22.910 30.877 -19.723 1.00 16.61 63 PHE B O 1
ATOM 3134 N N . GLY B 1 64 ? -22.989 29.383 -18.052 1.00 13.26 64 GLY B N 1
ATOM 3135 C CA . GLY B 1 64 ? -22.112 28.437 -18.722 1.00 14.69 64 GLY B CA 1
ATOM 3136 C C . GLY B 1 64 ? -20.710 28.965 -18.974 1.00 13.62 64 GLY B C 1
ATOM 3137 O O . GLY B 1 64 ? -20.010 28.497 -19.876 1.00 14.31 64 GLY B O 1
ATOM 3138 N N . LEU B 1 65 ? -20.288 29.942 -18.176 1.00 13.88 65 LEU B N 1
ATOM 3139 C CA . LEU B 1 65 ? -18.921 30.442 -18.280 1.00 14.17 65 LEU B CA 1
ATOM 3140 C C . LEU B 1 65 ? -17.943 29.322 -17.944 1.00 12.24 65 LEU B C 1
ATOM 3141 O O . LEU B 1 65 ? -16.955 29.110 -18.646 1.00 13.55 65 LEU B O 1
ATOM 3146 N N . LEU B 1 66 ? -18.231 28.621 -16.852 1.00 13.58 66 LEU B N 1
ATOM 3147 C CA . LEU B 1 66 ? -17.391 27.545 -16.353 1.00 13.04 66 LEU B CA 1
ATOM 3148 C C . LEU B 1 66 ? -18.059 26.203 -16.623 1.00 12.08 66 LEU B C 1
ATOM 3149 O O . LEU B 1 66 ? -19.286 26.119 -16.671 1.00 13.24 66 LEU B O 1
ATOM 3154 N N . PRO B 1 67 ? -17.258 25.142 -16.786 1.00 13.25 67 PRO B N 1
ATOM 3155 C CA . PRO B 1 67 ? -17.789 23.793 -17.013 1.00 12.83 67 PRO B CA 1
ATOM 3156 C C . PRO B 1 67 ? -18.174 23.097 -15.706 1.00 11.93 67 PRO B C 1
ATOM 3157 O O . PRO B 1 67 ? -17.817 23.564 -14.618 1.00 12.29 67 PRO B O 1
ATOM 3161 N N . GLU B 1 68 ? -18.892 21.985 -15.813 1.00 13.50 68 GLU B N 1
ATOM 3162 C CA . GLU B 1 68 ? -19.355 21.262 -14.633 1.00 12.51 68 GLU B CA 1
ATOM 3163 C C . GLU B 1 68 ? -18.238 20.527 -13.892 1.00 12.48 68 GLU B C 1
ATOM 3164 O O . GLU B 1 68 ? -18.342 20.299 -12.680 1.00 12.90 68 GLU B O 1
ATOM 3170 N N . HIS B 1 69 ? -17.179 20.165 -14.614 1.00 14.38 69 HIS B N 1
ATOM 3171 C CA . HIS B 1 69 ? -15.994 19.541 -14.023 1.00 11.26 69 HIS B CA 1
ATOM 3172 C C . HIS B 1 69 ? -14.799 20.464 -14.167 1.00 11.83 69 HIS B C 1
ATOM 3173 O O . HIS B 1 69 ? -14.544 21.010 -15.242 1.00 14.37 69 HIS B O 1
ATOM 3180 N N . TYR B 1 70 ? -14.055 20.634 -13.078 1.00 12.40 70 TYR B N 1
ATOM 3181 C CA . TYR B 1 70 ? -13.011 21.646 -13.036 1.00 12.00 70 TYR B CA 1
ATOM 3182 C C . TYR B 1 70 ? -11.915 21.452 -14.076 1.00 12.98 70 TYR B C 1
ATOM 3183 O O . TYR B 1 70 ? -11.370 20.358 -14.236 1.00 15.36 70 TYR B O 1
ATOM 3192 N N . VAL B 1 71 ? -11.591 22.537 -14.770 1.00 11.06 71 VAL B N 1
ATOM 3193 C CA . VAL B 1 71 ? -10.501 22.546 -15.741 1.00 12.10 71 VAL B CA 1
ATOM 3194 C C . VAL B 1 71 ? -9.256 23.142 -15.101 1.00 13.34 71 VAL B C 1
ATOM 3195 O O . VAL B 1 71 ? -9.286 24.263 -14.599 1.00 11.97 71 VAL B O 1
ATOM 3199 N N . ASP B 1 72 ? -8.153 22.402 -15.105 1.00 14.18 72 ASP B N 1
ATOM 3200 C CA . ASP B 1 72 ? -6.960 22.936 -14.464 1.00 15.35 72 ASP B CA 1
ATOM 3201 C C . ASP B 1 72 ? -6.529 24.246 -15.124 1.00 12.96 72 ASP B C 1
ATOM 3202 O O . ASP B 1 72 ? -6.597 24.401 -16.352 1.00 14.84 72 ASP B O 1
ATOM 3207 N N . GLN B 1 73 ? -6.132 25.189 -14.276 1.00 12.90 73 GLN B N 1
ATOM 3208 C CA . GLN B 1 73 ? -5.676 26.518 -14.683 1.00 13.54 73 GLN B CA 1
ATOM 3209 C C . GLN B 1 73 ? -6.808 27.401 -15.196 1.00 13.04 73 GLN B C 1
ATOM 3210 O O . GLN B 1 73 ? -6.558 28.426 -15.825 1.00 17.50 73 GLN B O 1
ATOM 3216 N N . SER B 1 74 ? -8.053 27.018 -14.916 1.00 10.80 74 SER B N 1
ATOM 3217 C CA . SER B 1 74 ? -9.195 27.838 -15.327 1.00 12.50 74 SER B CA 1
ATOM 3218 C C . SER B 1 74 ? -9.580 28.901 -14.286 1.00 12.29 74 SER B C 1
ATOM 3219 O O . SER B 1 74 ? -10.169 29.925 -14.630 1.00 12.98 74 SER B O 1
ATOM 3222 N N . ILE B 1 75 ? -9.254 28.664 -13.017 1.00 10.49 75 ILE B N 1
ATOM 3223 C CA . ILE B 1 75 ? -9.567 29.637 -11.974 1.00 10.71 75 ILE B CA 1
ATOM 3224 C C . ILE B 1 75 ? -8.298 29.925 -11.179 1.00 11.76 75 ILE B C 1
ATOM 3225 O O . ILE B 1 75 ? -7.605 29.000 -10.739 1.00 14.01 75 ILE B O 1
ATOM 3230 N N . TYR B 1 76 ? -7.998 31.207 -11.004 1.00 9.79 76 TYR B N 1
ATOM 3231 C CA . TYR B 1 76 ? -6.873 31.618 -10.192 1.00 10.18 76 TYR B CA 1
ATOM 3232 C C . TYR B 1 76 ? -7.431 32.062 -8.851 1.00 11.71 76 TYR B C 1
ATOM 3233 O O . TYR B 1 76 ? -8.261 32.969 -8.807 1.00 12.34 76 TYR B O 1
ATOM 3242 N N . VAL B 1 77 ? -6.992 31.418 -7.770 1.00 10.24 77 VAL B N 1
ATOM 3243 C CA . VAL B 1 77 ? -7.459 31.758 -6.427 1.00 9.45 77 VAL B CA 1
ATOM 3244 C C . VAL B 1 77 ? -6.289 32.247 -5.590 1.00 10.17 77 VAL B C 1
ATOM 3245 O O . VAL B 1 77 ? -5.272 31.551 -5.456 1.00 11.30 77 VAL B O 1
ATOM 3249 N N . LEU B 1 78 ? -6.439 33.451 -5.043 1.00 9.01 78 LEU B N 1
ATOM 3250 C CA . LEU B 1 78 ? -5.428 34.060 -4.186 1.00 9.82 78 LEU B CA 1
ATOM 3251 C C . LEU B 1 78 ? -6.102 34.513 -2.902 1.00 9.89 78 LEU B C 1
ATOM 3252 O O . LEU B 1 78 ? -7.103 35.228 -2.933 1.00 11.44 78 LEU B O 1
ATOM 3257 N N . SER B 1 79 ? -5.561 34.071 -1.774 1.00 8.98 79 SER B N 1
ATOM 3258 C CA . SER B 1 79 ? -6.100 34.411 -0.464 1.00 8.94 79 SER B CA 1
ATOM 3259 C C . SER B 1 79 ? -5.115 35.256 0.333 1.00 9.20 79 SER B C 1
ATOM 3260 O O . SER B 1 79 ? -3.901 35.172 0.137 1.00 10.94 79 SER B O 1
ATOM 3263 N N . SER B 1 80 ? -5.635 36.056 1.255 1.00 10.02 80 SER B N 1
ATOM 3264 C CA . SER B 1 80 ? -4.770 36.650 2.259 1.00 11.24 80 SER B CA 1
ATOM 3265 C C . SER B 1 80 ? -4.179 35.538 3.123 1.00 11.03 80 SER B C 1
ATOM 3266 O O . SER B 1 80 ? -4.655 34.398 3.113 1.00 11.94 80 SER B O 1
ATOM 3269 N N . HIS B 1 81 ? -3.139 35.884 3.874 1.00 11.68 81 HIS B N 1
ATOM 3270 C CA . HIS B 1 81 ? -2.411 34.913 4.681 1.00 11.84 81 HIS B CA 1
ATOM 3271 C C . HIS B 1 81 ? -3.095 34.707 6.035 1.00 12.68 81 HIS B C 1
ATOM 3272 O O . HIS B 1 81 ? -2.531 35.034 7.081 1.00 15.46 81 HIS B O 1
ATOM 3279 N N . THR B 1 82 ? -4.328 34.202 6.009 1.00 11.79 82 THR B N 1
ATOM 3280 C CA . THR B 1 82 ? -5.038 33.859 7.246 1.00 10.75 82 THR B CA 1
ATOM 3281 C C . THR B 1 82 ? -5.738 32.517 7.082 1.00 10.63 82 THR B C 1
ATOM 3282 O O . THR B 1 82 ? -6.130 32.133 5.979 1.00 12.03 82 THR B O 1
ATOM 3286 N N . ASN B 1 83 ? -5.904 31.806 8.190 1.00 12.15 83 ASN B N 1
ATOM 3287 C CA . ASN B 1 83 ? -6.583 30.527 8.119 1.00 10.26 83 ASN B CA 1
ATOM 3288 C C . ASN B 1 83 ? -8.014 30.709 7.630 1.00 10.27 83 ASN B C 1
ATOM 3289 O O . ASN B 1 83 ? -8.479 29.956 6.775 1.00 11.03 83 ASN B O 1
ATOM 3294 N N . ARG B 1 84 ? -8.705 31.721 8.149 1.00 11.16 84 ARG B N 1
ATOM 3295 C CA . ARG B 1 84 ? -10.122 31.880 7.827 1.00 10.85 84 ARG B CA 1
ATOM 3296 C C . ARG B 1 84 ? -10.358 32.157 6.346 1.00 9.95 84 ARG B C 1
ATOM 3297 O O . ARG B 1 84 ? -11.352 31.695 5.785 1.00 10.50 84 ARG B O 1
ATOM 3305 N N . THR B 1 85 ? -9.464 32.909 5.706 1.00 9.54 85 THR B N 1
ATOM 3306 C CA . THR B 1 85 ? -9.650 33.178 4.278 1.00 9.66 85 THR B CA 1
ATOM 3307 C C . THR B 1 85 ? -9.273 31.980 3.408 1.00 10.17 85 THR B C 1
ATOM 3308 O O . THR B 1 85 ? -9.931 31.726 2.396 1.00 9.76 85 THR B O 1
ATOM 3312 N N . VAL B 1 86 ? -8.258 31.212 3.807 1.00 9.47 86 VAL B N 1
ATOM 3313 C CA . VAL B 1 86 ? -7.919 30.023 3.029 1.00 9.43 86 VAL B CA 1
ATOM 3314 C C . VAL B 1 86 ? -9.020 28.973 3.155 1.00 10.05 86 VAL B C 1
ATOM 3315 O O . VAL B 1 86 ? -9.483 28.424 2.150 1.00 11.03 86 VAL B O 1
ATOM 3319 N N . VAL B 1 87 ? -9.459 28.718 4.385 1.00 10.86 87 VAL B N 1
ATOM 3320 C CA . VAL B 1 87 ? -10.509 27.732 4.621 1.00 11.78 87 VAL B CA 1
ATOM 3321 C C . VAL B 1 87 ? -11.828 28.190 3.989 1.00 10.85 87 VAL B C 1
ATOM 3322 O O . VAL B 1 87 ? -12.603 27.371 3.496 1.00 10.64 87 VAL B O 1
ATOM 3326 N N . SER B 1 88 ? -12.075 29.496 3.970 1.00 8.99 88 SER B N 1
ATOM 3327 C CA . SER B 1 88 ? -13.280 29.992 3.314 1.00 10.43 88 SER B CA 1
ATOM 3328 C C . SER B 1 88 ? -13.238 29.718 1.816 1.00 10.02 88 SER B C 1
ATOM 3329 O O . SER B 1 88 ? -14.236 29.284 1.235 1.00 10.87 88 SER B O 1
ATOM 3332 N N . ALA B 1 89 ? -12.093 29.977 1.189 1.00 8.96 89 ALA B N 1
ATOM 3333 C CA . ALA B 1 89 ? -11.945 29.702 -0.235 1.00 9.60 89 ALA B CA 1
ATOM 3334 C C . ALA B 1 89 ? -12.125 28.210 -0.513 1.00 9.90 89 ALA B C 1
ATOM 3335 O O . ALA B 1 89 ? -12.809 27.836 -1.464 1.00 10.42 89 ALA B O 1
ATOM 3337 N N A GLN B 1 90 ? -11.522 27.366 0.317 0.54 10.79 90 GLN B N 1
ATOM 3338 N N B GLN B 1 90 ? -11.497 27.367 0.308 0.46 10.83 90 GLN B N 1
ATOM 3339 C CA A GLN B 1 90 ? -11.617 25.926 0.117 0.54 8.51 90 GLN B CA 1
ATOM 3340 C CA B GLN B 1 90 ? -11.608 25.918 0.152 0.46 9.01 90 GLN B CA 1
ATOM 3341 C C A GLN B 1 90 ? -13.063 25.456 0.253 0.54 9.96 90 GLN B C 1
ATOM 3342 C C B GLN B 1 90 ? -13.075 25.507 0.217 0.46 10.06 90 GLN B C 1
ATOM 3343 O O A GLN B 1 90 ? -13.528 24.603 -0.507 0.54 10.15 90 GLN B O 1
ATOM 3344 O O B GLN B 1 90 ? -13.563 24.742 -0.619 0.46 9.68 90 GLN B O 1
ATOM 3355 N N . SER B 1 91 ? -13.773 26.030 1.219 1.00 10.48 91 SER B N 1
ATOM 3356 C CA . SER B 1 91 ? -15.167 25.670 1.460 1.00 9.91 91 SER B CA 1
ATOM 3357 C C . SER B 1 91 ? -16.051 26.120 0.306 1.00 10.62 91 SER B C 1
ATOM 3358 O O . SER B 1 91 ? -16.898 25.362 -0.159 1.00 10.69 91 SER B O 1
ATOM 3361 N N . LEU B 1 92 ? -15.848 27.350 -0.155 1.00 10.27 92 LEU B N 1
ATOM 3362 C CA . LEU B 1 92 ? -16.550 27.849 -1.333 1.00 10.49 92 LEU B CA 1
ATOM 3363 C C . LEU B 1 92 ? -16.310 26.949 -2.535 1.00 11.87 92 LEU B C 1
ATOM 3364 O O . LEU B 1 92 ? -17.247 26.606 -3.253 1.00 9.93 92 LEU B O 1
ATOM 3369 N N . LEU B 1 93 ? -15.058 26.566 -2.759 1.00 10.12 93 LEU B N 1
ATOM 3370 C CA . LEU B 1 93 ? -14.738 25.746 -3.927 1.00 9.68 93 LEU B CA 1
ATOM 3371 C C . LEU B 1 93 ? -15.350 24.349 -3.821 1.00 10.33 93 LEU B C 1
ATOM 3372 O O . LEU B 1 93 ? -15.588 23.698 -4.843 1.00 11.13 93 LEU B O 1
ATOM 3377 N N . MET B 1 94 ? -15.609 23.893 -2.593 1.00 10.84 94 MET B N 1
ATOM 3378 C CA A MET B 1 94 ? -16.310 22.628 -2.390 0.57 10.37 94 MET B CA 1
ATOM 3379 C CA B MET B 1 94 ? -16.314 22.632 -2.371 0.43 10.54 94 MET B CA 1
ATOM 3380 C C . MET B 1 94 ? -17.779 22.720 -2.796 1.00 10.96 94 MET B C 1
ATOM 3381 O O . MET B 1 94 ? -18.432 21.701 -3.020 1.00 13.94 94 MET B O 1
ATOM 3390 N N . GLY B 1 95 ? -18.297 23.941 -2.888 1.00 10.25 95 GLY B N 1
ATOM 3391 C CA . GLY B 1 95 ? -19.642 24.150 -3.409 1.00 11.58 95 GLY B CA 1
ATOM 3392 C C . GLY B 1 95 ? -19.618 24.413 -4.910 1.00 11.67 95 GLY B C 1
ATOM 3393 O O . GLY B 1 95 ? -20.478 23.938 -5.655 1.00 13.10 95 GLY B O 1
ATOM 3394 N N . LEU B 1 96 ? -18.622 25.166 -5.369 1.00 10.52 96 LEU B N 1
ATOM 3395 C CA . LEU B 1 96 ? -18.529 25.493 -6.797 1.00 9.85 96 LEU B CA 1
ATOM 3396 C C . LEU B 1 96 ? -18.255 24.249 -7.646 1.00 12.76 96 LEU B C 1
ATOM 3397 O O . LEU B 1 96 ? -18.799 24.103 -8.747 1.00 12.49 96 LEU B O 1
ATOM 3402 N N . TYR B 1 97 ? -17.379 23.383 -7.141 1.00 11.80 97 TYR B N 1
ATOM 3403 C CA . TYR B 1 97 ? -17.045 22.105 -7.771 1.00 11.58 97 TYR B CA 1
ATOM 3404 C C . TYR B 1 97 ? -17.192 21.015 -6.720 1.00 11.76 97 TYR B C 1
ATOM 3405 O O . TYR B 1 97 ? -16.221 20.618 -6.073 1.00 12.36 97 TYR B O 1
ATOM 3414 N N . PRO B 1 98 ? -18.426 20.539 -6.540 1.00 11.70 98 PRO B N 1
ATOM 3415 C CA . PRO B 1 98 ? -18.768 19.648 -5.425 1.00 14.75 98 PRO B CA 1
ATOM 3416 C C . PRO B 1 98 ? -18.278 18.218 -5.574 1.00 11.41 98 PRO B C 1
ATOM 3417 O O . PRO B 1 98 ? -17.910 17.757 -6.661 1.00 12.64 98 PRO B O 1
ATOM 3421 N N . ALA B 1 99 ? -18.302 17.508 -4.452 1.00 13.55 99 ALA B N 1
ATOM 3422 C CA . ALA B 1 99 ? -18.065 16.079 -4.463 1.00 13.45 99 ALA B CA 1
ATOM 3423 C C . ALA B 1 99 ? -18.961 15.433 -5.512 1.00 13.80 99 ALA B C 1
ATOM 3424 O O . ALA B 1 99 ? -20.135 15.786 -5.653 1.00 16.94 99 ALA B O 1
ATOM 3426 N N . GLY B 1 100 ? -18.389 14.486 -6.240 1.00 12.47 100 GLY B N 1
ATOM 3427 C CA . GLY B 1 100 ? -19.058 13.864 -7.365 1.00 14.53 100 GLY B CA 1
ATOM 3428 C C . GLY B 1 100 ? -18.545 14.385 -8.692 1.00 15.45 100 GLY B C 1
ATOM 3429 O O . GLY B 1 100 ? -18.735 13.733 -9.721 1.00 17.11 100 GLY B O 1
ATOM 3430 N N . THR B 1 101 ? -17.894 15.549 -8.682 1.00 12.68 101 THR B N 1
ATOM 3431 C CA . THR B 1 101 ? -17.394 16.144 -9.927 1.00 12.56 101 THR B CA 1
ATOM 3432 C C . THR B 1 101 ? -15.884 16.020 -10.108 1.00 14.05 101 THR B C 1
ATOM 3433 O O . THR B 1 101 ? -15.363 16.323 -11.184 1.00 14.83 101 THR B O 1
ATOM 3437 N N . GLY B 1 102 ? -15.190 15.570 -9.066 1.00 13.86 102 GLY B N 1
ATOM 3438 C CA . GLY B 1 102 ? -13.741 15.461 -9.098 1.00 13.72 102 GLY B CA 1
ATOM 3439 C C . GLY B 1 102 ? -13.247 14.358 -10.015 1.00 12.80 102 GLY B C 1
ATOM 3440 O O . GLY B 1 102 ? -14.033 13.552 -10.512 1.00 14.36 102 GLY B O 1
ATOM 3441 N N . PRO B 1 103 ? -11.931 14.318 -10.248 1.00 14.48 103 PRO B N 1
ATOM 3442 C CA . PRO B 1 103 ? -11.346 13.466 -11.287 1.00 15.26 103 PRO B CA 1
ATOM 3443 C C . PRO B 1 103 ? -11.411 11.976 -11.001 1.00 15.70 103 PRO B C 1
ATOM 3444 O O . PRO B 1 103 ? -11.487 11.548 -9.849 1.00 15.87 103 PRO B O 1
ATOM 3448 N N . LEU B 1 104 ? -11.374 11.202 -12.081 1.00 18.40 104 LEU B N 1
ATOM 3449 C CA . LEU B 1 104 ? -11.320 9.748 -12.027 1.00 19.31 104 LEU B CA 1
ATOM 3450 C C . LEU B 1 104 ? -9.949 9.272 -12.489 1.00 17.15 104 LEU B C 1
ATOM 3451 O O . LEU B 1 104 ? -9.278 9.944 -13.276 1.00 20.59 104 LEU B O 1
ATOM 3456 N N . ILE B 1 105 ? -9.540 8.105 -12.002 1.00 20.42 105 ILE B N 1
ATOM 3457 C CA . ILE B 1 105 ? -8.373 7.417 -12.544 1.00 19.41 105 ILE B CA 1
ATOM 3458 C C . ILE B 1 105 ? -8.841 6.143 -13.235 1.00 28.93 105 ILE B C 1
ATOM 3459 O O . ILE B 1 105 ? -9.989 5.735 -13.060 1.00 29.37 105 ILE B O 1
ATOM 3464 N N . ASP B 1 109 ? -13.003 4.840 -11.300 1.00 36.02 109 ASP B N 1
ATOM 3465 C CA . ASP B 1 109 ? -12.535 4.894 -9.921 1.00 32.76 109 ASP B CA 1
ATOM 3466 C C . ASP B 1 109 ? -12.045 6.290 -9.565 1.00 27.53 109 ASP B C 1
ATOM 3467 O O . ASP B 1 109 ? -11.212 6.852 -10.271 1.00 32.16 109 ASP B O 1
ATOM 3472 N N . PRO B 1 110 ? -12.560 6.846 -8.460 1.00 25.02 110 PRO B N 1
ATOM 3473 C CA . PRO B 1 110 ? -12.279 8.237 -8.076 1.00 20.01 110 PRO B CA 1
ATOM 3474 C C . PRO B 1 110 ? -10.828 8.445 -7.644 1.00 21.72 110 PRO B C 1
ATOM 3475 O O . PRO B 1 110 ? -10.270 7.601 -6.941 1.00 21.73 110 PRO B O 1
ATOM 3479 N N . ALA B 1 111 ? -10.224 9.558 -8.060 1.00 17.13 111 ALA B N 1
ATOM 3480 C CA . ALA B 1 111 ? -8.879 9.911 -7.605 1.00 15.34 111 ALA B CA 1
ATOM 3481 C C . ALA B 1 111 ? -8.866 10.094 -6.087 1.00 16.12 111 ALA B C 1
ATOM 3482 O O . ALA B 1 111 ? -7.904 9.725 -5.408 1.00 17.59 111 ALA B O 1
ATOM 3484 N N . ILE B 1 112 ? -9.933 10.689 -5.567 1.00 13.61 112 ILE B N 1
ATOM 3485 C CA . ILE B 1 112 ? -10.106 10.863 -4.132 1.00 13.15 112 ILE B CA 1
ATOM 3486 C C . ILE B 1 112 ? -11.509 10.385 -3.809 1.00 18.43 112 ILE B C 1
ATOM 3487 O O . ILE B 1 112 ? -12.429 10.598 -4.596 1.00 16.35 112 ILE B O 1
ATOM 3492 N N . LYS B 1 113 ? -11.679 9.724 -2.670 1.00 21.35 113 LYS B N 1
ATOM 3493 C CA . LYS B 1 113 ? -12.997 9.209 -2.311 1.00 22.25 113 LYS B CA 1
ATOM 3494 C C . LYS B 1 113 ? -14.050 10.319 -2.378 1.00 18.51 113 LYS B C 1
ATOM 3495 O O . LYS B 1 113 ? -13.780 11.478 -2.044 1.00 19.25 113 LYS B O 1
ATOM 3501 N N . ASP B 1 114 ? -15.246 9.943 -2.826 1.00 19.95 114 ASP B N 1
ATOM 3502 C CA . ASP B 1 114 ? -16.361 10.876 -3.012 1.00 21.33 114 ASP B CA 1
ATOM 3503 C C . ASP B 1 114 ? -16.119 11.839 -4.173 1.00 18.30 114 ASP B C 1
ATOM 3504 O O . ASP B 1 114 ? -16.850 12.813 -4.347 1.00 16.47 114 ASP B O 1
ATOM 3509 N N . ARG B 1 115 ? -15.090 11.564 -4.966 1.00 15.08 115 ARG B N 1
ATOM 3510 C CA . ARG B 1 115 ? -14.755 12.422 -6.097 1.00 14.90 115 ARG B CA 1
ATOM 3511 C C . ARG B 1 115 ? -14.630 13.893 -5.697 1.00 15.39 115 ARG B C 1
ATOM 3512 O O . ARG B 1 115 ? -15.200 14.782 -6.331 1.00 14.27 115 ARG B O 1
ATOM 3520 N N . PHE B 1 116 ? -13.893 14.150 -4.624 1.00 12.90 116 PHE B N 1
ATOM 3521 C CA A PHE B 1 116 ? -13.521 15.514 -4.271 0.56 12.58 116 PHE B CA 1
ATOM 3522 C CA B PHE B 1 116 ? -13.550 15.518 -4.282 0.44 12.08 116 PHE B CA 1
ATOM 3523 C C . PHE B 1 116 ? -12.700 16.135 -5.391 1.00 11.22 116 PHE B C 1
ATOM 3524 O O . PHE B 1 116 ? -11.957 15.436 -6.088 1.00 13.54 116 PHE B O 1
ATOM 3539 N N . GLN B 1 117 ? -12.820 17.448 -5.539 1.00 11.56 117 GLN B N 1
ATOM 3540 C CA . GLN B 1 117 ? -12.062 18.197 -6.531 1.00 11.54 117 GLN B CA 1
ATOM 3541 C C . GLN B 1 117 ? -11.110 19.201 -5.877 1.00 11.36 117 GLN B C 1
ATOM 3542 O O . GLN B 1 117 ? -11.542 20.258 -5.413 1.00 12.94 117 GLN B O 1
ATOM 3548 N N . PRO B 1 118 ? -9.808 18.881 -5.849 1.00 12.16 118 PRO B N 1
ATOM 3549 C CA . PRO B 1 118 ? -8.834 19.870 -5.367 1.00 13.57 118 PRO B CA 1
ATOM 3550 C C . PRO B 1 118 ? -8.681 21.010 -6.367 1.00 14.93 118 PRO B C 1
ATOM 3551 O O . PRO B 1 118 ? -8.593 20.769 -7.576 1.00 12.82 118 PRO B O 1
ATOM 3555 N N . ILE B 1 119 ? -8.669 22.240 -5.863 1.00 13.84 119 ILE B N 1
ATOM 3556 C CA . ILE B 1 119 ? -8.424 23.423 -6.682 1.00 12.68 119 ILE B CA 1
ATOM 3557 C C . ILE B 1 119 ? -7.408 24.281 -5.942 1.00 11.13 119 ILE B C 1
ATOM 3558 O O . ILE B 1 119 ? -7.628 24.635 -4.778 1.00 11.35 119 ILE B O 1
ATOM 3563 N N . PRO B 1 120 ? -6.275 24.606 -6.583 1.00 9.19 120 PRO B N 1
ATOM 3564 C CA . PRO B 1 120 ? -5.196 25.260 -5.833 1.00 10.15 120 PRO B CA 1
ATOM 3565 C C . PRO B 1 120 ? -5.553 26.664 -5.371 1.00 10.69 120 PRO B C 1
ATOM 3566 O O . PRO B 1 120 ? -6.202 27.435 -6.088 1.00 12.32 120 PRO B O 1
ATOM 3570 N N . ILE B 1 121 ? -5.115 26.972 -4.158 1.00 10.36 121 ILE B N 1
ATOM 3571 C CA . ILE B 1 121 ? -5.263 28.288 -3.554 1.00 9.88 121 ILE B CA 1
ATOM 3572 C C . ILE B 1 121 ? -3.860 28.784 -3.192 1.00 11.27 121 ILE B C 1
ATOM 3573 O O . ILE B 1 121 ? -3.132 28.119 -2.449 1.00 11.55 121 ILE B O 1
ATOM 3578 N N . MET B 1 122 ? -3.454 29.924 -3.746 1.00 11.06 122 MET B N 1
ATOM 3579 C CA . MET B 1 122 ? -2.202 30.540 -3.328 1.00 10.04 122 MET B CA 1
ATOM 3580 C C . MET B 1 122 ? -2.497 31.538 -2.222 1.00 9.37 122 MET B C 1
ATOM 3581 O O . MET B 1 122 ? -3.612 32.057 -2.140 1.00 11.26 122 MET B O 1
ATOM 3586 N N . THR B 1 123 ? -1.511 31.803 -1.369 1.00 10.88 123 THR B N 1
ATOM 3587 C CA . THR B 1 123 ? -1.644 32.865 -0.381 1.00 10.22 123 THR B CA 1
ATOM 3588 C C . THR B 1 123 ? -0.584 33.926 -0.573 1.00 12.62 123 THR B C 1
ATOM 3589 O O . THR B 1 123 ? 0.558 33.635 -0.939 1.00 14.81 123 THR B O 1
ATOM 3593 N N . LEU B 1 124 ? -0.988 35.162 -0.327 1.00 12.08 124 LEU B N 1
ATOM 3594 C CA . LEU B 1 124 ? -0.053 36.259 -0.167 1.00 12.13 124 LEU B CA 1
ATOM 3595 C C . LEU B 1 124 ? 0.743 36.025 1.103 1.00 15.28 124 LEU B C 1
ATOM 3596 O O . LEU B 1 124 ? 0.408 35.156 1.906 1.00 15.91 124 LEU B O 1
ATOM 3601 N N . SER B 1 125 ? 1.793 36.811 1.296 1.00 16.46 125 SER B N 1
ATOM 3602 C CA . SER B 1 125 ? 2.470 36.820 2.581 1.00 17.90 125 SER B CA 1
ATOM 3603 C C . SER B 1 125 ? 1.641 37.621 3.581 1.00 17.16 125 SER B C 1
ATOM 3604 O O . SER B 1 125 ? 0.787 38.422 3.196 1.00 17.03 125 SER B O 1
ATOM 3607 N N . ALA B 1 126 ? 1.891 37.412 4.870 1.00 17.42 126 ALA B N 1
ATOM 3608 C CA . ALA B 1 126 ? 1.188 38.161 5.899 1.00 17.69 126 ALA B CA 1
ATOM 3609 C C . ALA B 1 126 ? 1.435 39.668 5.807 1.00 14.45 126 ALA B C 1
ATOM 3610 O O . ALA B 1 126 ? 0.590 40.463 6.223 1.00 21.45 126 ALA B O 1
ATOM 3612 N N . ASP B 1 127 ? 2.583 40.060 5.264 1.00 18.49 127 ASP B N 1
ATOM 3613 C CA A ASP B 1 127 ? 2.877 41.489 5.213 0.50 19.56 127 ASP B CA 1
ATOM 3614 C CA B ASP B 1 127 ? 2.977 41.465 5.152 0.50 20.43 127 ASP B CA 1
ATOM 3615 C C . ASP B 1 127 ? 2.359 42.160 3.943 1.00 19.03 127 ASP B C 1
ATOM 3616 O O . ASP B 1 127 ? 2.486 43.371 3.784 1.00 20.55 127 AS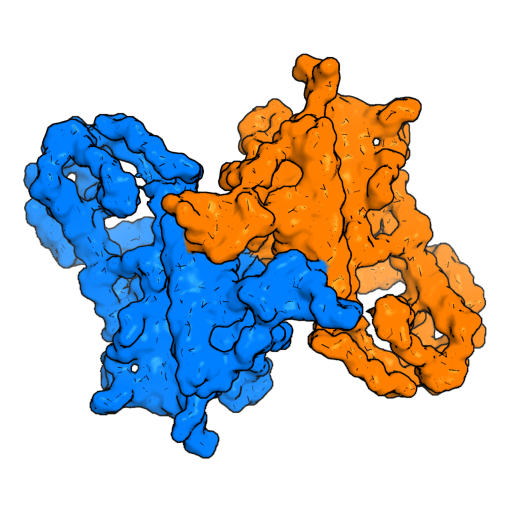P B O 1
ATOM 3625 N N . SER B 1 128 ? 1.726 41.386 3.064 1.00 16.23 128 SER B N 1
ATOM 3626 C CA . SER B 1 128 ? 1.134 41.963 1.860 1.00 17.01 128 SER B CA 1
ATOM 3627 C C . SER B 1 128 ? -0.002 42.904 2.204 1.00 15.15 128 SER B C 1
ATOM 3628 O O . SER B 1 128 ? -0.771 42.647 3.134 1.00 17.62 128 SER B O 1
ATOM 3631 N N . ARG B 1 129 ? -0.109 43.988 1.442 1.00 16.03 129 ARG B N 1
ATOM 3632 C CA . ARG B 1 129 ? -1.215 44.922 1.608 1.00 16.20 129 ARG B CA 1
ATOM 3633 C C . ARG B 1 129 ? -2.266 44.790 0.507 1.00 14.73 129 ARG B C 1
ATOM 3634 O O . ARG B 1 129 ? -3.177 45.616 0.411 1.00 15.87 129 ARG B O 1
ATOM 3642 N N . LEU B 1 130 ? -2.153 43.757 -0.322 1.00 13.27 130 LEU B N 1
ATOM 3643 C CA . LEU B 1 130 ? -3.034 43.658 -1.479 1.00 12.58 130 LEU B CA 1
ATOM 3644 C C . LEU B 1 130 ? -4.482 43.371 -1.110 1.00 12.62 130 LEU B C 1
ATOM 3645 O O . LEU B 1 130 ? -5.384 44.044 -1.590 1.00 13.55 130 LEU B O 1
ATOM 3650 N N . ILE B 1 131 ? -4.702 42.363 -0.269 1.00 12.42 131 ILE B N 1
ATOM 3651 C CA . ILE B 1 131 ? -6.066 41.945 0.044 1.00 12.17 131 ILE B CA 1
ATOM 3652 C C . ILE B 1 131 ? -6.561 42.558 1.359 1.00 14.47 131 ILE B C 1
ATOM 3653 O O . ILE B 1 131 ? -7.713 42.979 1.453 1.00 16.10 131 ILE B O 1
ATOM 3658 N N . GLN B 1 132 ? -5.678 42.635 2.347 1.00 16.75 132 GLN B N 1
ATOM 3659 C CA . GLN B 1 132 ? -5.952 43.406 3.561 1.00 19.83 132 GLN B CA 1
ATOM 3660 C C . GLN B 1 132 ? -4.678 44.091 4.022 1.00 15.63 132 GLN B C 1
ATOM 3661 O O . GLN B 1 132 ? -3.596 43.505 3.950 1.00 18.69 132 GLN B O 1
ATOM 3667 N N . PHE B 1 133 ? -4.794 45.327 4.497 1.00 18.19 133 PHE B N 1
ATOM 3668 C CA . PHE B 1 133 ? -3.688 45.944 5.211 1.00 18.34 133 PHE B CA 1
ATOM 3669 C C . PHE B 1 133 ? -3.483 45.180 6.501 1.00 14.74 133 PHE B C 1
ATOM 3670 O O . PHE B 1 133 ? -4.457 44.832 7.173 1.00 17.48 133 PHE B O 1
ATOM 3678 N N . PRO B 1 134 ? -2.219 44.912 6.863 1.00 16.79 134 PRO B N 1
ATOM 3679 C CA . PRO B 1 134 ? -1.955 44.373 8.200 1.00 16.64 134 PRO B CA 1
ATOM 3680 C C . PRO B 1 134 ? -2.647 45.253 9.247 1.00 16.66 134 PRO B C 1
ATOM 3681 O O . PRO B 1 134 ? -2.681 46.473 9.096 1.00 17.71 134 PRO B O 1
ATOM 3685 N N . TYR B 1 135 ? -3.194 44.638 10.288 1.00 17.97 135 TYR B N 1
ATOM 3686 C CA . TYR B 1 135 ? -4.108 45.333 11.190 1.00 13.06 135 TYR B CA 1
ATOM 3687 C C . TYR B 1 135 ? -3.575 46.654 11.742 1.00 15.88 135 TYR B C 1
ATOM 3688 O O . TYR B 1 135 ? -4.288 47.658 11.749 1.00 15.49 135 TYR B O 1
ATOM 3697 N N . GLU B 1 136 ? -2.335 46.668 12.221 1.00 17.49 136 GLU B N 1
ATOM 3698 C CA . GLU B 1 136 ? -1.809 47.897 12.809 1.00 18.83 136 GLU B CA 1
ATOM 3699 C C . GLU B 1 136 ? -1.610 48.994 11.759 1.00 15.25 136 GLU B C 1
ATOM 3700 O O . GLU B 1 136 ? -1.724 50.183 12.071 1.00 18.02 136 GLU B O 1
ATOM 3706 N N . GLN B 1 137 ? -1.319 48.602 10.523 1.00 17.05 137 GLN B N 1
ATOM 3707 C CA . GLN B 1 137 ? -1.177 49.574 9.444 1.00 16.56 137 GLN B CA 1
ATOM 3708 C C . GLN B 1 137 ? -2.542 50.146 9.079 1.00 18.14 137 GLN B C 1
ATOM 3709 O O . GLN B 1 137 ? -2.672 51.333 8.771 1.00 18.88 137 GLN B O 1
ATOM 3715 N N . TYR B 1 138 ? -3.556 49.292 9.129 1.00 15.31 138 TYR B N 1
ATOM 3716 C CA . TYR B 1 138 ? -4.938 49.702 8.897 1.00 15.80 138 TYR B CA 1
ATOM 3717 C C . TYR B 1 138 ? -5.378 50.721 9.937 1.00 17.31 138 TYR B C 1
ATOM 3718 O O . TYR B 1 138 ? -5.891 51.789 9.592 1.00 15.25 138 TYR B O 1
ATOM 3727 N N . LEU B 1 139 ? -5.153 50.411 11.213 1.00 14.81 139 LEU B N 1
ATOM 3728 C CA . LEU B 1 139 ? -5.507 51.347 12.272 1.00 15.26 139 LEU B CA 1
ATOM 3729 C C . LEU B 1 139 ? -4.752 52.668 12.132 1.00 16.67 139 LEU B C 1
ATOM 3730 O O . LEU B 1 139 ? -5.297 53.725 12.439 1.00 18.09 139 LEU B O 1
ATOM 3735 N N . ALA B 1 140 ? -3.510 52.613 11.656 1.00 16.16 140 ALA B N 1
ATOM 3736 C CA . ALA B 1 140 ? -2.724 53.834 11.475 1.00 18.95 140 ALA B CA 1
ATOM 3737 C C . ALA B 1 140 ? -3.329 54.735 10.394 1.00 18.97 140 ALA B C 1
ATOM 3738 O O . ALA B 1 140 ? -3.317 55.962 10.520 1.00 18.81 140 ALA B O 1
ATOM 3740 N N . VAL B 1 141 ? -3.857 54.126 9.338 1.00 17.20 141 VAL B N 1
ATOM 3741 C CA . VAL B 1 141 ? -4.570 54.878 8.312 1.00 17.17 141 VAL B CA 1
ATOM 3742 C C . VAL B 1 141 ? -5.814 55.527 8.919 1.00 18.85 141 VAL B C 1
ATOM 3743 O O . VAL B 1 141 ? -6.113 56.692 8.657 1.00 16.91 141 VAL B O 1
ATOM 3747 N N . LEU B 1 142 ? -6.534 54.782 9.752 1.00 16.16 142 LEU B N 1
ATOM 3748 C CA . LEU B 1 142 ? -7.729 55.333 10.382 1.00 15.67 142 LEU B CA 1
ATOM 3749 C C . LEU B 1 142 ? -7.399 56.514 11.286 1.00 18.53 142 LEU B C 1
ATOM 3750 O O . LEU B 1 142 ? -8.115 57.512 11.291 1.00 17.94 142 LEU B O 1
ATOM 3755 N N . LYS B 1 143 ? -6.326 56.388 12.060 1.00 17.53 143 LYS B N 1
ATOM 3756 C CA . LYS B 1 143 ? -5.941 57.447 12.988 1.00 17.59 143 LYS B CA 1
ATOM 3757 C C . LYS B 1 143 ? -5.669 58.733 12.227 1.00 19.45 143 LYS B C 1
ATOM 3758 O O . LYS B 1 143 ? -6.060 59.824 12.658 1.00 21.62 143 LYS B O 1
ATOM 3761 N N . LYS B 1 144 ? -5.004 58.596 11.087 1.00 19.12 144 LYS B N 1
ATOM 3762 C CA . LYS B 1 144 ? -4.578 59.753 10.312 1.00 21.73 144 LYS B CA 1
ATOM 3763 C C . LYS B 1 144 ? -5.725 60.395 9.534 1.00 21.13 144 LYS B C 1
ATOM 3764 O O . LYS B 1 144 ? -5.873 61.619 9.536 1.00 20.90 144 LYS B O 1
ATOM 3770 N N . TYR B 1 145 ? -6.545 59.568 8.893 1.00 19.75 145 TYR B N 1
ATOM 3771 C CA . TYR B 1 145 ? -7.529 60.068 7.935 1.00 17.74 145 TYR B CA 1
ATOM 3772 C C . TYR B 1 145 ? -8.984 60.028 8.392 1.00 18.32 145 TYR B C 1
ATOM 3773 O O . TYR B 1 145 ? -9.814 60.771 7.862 1.00 21.79 145 TYR B O 1
ATOM 3782 N N . VAL B 1 146 ? -9.305 59.169 9.358 1.00 17.29 146 VAL B N 1
ATOM 3783 C CA . VAL B 1 146 ? -10.700 58.978 9.747 1.00 15.70 146 VAL B CA 1
ATOM 3784 C C . VAL B 1 146 ? -11.069 59.509 11.136 1.00 18.06 146 VAL B C 1
ATOM 3785 O O . VAL B 1 146 ? -12.087 60.186 11.294 1.00 19.15 146 VAL B O 1
ATOM 3789 N N . TYR B 1 147 ? -10.257 59.205 12.143 1.00 18.26 147 TYR B N 1
ATOM 3790 C CA . TYR B 1 147 ? -10.667 59.475 13.527 1.00 17.09 147 TYR B CA 1
ATOM 3791 C C . TYR B 1 147 ? -10.885 60.959 13.851 1.00 19.19 147 TYR B C 1
ATOM 3792 O O . TYR B 1 147 ? -11.667 61.286 14.750 1.00 21.46 147 TYR B O 1
ATOM 3801 N N . ASN B 1 148 ? -10.203 61.847 13.131 1.00 20.60 148 ASN B N 1
ATOM 3802 C CA . ASN B 1 148 ? -10.352 63.283 13.373 1.00 19.68 148 ASN B CA 1
ATOM 3803 C C . ASN B 1 148 ? -11.256 63.971 12.350 1.00 25.13 148 ASN B C 1
ATOM 3804 O O . ASN B 1 148 ? -11.431 65.191 12.390 1.00 27.30 148 ASN B O 1
ATOM 3809 N N . SER B 1 149 ? -11.825 63.189 11.435 1.00 23.08 149 SER B N 1
ATOM 3810 C CA . SER B 1 149 ? -12.773 63.718 10.458 1.00 21.70 149 SER B CA 1
ATOM 3811 C C . SER B 1 149 ? -14.033 64.220 11.164 1.00 24.40 149 SER B C 1
ATOM 3812 O O . SER B 1 149 ? -14.411 63.698 12.210 1.00 21.55 149 SER B O 1
ATOM 3815 N N . PRO B 1 150 ? -14.687 65.242 10.593 1.00 27.92 150 PRO B N 1
ATOM 3816 C CA . PRO B 1 150 ? -15.875 65.831 11.224 1.00 28.55 150 PRO B CA 1
ATOM 3817 C C . PRO B 1 150 ? -16.956 64.796 11.508 1.00 25.47 150 PRO B C 1
ATOM 3818 O O . PRO B 1 150 ? -17.566 64.829 12.574 1.00 24.54 150 PRO B O 1
ATOM 3822 N N . GLU B 1 151 ? -17.178 63.881 10.570 1.00 24.43 151 GLU B N 1
ATOM 3823 C CA . GLU B 1 151 ? -18.211 62.865 10.737 1.00 23.85 151 GLU B CA 1
ATOM 3824 C C . GLU B 1 151 ? -17.911 61.949 11.920 1.00 25.90 151 GLU B C 1
ATOM 3825 O O . GLU B 1 151 ? -18.809 61.603 12.691 1.00 23.24 151 GLU B O 1
ATOM 3831 N N . TRP B 1 152 ? -16.647 61.560 12.062 1.00 20.88 152 TRP B N 1
ATOM 3832 C CA . TRP B 1 152 ? -16.246 60.677 13.153 1.00 19.87 152 TRP B CA 1
ATOM 3833 C C . TRP B 1 152 ? -16.365 61.397 14.494 1.00 19.01 152 TRP B C 1
ATOM 3834 O O . TRP B 1 152 ? -16.885 60.838 15.461 1.00 21.49 152 TRP B O 1
ATOM 3845 N N . GLN B 1 153 ? -15.897 62.642 14.542 1.00 20.91 153 GLN B N 1
ATOM 3846 C CA . GLN B 1 153 ? -15.978 63.442 15.764 1.00 23.18 153 GLN B CA 1
ATOM 3847 C C . GLN B 1 153 ? -17.422 63.697 16.180 1.00 22.26 153 GLN B C 1
ATOM 3848 O O . GLN B 1 153 ? -17.752 63.626 17.363 1.00 22.57 153 GLN B O 1
ATOM 3854 N N . ASN B 1 154 ? -18.283 63.987 15.208 1.00 22.06 154 ASN B N 1
ATOM 3855 C CA . ASN B 1 154 ? -19.690 64.241 15.507 1.00 26.52 154 ASN B CA 1
ATOM 3856 C C . ASN B 1 154 ? -20.375 63.008 16.076 1.00 21.06 154 ASN B C 1
ATOM 3857 O O . ASN B 1 154 ? -21.099 63.083 17.072 1.00 25.58 154 ASN B O 1
ATOM 3862 N N . LYS B 1 155 ? -20.141 61.866 15.438 1.00 20.11 155 LYS B N 1
ATOM 3863 C CA . LYS B 1 155 ? -20.718 60.615 15.903 1.00 19.35 155 LYS B CA 1
ATOM 3864 C C . LYS B 1 155 ? -20.158 60.264 17.275 1.00 21.69 155 LYS B C 1
ATOM 3865 O O . LYS B 1 155 ? -20.873 59.759 18.137 1.00 20.14 155 LYS B O 1
ATOM 3871 N N . THR B 1 156 ? -18.871 60.531 17.470 1.00 20.76 156 THR B N 1
ATOM 3872 C CA . THR B 1 156 ? -18.233 60.303 18.759 1.00 20.99 156 THR B CA 1
ATOM 3873 C C . THR B 1 156 ? -18.952 61.072 19.865 1.00 24.14 156 THR B C 1
ATOM 3874 O O . THR B 1 156 ? -19.297 60.507 20.902 1.00 24.09 156 THR B O 1
ATOM 3878 N N . LYS B 1 157 ? -19.180 62.360 19.638 1.00 23.28 157 LYS B N 1
ATOM 3879 C CA . LYS B 1 157 ? -19.843 63.198 20.635 1.00 21.76 157 LYS B CA 1
ATOM 3880 C C . LYS B 1 157 ? -21.247 62.692 20.957 1.00 24.47 157 LYS B C 1
ATOM 3881 O O . LYS B 1 157 ? -21.691 62.754 22.107 1.00 25.76 157 LYS B O 1
ATOM 3887 N N . GLU B 1 158 ? -21.943 62.187 19.944 1.00 26.42 158 GLU B N 1
ATOM 3888 C CA . GLU B 1 158 ? -23.294 61.667 20.132 1.00 27.59 158 GLU B CA 1
ATOM 3889 C C . GLU B 1 158 ? -23.299 60.398 20.982 1.00 30.84 158 GLU B C 1
ATOM 3890 O O . GLU B 1 158 ? -24.198 60.191 21.799 1.00 29.36 158 GLU B O 1
ATOM 3892 N N . ALA B 1 159 ? -22.284 59.558 20.791 1.00 19.90 159 ALA B N 1
ATOM 3893 C CA . ALA B 1 159 ? -22.206 58.267 21.465 1.00 21.47 159 ALA B CA 1
ATOM 3894 C C . ALA B 1 159 ? -21.508 58.338 22.821 1.00 21.18 159 ALA B C 1
ATOM 3895 O O . ALA B 1 159 ? -21.726 57.486 23.682 1.00 22.93 159 ALA B O 1
ATOM 3897 N N . ALA B 1 160 ? -20.676 59.363 22.999 1.00 20.97 160 ALA B N 1
ATOM 3898 C CA . ALA B 1 160 ? -19.797 59.480 24.163 1.00 21.79 160 ALA B CA 1
ATOM 3899 C C . ALA B 1 160 ? -20.474 59.368 25.537 1.00 19.98 160 ALA B C 1
ATOM 3900 O O . ALA B 1 160 ? -19.873 58.838 26.472 1.00 21.61 160 ALA B O 1
ATOM 3902 N N . PRO B 1 161 ? -21.714 59.868 25.668 1.00 23.29 161 PRO B N 1
ATOM 3903 C CA . PRO B 1 161 ? -22.383 59.760 26.972 1.00 24.40 161 PRO B CA 1
ATOM 3904 C C . PRO B 1 161 ? -22.607 58.315 27.418 1.00 23.38 161 PRO B C 1
ATOM 3905 O O . PRO B 1 161 ? -22.919 58.085 28.586 1.00 26.18 161 PRO B O 1
ATOM 3909 N N . ASN B 1 162 ? -22.450 57.359 26.506 1.00 21.92 162 ASN B N 1
ATOM 3910 C CA . ASN B 1 162 ? -22.632 55.949 26.838 1.00 21.88 162 ASN B CA 1
ATOM 3911 C C . ASN B 1 162 ? -21.338 55.211 27.194 1.00 19.43 162 ASN B C 1
ATOM 3912 O O . ASN B 1 162 ? -21.388 54.082 27.682 1.00 20.15 162 ASN B O 1
ATOM 3917 N N . PHE B 1 163 ? -20.191 55.847 26.964 1.00 20.08 163 PHE B N 1
ATOM 3918 C CA . PHE B 1 163 ? -18.904 55.161 27.113 1.00 19.31 163 PHE B CA 1
ATOM 3919 C C . PHE B 1 163 ? -18.633 54.641 28.533 1.00 19.38 163 PHE B C 1
ATOM 3920 O O . PHE B 1 163 ? -18.224 53.490 28.707 1.00 19.34 163 PHE B O 1
ATOM 3928 N N . ALA B 1 164 ? -18.850 55.484 29.546 1.00 19.61 164 ALA B N 1
ATOM 3929 C CA . ALA B 1 164 ? -18.560 55.096 30.925 1.00 20.24 164 ALA B CA 1
ATOM 3930 C C . ALA B 1 164 ? -19.353 53.862 31.336 1.00 17.33 164 ALA B C 1
ATOM 3931 O O . ALA B 1 164 ? -18.811 52.922 31.926 1.00 20.43 164 ALA B O 1
ATOM 3933 N N . LYS B 1 165 ? -20.646 53.879 31.033 1.00 20.00 165 LYS B N 1
ATOM 3934 C CA . LYS B 1 165 ? -21.530 52.770 31.364 1.00 19.83 165 LYS B CA 1
ATOM 3935 C C . LYS B 1 165 ? -21.094 51.485 30.658 1.00 17.73 165 LYS B C 1
ATOM 3936 O O . LYS B 1 165 ? -20.973 50.431 31.284 1.00 18.99 165 LYS B O 1
ATOM 3942 N N . TRP B 1 166 ? -20.842 51.581 29.355 1.00 20.51 166 TRP B N 1
ATOM 3943 C CA . TRP B 1 166 ? -20.449 50.408 28.575 1.00 16.58 166 TRP B CA 1
ATOM 3944 C C . TRP B 1 166 ? -19.130 49.839 29.092 1.00 15.54 166 TRP B C 1
ATOM 3945 O O . TRP B 1 166 ? -18.957 48.622 29.193 1.00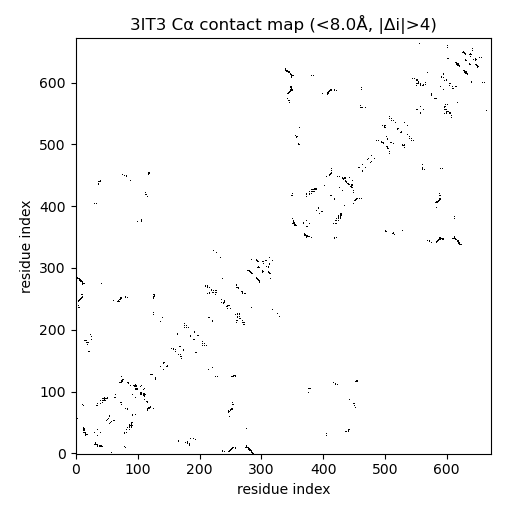 17.91 166 TRP B O 1
ATOM 3956 N N . GLN B 1 167 ? -18.212 50.727 29.452 1.00 18.58 167 GLN B N 1
ATOM 3957 C CA . GLN B 1 167 ? -16.939 50.312 30.025 1.00 21.06 167 GLN B CA 1
ATOM 3958 C C . GLN B 1 167 ? -17.101 49.532 31.334 1.00 18.09 167 GLN B C 1
ATOM 3959 O O . GLN B 1 167 ? -16.473 48.489 31.524 1.00 21.13 167 GLN B O 1
ATOM 3965 N N . GLN B 1 168 ? -17.945 50.025 32.236 1.00 18.10 168 GLN B N 1
ATOM 3966 C CA . GLN B 1 168 ? -18.127 49.345 33.516 1.00 20.69 168 GLN B CA 1
ATOM 3967 C C . GLN B 1 168 ? -18.860 48.021 33.344 1.00 18.76 168 GLN B C 1
ATOM 3968 O O . GLN B 1 168 ? -18.558 47.037 34.026 1.00 19.86 168 GLN B O 1
ATOM 3974 N N . ILE B 1 169 ? -19.811 47.985 32.415 1.00 17.90 169 ILE B N 1
ATOM 3975 C CA . ILE B 1 169 ? -20.567 46.765 32.169 1.00 17.42 169 ILE B CA 1
ATOM 3976 C C . ILE B 1 169 ? -19.668 45.699 31.558 1.00 14.73 169 ILE B C 1
ATOM 3977 O O . ILE B 1 169 ? -19.631 44.555 32.019 1.00 18.00 169 ILE B O 1
ATOM 3982 N N . LEU B 1 170 ? -18.954 46.078 30.501 1.00 16.58 170 LEU B N 1
ATOM 3983 C CA . LEU B 1 170 ? -18.170 45.124 29.719 1.00 15.82 170 LEU B CA 1
ATOM 3984 C C . LEU B 1 170 ? -16.771 44.838 30.273 1.00 15.59 170 LEU B C 1
ATOM 3985 O O . LEU B 1 170 ? -16.224 43.751 30.058 1.00 18.03 170 LEU B O 1
ATOM 3990 N N . GLY B 1 171 ? -16.193 45.811 30.972 1.00 18.70 171 GLY B N 1
ATOM 3991 C CA . GLY B 1 171 ? -14.840 45.672 31.488 1.00 18.25 171 GLY B CA 1
ATOM 3992 C C . GLY B 1 171 ? -13.812 46.270 30.542 1.00 18.59 171 GLY B C 1
ATOM 3993 O O . GLY B 1 171 ? -12.934 47.029 30.960 1.00 24.03 171 GLY B O 1
ATOM 3994 N N . ASN B 1 172 ? -13.922 45.926 29.263 1.00 18.09 172 ASN B N 1
ATOM 3995 C CA . ASN B 1 172 ? -13.042 46.464 28.231 1.00 17.05 172 ASN B CA 1
ATOM 3996 C C . ASN B 1 172 ? -13.025 47.979 28.245 1.00 17.84 172 ASN B C 1
ATOM 3997 O O . ASN B 1 172 ? -14.048 48.610 28.493 1.00 18.79 172 ASN B O 1
ATOM 4002 N N . ARG B 1 173 ? -11.874 48.567 27.931 1.00 20.54 173 ARG B N 1
ATOM 4003 C CA . ARG B 1 173 ? -11.785 50.018 27.828 1.00 20.25 173 ARG B CA 1
ATOM 4004 C C . ARG B 1 173 ? -12.709 50.530 26.726 1.00 19.62 173 ARG B C 1
ATOM 4005 O O . ARG B 1 173 ? -12.712 50.000 25.617 1.00 19.62 173 ARG B O 1
ATOM 4013 N N . ILE B 1 174 ? -13.498 51.554 27.034 1.00 17.76 174 ILE B N 1
ATOM 4014 C CA . ILE B 1 174 ? -14.315 52.217 26.022 1.00 17.97 174 ILE B CA 1
ATOM 4015 C C . ILE B 1 174 ? -14.096 53.717 26.139 1.00 21.57 174 ILE B C 1
ATOM 4016 O O . ILE B 1 174 ? -14.662 54.361 27.022 1.00 24.56 174 ILE B O 1
ATOM 4021 N N . SER B 1 175 ? -13.271 54.276 25.260 1.00 20.31 175 SER B N 1
ATOM 4022 C CA . SER B 1 175 ? -12.991 55.711 25.325 1.00 22.64 175 SER B CA 1
ATOM 4023 C C . SER B 1 175 ? -13.104 56.394 23.968 1.00 20.91 175 SER B C 1
ATOM 4024 O O . SER B 1 175 ? -12.734 57.559 23.818 1.00 23.35 175 SER B O 1
ATOM 4027 N N . GLY B 1 176 ? -13.611 55.662 22.981 1.00 19.72 176 GLY B N 1
ATOM 4028 C CA . GLY B 1 176 ? -13.835 56.210 21.656 1.00 18.84 176 GLY B CA 1
ATOM 4029 C C . GLY B 1 176 ? -14.588 55.214 20.792 1.00 16.25 176 GLY B C 1
ATOM 4030 O O . GLY B 1 176 ? -14.798 54.070 21.202 1.00 17.20 176 GLY B O 1
ATOM 4031 N N . LEU B 1 177 ? -14.996 55.647 19.603 1.00 17.86 177 LEU B N 1
ATOM 4032 C CA . LEU B 1 177 ? -15.699 54.762 18.675 1.00 16.07 177 LEU B CA 1
ATOM 4033 C C . LEU B 1 177 ? -14.843 53.561 18.299 1.00 16.64 177 LEU B C 1
ATOM 4034 O O . LEU B 1 177 ? -15.367 52.467 18.083 1.00 16.06 177 LEU B O 1
ATOM 4039 N N . ASN B 1 178 ? -13.530 53.751 18.225 1.00 15.76 178 ASN B N 1
ATOM 4040 C CA . ASN B 1 178 ? -12.655 52.618 17.939 1.00 16.45 178 ASN B CA 1
ATOM 4041 C C . ASN B 1 178 ? -12.847 51.476 18.944 1.00 15.90 178 ASN B C 1
ATOM 4042 O O . ASN B 1 178 ? -12.885 50.308 18.555 1.00 15.14 178 ASN B O 1
ATOM 4047 N N . ASP B 1 179 ? -13.004 51.817 20.224 1.00 15.92 179 ASP B N 1
ATOM 4048 C CA . ASP B 1 179 ? -13.206 50.814 21.265 1.00 14.01 179 ASP B CA 1
ATOM 4049 C C . ASP B 1 179 ? -14.600 50.193 21.163 1.00 14.10 179 ASP B C 1
ATOM 4050 O O . ASP B 1 179 ? -14.787 49.010 21.455 1.00 15.56 179 ASP B O 1
ATOM 4055 N N . VAL B 1 180 ? -15.579 51.005 20.768 1.00 14.68 180 VAL B N 1
ATOM 4056 C CA . VAL B 1 180 ? -16.935 50.511 20.559 1.00 16.47 180 VAL B CA 1
ATOM 4057 C C . VAL B 1 180 ? -16.919 49.449 19.464 1.00 15.20 180 VAL B C 1
ATOM 4058 O O . VAL B 1 180 ? -17.532 48.397 19.605 1.00 13.82 180 VAL B O 1
ATOM 4062 N N . ILE B 1 181 ? -16.203 49.730 18.379 1.00 14.28 181 ILE B N 1
ATOM 4063 C CA . ILE B 1 181 ? -16.056 48.787 17.269 1.00 14.25 181 ILE B CA 1
ATOM 4064 C C . ILE B 1 181 ? -15.362 47.485 17.701 1.00 14.00 181 ILE B C 1
ATOM 4065 O O . ILE B 1 181 ? -15.749 46.384 17.282 1.00 14.07 181 ILE B O 1
ATOM 4070 N N . THR B 1 182 ? -14.347 47.614 18.550 1.00 15.45 182 THR B N 1
ATOM 4071 C CA . THR B 1 182 ? -13.634 46.457 19.084 1.00 16.15 182 THR B CA 1
ATOM 4072 C C . THR B 1 182 ? -14.565 45.503 19.838 1.00 14.92 182 THR B C 1
ATOM 4073 O O . THR B 1 182 ? -14.580 44.298 19.566 1.00 16.57 182 THR B O 1
ATOM 4077 N N . VAL B 1 183 ? -15.353 46.026 20.776 1.00 14.29 183 VAL B N 1
ATOM 4078 C CA . VAL B 1 183 ? -16.281 45.164 21.508 1.00 13.33 183 VAL B CA 1
ATOM 4079 C C . VAL B 1 183 ? -17.499 44.786 20.672 1.00 13.66 183 VAL B C 1
ATOM 4080 O O . VAL B 1 183 ? -18.079 43.726 20.869 1.00 13.62 183 VAL B O 1
ATOM 4084 N N . GLY B 1 184 ? -17.873 45.643 19.724 1.00 12.48 184 GLY B N 1
ATOM 4085 C CA . GLY B 1 184 ? -18.987 45.350 18.843 1.00 14.01 184 GLY B CA 1
ATOM 4086 C C . GLY B 1 184 ? -18.800 44.066 18.056 1.00 12.31 184 GLY B C 1
ATOM 4087 O O . GLY B 1 184 ? -19.756 43.308 17.850 1.00 12.90 184 GLY B O 1
ATOM 4088 N N . ASP B 1 185 ? -17.578 43.814 17.598 1.00 11.71 185 ASP B N 1
ATOM 4089 C CA . ASP B 1 185 ? -17.342 42.566 16.895 1.00 10.54 185 ASP B CA 1
ATOM 4090 C C . ASP B 1 185 ? -17.669 41.368 17.780 1.00 11.48 185 ASP B C 1
ATOM 4091 O O . ASP B 1 185 ? -18.254 40.389 17.312 1.00 11.90 185 ASP B O 1
ATOM 4096 N N . VAL B 1 186 ? -17.280 41.430 19.053 1.00 11.97 186 VAL B N 1
ATOM 4097 C CA . VAL B 1 186 ? -17.552 40.312 19.956 1.00 11.80 186 VAL B CA 1
ATOM 4098 C C . VAL B 1 186 ? -19.065 40.120 20.112 1.00 11.93 186 VAL B C 1
ATOM 4099 O O . VAL B 1 186 ? -19.567 38.991 20.112 1.00 13.57 186 VAL B O 1
ATOM 4103 N N . LEU B 1 187 ? -19.795 41.224 20.219 1.00 11.49 187 LEU B N 1
ATOM 4104 C CA . LEU B 1 187 ? -21.247 41.148 20.353 1.00 13.53 187 LEU B CA 1
ATOM 4105 C C . LEU B 1 187 ? -21.914 40.590 19.099 1.00 12.22 187 LEU B C 1
ATOM 4106 O O . LEU B 1 187 ? -22.908 39.871 19.186 1.00 14.32 187 LEU B O 1
ATOM 4111 N N . ILE B 1 188 ? -21.363 40.919 17.935 1.00 12.27 188 ILE B N 1
ATOM 4112 C CA . ILE B 1 188 ? -21.870 40.387 16.681 1.00 11.96 188 ILE B CA 1
ATOM 4113 C C . ILE B 1 188 ? -21.669 38.870 16.634 1.00 13.65 188 ILE B C 1
ATOM 4114 O O . ILE B 1 188 ? -22.572 38.123 16.267 1.00 14.00 188 ILE B O 1
ATOM 4119 N N . VAL B 1 189 ? -20.482 38.418 17.017 1.00 12.13 189 VAL B N 1
ATOM 4120 C CA . VAL B 1 189 ? -20.206 36.985 17.080 1.00 12.15 189 VAL B CA 1
ATOM 4121 C C . VAL B 1 189 ? -21.121 36.292 18.094 1.00 13.79 189 VAL B C 1
ATOM 4122 O O . VAL B 1 189 ? -21.697 35.236 17.817 1.00 14.76 189 VAL B O 1
ATOM 4126 N N . ALA B 1 190 ? -21.263 36.891 19.276 1.00 12.83 190 ALA B N 1
ATOM 4127 C CA . ALA B 1 190 ? -22.136 36.337 20.293 1.00 13.01 190 ALA B CA 1
ATOM 4128 C C . ALA B 1 190 ? -23.562 36.168 19.769 1.00 12.61 190 ALA B C 1
ATOM 4129 O O . ALA B 1 190 ? -24.178 35.117 19.955 1.00 16.30 190 ALA B O 1
ATOM 4131 N N . GLN B 1 191 ? -24.087 37.195 19.110 1.00 14.67 191 GLN B N 1
ATOM 4132 C CA . GLN B 1 191 ? -25.440 37.116 18.572 1.00 16.94 191 GLN B CA 1
ATOM 4133 C C . GLN B 1 191 ? -25.550 36.044 17.479 1.00 15.88 191 GLN B C 1
ATOM 4134 O O . GLN B 1 191 ? -26.535 35.300 17.423 1.00 19.28 191 GLN B O 1
ATOM 4140 N N . ALA B 1 192 ? -24.537 35.955 16.621 1.00 15.07 192 ALA B N 1
ATOM 4141 C CA . ALA B 1 192 ? -24.544 34.960 15.550 1.00 13.99 192 ALA B CA 1
ATOM 4142 C C . ALA B 1 192 ? -24.526 33.533 16.089 1.00 17.18 192 ALA B C 1
ATOM 4143 O O . ALA B 1 192 ? -24.922 32.591 15.396 1.00 20.95 192 ALA B O 1
ATOM 4145 N N . HIS B 1 193 ? -24.061 33.375 17.323 1.00 15.58 193 HIS B N 1
ATOM 4146 C CA . HIS B 1 193 ? -23.980 32.061 17.945 1.00 16.14 193 HIS B CA 1
ATOM 4147 C C . HIS B 1 193 ? -24.983 31.847 19.071 1.00 17.48 193 HIS B C 1
ATOM 4148 O O . HIS B 1 193 ? -24.882 30.881 19.828 1.00 20.23 193 HIS B O 1
ATOM 4155 N N . GLY B 1 194 ? -25.949 32.755 19.167 1.00 16.97 194 GLY B N 1
ATOM 4156 C CA . GLY B 1 194 ? -27.040 32.615 20.115 1.00 20.25 194 GLY B CA 1
ATOM 4157 C C . GLY B 1 194 ? -26.627 32.651 21.573 1.00 20.18 194 GLY B C 1
ATOM 4158 O O . GLY B 1 194 ? -27.274 32.038 22.419 1.00 22.75 194 GLY B O 1
ATOM 4159 N N . LYS B 1 195 ? -25.552 33.368 21.876 1.00 18.31 195 LYS B N 1
ATOM 4160 C CA . LYS B 1 195 ? -25.085 33.465 23.251 1.00 18.95 195 LYS B CA 1
ATOM 4161 C C . LYS B 1 195 ? -25.863 34.527 24.017 1.00 18.16 195 LYS B C 1
ATOM 4162 O O . LYS B 1 195 ? -26.389 35.465 23.423 1.00 19.70 195 LYS B O 1
ATOM 4168 N N . PRO B 1 196 ? -25.951 34.370 25.342 1.00 18.64 196 PRO B N 1
ATOM 4169 C CA . PRO B 1 196 ? -26.649 35.372 26.150 1.00 18.36 196 PRO B CA 1
ATOM 4170 C C . PRO B 1 196 ? -25.898 36.694 26.136 1.00 16.91 196 PRO B C 1
ATOM 4171 O O . PRO B 1 196 ? -24.694 36.714 25.893 1.00 17.67 196 PRO B O 1
ATOM 4175 N N . LEU B 1 197 ? -26.609 37.785 26.406 1.00 17.11 197 LEU B N 1
ATOM 4176 C CA . LEU B 1 197 ? -25.983 39.094 26.574 1.00 15.53 197 LEU B CA 1
ATOM 4177 C C . LEU B 1 197 ? -25.086 39.108 27.802 1.00 14.52 197 LEU B C 1
ATOM 4178 O O . LEU B 1 197 ? -25.365 38.408 28.782 1.00 15.80 197 LEU B O 1
ATOM 4183 N N . PRO B 1 198 ? -24.022 39.925 27.774 1.00 15.19 198 PRO B N 1
ATOM 4184 C CA . PRO B 1 198 ? -23.265 40.114 29.020 1.00 14.70 198 PRO B CA 1
ATOM 4185 C C . PRO B 1 198 ? -24.188 40.620 30.118 1.00 17.81 198 PRO B C 1
ATOM 4186 O O . PRO B 1 198 ? -25.128 41.361 29.837 1.00 15.83 198 PRO B O 1
ATOM 4190 N N . LYS B 1 199 ? -23.928 40.222 31.355 1.00 14.18 199 LYS B N 1
ATOM 4191 C CA . LYS B 1 199 ? -24.759 40.676 32.462 1.00 14.72 199 LYS B CA 1
ATOM 4192 C C . LYS B 1 199 ? -24.767 42.203 32.520 1.00 14.84 199 LYS B C 1
ATOM 4193 O O . LYS B 1 199 ? -23.722 42.846 32.440 1.00 17.32 199 LYS B O 1
ATOM 4199 N N . GLY B 1 200 ? -25.954 42.786 32.640 1.00 15.59 200 GLY B N 1
ATOM 4200 C CA . GLY B 1 200 ? -26.063 44.231 32.738 1.00 15.37 200 GLY B CA 1
ATOM 4201 C C . GLY B 1 200 ? -26.080 44.975 31.412 1.00 14.41 200 GLY B C 1
ATOM 4202 O O . GLY B 1 200 ? -26.292 46.181 31.398 1.00 16.58 200 GLY B O 1
ATOM 4203 N N . LEU B 1 201 ? -25.839 44.276 30.305 1.00 14.28 201 LEU B N 1
ATOM 4204 C CA . LEU B 1 201 ? -25.946 44.899 28.988 1.00 14.21 201 LEU B CA 1
ATOM 4205 C C . LEU B 1 201 ? -27.314 44.588 28.397 1.00 14.49 201 LEU B C 1
ATOM 4206 O O . LEU B 1 201 ? -27.617 43.439 28.080 1.00 16.39 201 LEU B O 1
ATOM 4211 N N . SER B 1 202 ? -28.149 45.611 28.266 1.00 16.18 202 SER B N 1
ATOM 4212 C CA . SER B 1 202 ? -29.495 45.395 27.758 1.00 14.41 202 SER B CA 1
ATOM 4213 C C . SER B 1 202 ? -29.439 45.131 26.268 1.00 16.54 202 SER B C 1
ATOM 4214 O O . SER B 1 202 ? -28.442 45.424 25.614 1.00 16.52 202 SER B O 1
ATOM 4217 N N . GLN B 1 203 ? -30.511 44.569 25.730 1.00 16.07 203 GLN B N 1
ATOM 4218 C CA . GLN B 1 203 ? -30.560 44.336 24.298 1.00 18.33 203 GLN B CA 1
ATOM 4219 C C . GLN B 1 203 ? -30.463 45.669 23.568 1.00 16.73 203 GLN B C 1
ATOM 4220 O O . GLN B 1 203 ? -29.837 45.767 22.511 1.00 17.67 203 GLN B O 1
ATOM 4226 N N . GLU B 1 204 ? -31.073 46.698 24.147 1.00 18.51 204 GLU B N 1
ATOM 4227 C CA . GLU B 1 204 ? -31.027 48.036 23.574 1.00 19.02 204 GLU B CA 1
ATOM 4228 C C . GLU B 1 204 ? -29.583 48.519 23.447 1.00 21.01 204 GLU B C 1
ATOM 4229 O O . GLU B 1 204 ? -29.178 49.049 22.412 1.00 19.24 204 GLU B O 1
ATOM 4235 N N . ASP B 1 205 ? -28.803 48.326 24.501 1.00 15.04 205 ASP B N 1
ATOM 4236 C CA . ASP B 1 205 ? -27.404 48.734 24.496 1.00 16.78 205 ASP B CA 1
ATOM 4237 C C . ASP B 1 205 ? -26.585 47.912 23.505 1.00 17.09 205 ASP B C 1
ATOM 4238 O O . ASP B 1 205 ? -25.756 48.450 22.771 1.00 16.27 205 ASP B O 1
ATOM 4243 N N . ALA B 1 206 ? -26.809 46.603 23.482 1.00 15.53 206 ALA B N 1
ATOM 4244 C CA . ALA B 1 206 ? -26.116 45.758 22.517 1.00 15.38 206 ALA B CA 1
ATOM 4245 C C . ALA B 1 206 ? -26.427 46.219 21.092 1.00 15.71 206 ALA B C 1
ATOM 4246 O O . ALA B 1 206 ? -25.531 46.332 20.248 1.00 16.54 206 ALA B O 1
ATOM 4248 N N . ASP B 1 207 ? -27.701 46.499 20.832 1.00 18.68 207 ASP B N 1
ATOM 4249 C CA . ASP B 1 207 ? -28.121 46.964 19.512 1.00 17.52 207 ASP B CA 1
ATOM 4250 C C . ASP B 1 207 ? -27.411 48.265 19.136 1.00 17.42 207 ASP B C 1
ATOM 4251 O O . ASP B 1 207 ? -26.981 48.427 17.990 1.00 17.24 207 ASP B O 1
ATOM 4256 N N . GLN B 1 208 ? -27.286 49.186 20.091 1.00 18.10 208 GLN B N 1
ATOM 4257 C CA . GLN B 1 208 ? -26.614 50.464 19.838 1.00 16.55 208 GLN B CA 1
ATOM 4258 C C . GLN B 1 208 ? -25.145 50.263 19.496 1.00 17.19 208 GLN B C 1
ATOM 4259 O O . GLN B 1 208 ? -24.617 50.883 18.567 1.00 17.85 208 GLN B O 1
ATOM 4265 N N . ILE B 1 209 ? -24.482 49.400 20.260 1.00 15.02 209 ILE B N 1
ATOM 4266 C CA . ILE B 1 209 ? -23.064 49.135 20.048 1.00 15.03 209 ILE B CA 1
ATOM 4267 C C . ILE B 1 209 ? -22.846 48.503 18.676 1.00 15.13 209 ILE B C 1
ATOM 4268 O O . ILE B 1 209 ? -21.946 48.902 17.929 1.00 14.77 209 ILE B O 1
ATOM 4273 N N . ILE B 1 210 ? -23.682 47.528 18.336 1.00 14.09 210 ILE B N 1
ATOM 4274 C CA . ILE B 1 210 ? -23.576 46.872 17.037 1.00 12.41 210 ILE B CA 1
ATOM 4275 C C . ILE B 1 210 ? -23.873 47.850 15.901 1.00 16.84 210 ILE B C 1
ATOM 4276 O O . ILE B 1 210 ? -23.194 47.831 14.875 1.00 15.74 210 ILE B O 1
ATOM 4281 N N . ALA B 1 211 ? -24.863 48.719 16.093 1.00 15.52 211 ALA B N 1
ATOM 4282 C CA . ALA B 1 211 ? -25.196 49.710 15.072 1.00 16.12 211 ALA B CA 1
ATOM 4283 C C . ALA B 1 211 ? -24.045 50.683 14.841 1.00 16.80 211 ALA B C 1
ATOM 4284 O O . ALA B 1 211 ? -23.763 51.059 13.699 1.00 17.72 211 ALA B O 1
ATOM 4286 N N . LEU B 1 212 ? -23.381 51.092 15.920 1.00 16.94 212 LEU B N 1
ATOM 4287 C CA . LEU B 1 212 ? -22.226 51.981 15.811 1.00 14.20 212 LEU B CA 1
ATOM 4288 C C . LEU B 1 212 ? -21.066 51.286 15.116 1.00 16.09 212 LEU B C 1
ATOM 4289 O O . LEU B 1 212 ? -20.307 51.908 14.376 1.00 16.22 212 LEU B O 1
ATOM 4294 N N . THR B 1 213 ? -20.927 49.989 15.363 1.00 14.79 213 THR B N 1
ATOM 4295 C CA . THR B 1 213 ? -19.865 49.211 14.749 1.00 14.18 213 THR B CA 1
ATOM 4296 C C . THR B 1 213 ? -20.069 49.155 13.235 1.00 16.87 213 THR B C 1
ATOM 4297 O O . THR B 1 213 ? -19.139 49.398 12.456 1.00 15.66 213 THR B O 1
ATOM 4301 N N . ASP B 1 214 ? -21.299 48.870 12.822 1.00 15.38 214 ASP B N 1
ATOM 4302 C CA . ASP B 1 214 ? -21.626 48.812 11.406 1.00 16.01 214 ASP B CA 1
ATOM 4303 C C . ASP B 1 214 ? -21.421 50.184 10.773 1.00 16.63 214 ASP B C 1
ATOM 4304 O O . ASP B 1 214 ? -20.835 50.302 9.691 1.00 15.55 214 ASP B O 1
ATOM 4309 N N . TRP B 1 215 ? -21.907 51.218 11.453 1.00 15.68 215 TRP B N 1
ATOM 4310 C CA . TRP B 1 215 ? -21.782 52.585 10.956 1.00 14.33 215 TRP B CA 1
ATOM 4311 C C . TRP B 1 215 ? -20.317 52.955 10.778 1.00 17.21 215 TRP B C 1
ATOM 4312 O O . TRP B 1 215 ? -19.928 53.526 9.759 1.00 17.02 215 TRP B O 1
ATOM 4323 N N . GLY B 1 216 ? -19.509 52.617 11.776 1.00 14.52 216 GLY B N 1
ATOM 4324 C CA . GLY B 1 216 ? -18.109 52.991 11.796 1.00 15.88 216 GLY B CA 1
ATOM 4325 C C . GLY B 1 216 ? -17.299 52.339 10.701 1.00 15.14 216 GLY B C 1
ATOM 4326 O O . GLY B 1 216 ? -16.493 52.995 10.040 1.00 14.68 216 GLY B O 1
ATOM 4327 N N . LEU B 1 217 ? -17.494 51.039 10.512 1.00 14.00 217 LEU B N 1
ATOM 4328 C CA . LEU B 1 217 ? -16.779 50.336 9.459 1.00 13.06 217 LEU B CA 1
ATOM 4329 C C . LEU B 1 217 ? -17.110 50.916 8.084 1.00 14.95 217 LEU B C 1
ATOM 4330 O O . LEU B 1 217 ? -16.217 51.147 7.274 1.00 16.37 217 LEU B O 1
ATOM 4335 N N . ALA B 1 218 ? -18.390 51.173 7.824 1.00 15.08 218 ALA B N 1
ATOM 4336 C CA . ALA B 1 218 ? -18.776 51.754 6.537 1.00 15.01 218 ALA B CA 1
ATOM 4337 C C . ALA B 1 218 ? -18.276 53.198 6.398 1.00 15.30 218 ALA B C 1
ATOM 4338 O O . ALA B 1 218 ? -17.830 53.610 5.328 1.00 15.67 218 ALA B O 1
ATOM 4340 N N . GLN B 1 219 ? -18.335 53.962 7.482 1.00 15.40 219 GLN B N 1
ATOM 4341 C CA . GLN B 1 219 ? -17.941 55.361 7.417 1.00 17.58 219 GLN B CA 1
ATOM 4342 C C . GLN B 1 219 ? -16.492 55.521 6.973 1.00 16.56 219 GLN B C 1
ATOM 4343 O O . GLN B 1 219 ? -16.155 56.456 6.242 1.00 16.34 219 GLN B O 1
ATOM 4349 N N . GLN B 1 220 ? -15.638 54.604 7.416 1.00 16.05 220 GLN B N 1
ATOM 4350 C CA . GLN B 1 220 ? -14.219 54.673 7.087 1.00 15.83 220 GLN B CA 1
ATOM 4351 C C . GLN B 1 220 ? -13.996 54.755 5.582 1.00 19.21 220 GLN B C 1
ATOM 4352 O O . GLN B 1 220 ? -13.115 55.476 5.112 1.00 19.90 220 GLN B O 1
ATOM 4358 N N . PHE B 1 221 ? -14.814 54.033 4.824 1.00 14.61 221 PHE B N 1
ATOM 4359 C CA . PHE B 1 221 ? -14.574 53.903 3.392 1.00 13.93 221 PHE B CA 1
ATOM 4360 C C . PHE B 1 221 ? -15.463 54.806 2.543 1.00 16.76 221 PHE B C 1
ATOM 4361 O O . PHE B 1 221 ? -15.424 54.759 1.313 1.00 18.77 221 PHE B O 1
ATOM 4369 N N . LYS B 1 222 ? -16.237 55.660 3.204 1.00 17.90 222 LYS B N 1
ATOM 4370 C CA . LYS B 1 222 ? -16.972 56.684 2.481 1.00 17.94 222 LYS B CA 1
ATOM 4371 C C . LYS B 1 222 ? -16.008 57.761 2.008 1.00 22.48 222 LYS B C 1
ATOM 4372 O O . LYS B 1 222 ? -16.365 58.603 1.189 1.00 23.37 222 LYS B O 1
ATOM 4378 N N . SER B 1 223 ? -14.782 57.720 2.527 1.00 19.54 223 SER B N 1
ATOM 4379 C CA . SER B 1 223 ? -13.688 58.497 1.955 1.00 21.85 223 SER B CA 1
ATOM 4380 C C . SER B 1 223 ? -13.066 57.716 0.805 1.00 20.01 223 SER B C 1
ATOM 4381 O O . SER B 1 223 ? -12.553 56.612 1.002 1.00 20.49 223 SER B O 1
ATOM 4384 N N . GLN B 1 224 ? -13.110 58.279 -0.395 1.00 18.98 224 GLN B N 1
ATOM 4385 C CA . GLN B 1 224 ? -12.492 57.617 -1.536 1.00 20.08 224 GLN B CA 1
ATOM 4386 C C . GLN B 1 224 ? -10.972 57.584 -1.385 1.00 22.08 224 GLN B C 1
ATOM 4387 O O . GLN B 1 224 ? -10.314 56.655 -1.853 1.00 19.76 224 GLN B O 1
ATOM 4393 N N . LYS B 1 225 ? -10.419 58.593 -0.715 1.00 21.97 225 LYS B N 1
ATOM 4394 C CA . LYS B 1 225 ? -8.985 58.628 -0.451 1.00 20.98 225 LYS B CA 1
ATOM 4395 C C . LYS B 1 225 ? -8.553 57.465 0.443 1.00 21.42 225 LYS B C 1
ATOM 4396 O O . LYS B 1 225 ? -7.612 56.742 0.116 1.00 21.85 225 LYS B O 1
ATOM 4402 N N . VAL B 1 226 ? -9.238 57.279 1.568 1.00 19.13 226 VAL B N 1
ATOM 4403 C CA . VAL B 1 226 ? -8.936 56.152 2.447 1.00 16.05 226 VAL B CA 1
ATOM 4404 C C . VAL B 1 226 ? -9.092 54.838 1.679 1.00 17.88 226 VAL B C 1
ATOM 4405 O O . VAL B 1 226 ? -8.248 53.946 1.766 1.00 18.58 226 VAL B O 1
ATOM 4409 N N . SER B 1 227 ? -10.180 54.727 0.926 1.00 15.75 227 SER B N 1
ATOM 4410 C CA . SER B 1 227 ? -10.431 53.526 0.140 1.00 17.76 227 SER B CA 1
ATOM 4411 C C . SER B 1 227 ? -9.300 53.247 -0.843 1.00 17.02 227 SER B C 1
ATOM 4412 O O . SER B 1 227 ? -8.875 52.101 -1.005 1.00 16.21 227 SER B O 1
ATOM 4415 N N . TYR B 1 228 ? -8.817 54.295 -1.504 1.00 17.51 228 TYR B N 1
ATOM 4416 C CA . TYR B 1 228 ? -7.758 54.141 -2.488 1.00 17.18 228 TYR B CA 1
ATOM 4417 C C . TYR B 1 228 ? -6.426 53.749 -1.847 1.00 17.01 228 TYR B C 1
ATOM 4418 O O . TYR B 1 228 ? -5.715 52.887 -2.355 1.00 17.28 228 TYR B O 1
ATOM 4427 N N . ILE B 1 229 ? -6.093 54.378 -0.724 1.00 17.46 229 ILE B N 1
ATOM 4428 C CA . ILE B 1 229 ? -4.871 54.027 -0.016 1.00 17.43 229 ILE B CA 1
ATOM 4429 C C . ILE B 1 229 ? -4.799 52.519 0.207 1.00 16.39 229 ILE B C 1
ATOM 4430 O O . ILE B 1 229 ? -3.783 51.880 -0.069 1.00 19.07 229 ILE B O 1
ATOM 4435 N N . MET B 1 230 ? -5.891 51.944 0.688 1.00 16.11 230 MET B N 1
ATOM 4436 C CA . MET B 1 230 ? -5.885 50.528 1.025 1.00 15.92 230 MET B CA 1
ATOM 4437 C C . MET B 1 230 ? -6.310 49.604 -0.104 1.00 13.92 230 MET B C 1
ATOM 4438 O O . MET B 1 230 ? -5.864 48.457 -0.151 1.00 15.57 230 MET B O 1
ATOM 4443 N N . GLY B 1 231 ? -7.144 50.103 -1.015 1.00 15.28 231 GLY B N 1
ATOM 4444 C CA . GLY B 1 231 ? -7.772 49.261 -2.020 1.00 15.93 231 GLY B CA 1
ATOM 4445 C C . GLY B 1 231 ? -7.434 49.567 -3.465 1.00 16.16 231 GLY B C 1
ATOM 4446 O O . GLY B 1 231 ? -7.883 48.860 -4.366 1.00 15.26 231 GLY B O 1
ATOM 4447 N N . GLY B 1 232 ? -6.656 50.620 -3.701 1.00 17.48 232 GLY B N 1
ATOM 4448 C CA . GLY B 1 232 ? -6.303 50.986 -5.063 1.00 17.40 232 GLY B CA 1
ATOM 4449 C C . GLY B 1 232 ? -5.571 49.861 -5.772 1.00 15.25 232 GLY B C 1
ATOM 4450 O O . GLY B 1 232 ? -5.796 49.593 -6.960 1.00 16.68 232 GLY B O 1
ATOM 4451 N N . LYS B 1 233 ? -4.696 49.175 -5.046 1.00 15.97 233 LYS B N 1
ATOM 4452 C CA . LYS B 1 233 ? -3.885 48.140 -5.670 1.00 14.51 233 LYS B CA 1
ATOM 4453 C C . LYS B 1 233 ? -4.743 46.972 -6.158 1.00 15.70 233 LYS B C 1
ATOM 4454 O O . LYS B 1 233 ? -4.599 46.521 -7.291 1.00 15.54 233 LYS B O 1
ATOM 4460 N N . LEU B 1 234 ? -5.638 46.486 -5.304 1.00 15.16 234 LEU B N 1
ATOM 4461 C CA . LEU B 1 234 ? -6.497 45.371 -5.684 1.00 12.40 234 LEU B CA 1
ATOM 4462 C C . LEU B 1 234 ? -7.496 45.780 -6.757 1.00 15.10 234 LEU B C 1
ATOM 4463 O O . LEU B 1 234 ? -7.763 45.012 -7.673 1.00 14.56 234 LEU B O 1
ATOM 4468 N N . THR B 1 235 ? -8.036 46.992 -6.657 1.00 14.48 235 THR B N 1
ATOM 4469 C CA . THR B 1 235 ? -8.997 47.454 -7.654 1.00 14.79 235 THR B CA 1
ATOM 4470 C C . THR B 1 235 ? -8.337 47.494 -9.030 1.00 15.49 235 THR B C 1
ATOM 4471 O O . THR B 1 235 ? -8.899 47.002 -10.014 1.00 16.57 235 THR B O 1
ATOM 4475 N N . ASN B 1 236 ? -7.137 48.068 -9.092 1.00 16.06 236 ASN B N 1
ATOM 4476 C CA . ASN B 1 236 ? -6.365 48.078 -10.335 1.00 16.97 236 ASN B CA 1
ATOM 4477 C C . ASN B 1 236 ? -6.104 46.668 -10.855 1.00 16.33 236 ASN B C 1
ATOM 4478 O O . ASN B 1 236 ? -6.231 46.406 -12.051 1.00 17.94 236 ASN B O 1
ATOM 4483 N N . ARG B 1 237 ? -5.765 45.754 -9.949 1.00 15.18 237 ARG B N 1
ATOM 4484 C CA . ARG B 1 237 ? -5.434 44.386 -10.337 1.00 14.76 237 ARG B CA 1
ATOM 4485 C C . ARG B 1 237 ? -6.641 43.654 -10.922 1.00 15.72 237 ARG B C 1
ATOM 4486 O O . ARG B 1 237 ? -6.524 42.951 -11.931 1.00 15.67 237 ARG B O 1
ATOM 4494 N N . MET B 1 238 ? -7.806 43.827 -10.308 1.00 14.68 238 MET B N 1
ATOM 4495 C CA . MET B 1 238 ? -9.008 43.184 -10.831 1.00 14.83 238 MET B CA 1
ATOM 4496 C C . MET B 1 238 ? -9.357 43.688 -12.225 1.00 17.60 238 MET B C 1
ATOM 4497 O O . MET B 1 238 ? -9.732 42.908 -13.098 1.00 16.26 238 MET B O 1
ATOM 4502 N N . ILE B 1 239 ? -9.234 44.995 -12.436 1.00 15.56 239 ILE B N 1
ATOM 4503 C CA . ILE B 1 239 ? -9.498 45.548 -13.760 1.00 17.24 239 ILE B CA 1
ATOM 4504 C C . ILE B 1 239 ? -8.466 45.037 -14.767 1.00 16.63 239 ILE B C 1
ATOM 4505 O O . ILE B 1 239 ? -8.803 44.722 -15.908 1.00 16.20 239 ILE B O 1
ATOM 4510 N N . GLU B 1 240 ? -7.217 44.908 -14.332 1.00 16.86 240 GLU B N 1
ATOM 4511 C CA . GLU B 1 240 ? -6.189 44.320 -15.183 1.00 16.52 240 GLU B CA 1
ATOM 4512 C C . GLU B 1 240 ? -6.529 42.868 -15.551 1.00 15.30 240 GLU B C 1
ATOM 4513 O O . GLU B 1 240 ? -6.251 42.423 -16.663 1.00 16.28 240 GLU B O 1
ATOM 4516 N N . ASP B 1 241 ? -7.131 42.134 -14.617 1.00 16.01 241 ASP B N 1
ATOM 4517 C CA . ASP B 1 241 ? -7.574 40.767 -14.889 1.00 14.04 241 ASP B CA 1
ATOM 4518 C C . ASP B 1 241 ? -8.588 40.761 -16.033 1.00 17.07 241 ASP B C 1
ATOM 4519 O O . ASP B 1 241 ? -8.534 39.902 -16.921 1.00 16.69 241 ASP B O 1
ATOM 4524 N N . LEU B 1 242 ? -9.521 41.711 -16.009 1.00 16.21 242 LEU B N 1
ATOM 4525 C CA . LEU B 1 242 ? -10.498 41.822 -17.096 1.00 15.74 242 LEU B CA 1
ATOM 4526 C C . LEU B 1 242 ? -9.786 42.063 -18.420 1.00 18.45 242 LEU B C 1
ATOM 4527 O O . LEU B 1 242 ? -10.080 41.411 -19.426 1.00 18.54 242 LEU B O 1
ATOM 4532 N N . ASN B 1 243 ? -8.841 42.997 -18.414 1.00 16.14 243 ASN B N 1
ATOM 4533 C CA . ASN B 1 243 ? -8.090 43.321 -19.622 1.00 18.50 243 ASN B CA 1
ATOM 4534 C C . ASN B 1 243 ? -7.318 42.118 -20.149 1.00 19.64 243 ASN B C 1
ATOM 4535 O O . ASN B 1 243 ? -7.254 41.893 -21.357 1.00 22.70 243 ASN B O 1
ATOM 4540 N N . ASN B 1 244 ? -6.740 41.338 -19.241 1.00 17.24 244 ASN B N 1
ATOM 4541 C CA . ASN B 1 244 ? -5.987 40.150 -19.632 1.00 17.37 244 ASN B CA 1
ATOM 4542 C C . ASN B 1 244 ? -6.862 39.056 -20.247 1.00 22.27 244 ASN B C 1
ATOM 4543 O O . ASN B 1 244 ? -6.371 38.199 -20.985 1.00 23.69 244 ASN B O 1
ATOM 4548 N N . ALA B 1 245 ? -8.157 39.086 -19.945 1.00 17.86 245 ALA B N 1
ATOM 4549 C CA . ALA B 1 245 ? -9.098 38.134 -20.527 1.00 19.98 245 ALA B CA 1
ATOM 4550 C C . ALA B 1 245 ? -9.423 38.492 -21.978 1.00 26.85 245 ALA B C 1
ATOM 4551 O O . ALA B 1 245 ? -9.902 37.653 -22.744 1.00 28.04 245 ALA B O 1
ATOM 4553 N N . VAL B 1 246 ? -9.165 39.743 -22.346 1.00 21.15 246 VAL B N 1
ATOM 4554 C CA . VAL B 1 246 ? -9.443 40.232 -23.692 1.00 22.26 246 VAL B CA 1
ATOM 4555 C C . VAL B 1 246 ? -8.187 40.247 -24.555 1.00 26.86 246 VAL B C 1
ATOM 4556 O O . VAL B 1 246 ? -8.235 39.918 -25.744 1.00 32.09 246 VAL B O 1
ATOM 4560 N N . ASN B 1 247 ? -7.063 40.627 -23.953 1.00 23.69 247 ASN B N 1
ATOM 4561 C CA . ASN B 1 247 ? -5.827 40.849 -24.704 1.00 28.00 247 ASN B CA 1
ATOM 4562 C C . ASN B 1 247 ? -4.993 39.588 -24.939 1.00 33.29 247 ASN B C 1
ATOM 4563 O O . ASN B 1 247 ? -3.923 39.647 -25.543 1.00 33.79 247 ASN B O 1
ATOM 4568 N N . GLY B 1 248 ? -5.480 38.454 -24.447 1.00 35.35 248 GLY B N 1
ATOM 4569 C CA . GLY B 1 248 ? -4.818 37.180 -24.668 1.00 38.44 248 GLY B CA 1
ATOM 4570 C C . GLY B 1 248 ? -3.760 36.816 -23.640 1.00 36.70 248 GLY B C 1
ATOM 4571 O O . GLY B 1 248 ? -3.189 35.728 -23.694 1.00 40.04 248 GLY B O 1
ATOM 4572 N N . LYS B 1 249 ? -3.499 37.715 -22.698 1.00 24.94 249 LYS B N 1
ATOM 4573 C CA . LYS B 1 249 ? -2.421 37.508 -21.737 1.00 25.48 249 LYS B CA 1
ATOM 4574 C C . LYS B 1 249 ? -2.729 36.386 -20.751 1.00 31.01 249 LYS B C 1
ATOM 4575 O O . LYS B 1 249 ? -1.823 35.698 -20.282 1.00 34.49 249 LYS B O 1
ATOM 4577 N N . SER B 1 250 ? -4.007 36.209 -20.430 1.00 25.44 250 SER B N 1
ATOM 4578 C CA . SER B 1 250 ? -4.403 35.186 -19.468 1.00 23.14 250 SER B CA 1
ATOM 4579 C C . SER B 1 250 ? -5.540 34.315 -19.981 1.00 23.44 250 SER B C 1
ATOM 4580 O O . SER B 1 250 ? -6.443 34.796 -20.671 1.00 23.91 250 SER B O 1
ATOM 4583 N N . LYS B 1 251 ? -5.493 33.034 -19.627 1.00 23.66 251 LYS B N 1
ATOM 4584 C CA . LYS B 1 251 ? -6.516 32.083 -20.041 1.00 21.65 251 LYS B CA 1
ATOM 4585 C C . LYS B 1 251 ? -7.484 31.726 -18.912 1.00 16.82 251 LYS B C 1
ATOM 4586 O O . LYS B 1 251 ? -8.359 30.882 -19.085 1.00 19.22 251 LYS B O 1
ATOM 4589 N N . TYR B 1 252 ? -7.340 32.378 -17.763 1.00 15.28 252 TYR B N 1
ATOM 4590 C CA . TYR B 1 252 ? -8.272 32.146 -16.659 1.00 13.31 252 TYR B CA 1
ATOM 4591 C C . TYR B 1 252 ? -9.694 32.574 -17.037 1.00 13.96 252 TYR B C 1
ATOM 4592 O O . TYR B 1 252 ? -9.883 33.580 -17.728 1.00 16.29 252 TYR B O 1
ATOM 4601 N N . LYS B 1 253 ? -10.683 31.802 -16.586 1.00 12.90 253 LYS B N 1
ATOM 4602 C CA . LYS B 1 253 ? -12.090 32.191 -16.697 1.00 13.87 253 LYS B CA 1
ATOM 4603 C C . LYS B 1 253 ? -12.521 33.014 -15.488 1.00 13.17 253 LYS B C 1
ATOM 4604 O O . LYS B 1 253 ? -13.501 33.764 -15.550 1.00 13.42 253 LYS B O 1
ATOM 4610 N N . MET B 1 254 ? -11.798 32.862 -14.382 1.00 11.11 254 MET B N 1
ATOM 4611 C CA . MET B 1 254 ? -12.129 33.577 -13.157 1.00 12.87 254 MET B CA 1
ATOM 4612 C C . MET B 1 254 ? -10.872 33.824 -12.345 1.00 13.77 254 MET B C 1
ATOM 4613 O O . MET B 1 254 ? -10.000 32.955 -12.271 1.00 12.20 254 MET B O 1
ATOM 4618 N N . THR B 1 255 ? -10.775 35.019 -11.769 1.00 11.60 255 THR B N 1
ATOM 4619 C CA . THR B 1 255 ? -9.838 35.270 -10.678 1.00 11.15 255 THR B CA 1
ATOM 4620 C C . THR B 1 255 ? -10.649 35.499 -9.415 1.00 11.62 255 THR B C 1
ATOM 4621 O O . THR B 1 255 ? -11.671 36.187 -9.442 1.00 11.92 255 THR B O 1
ATOM 4625 N N . TYR B 1 256 ? -10.211 34.886 -8.322 1.00 10.72 256 TYR B N 1
ATOM 4626 C CA . TYR B 1 256 ? -10.955 34.932 -7.072 1.00 8.99 256 TYR B CA 1
ATOM 4627 C C . TYR B 1 256 ? -10.000 35.309 -5.951 1.00 10.78 256 TYR B C 1
ATOM 4628 O O . TYR B 1 256 ? -9.006 34.616 -5.702 1.00 10.77 256 TYR B O 1
ATOM 4637 N N . TYR B 1 257 ? -10.284 36.450 -5.328 1.00 10.11 257 TYR B N 1
ATOM 4638 C CA . TYR B 1 257 ? -9.520 36.961 -4.193 1.00 9.66 257 TYR B CA 1
ATOM 4639 C C . TYR B 1 257 ? -10.302 36.722 -2.909 1.00 10.76 257 TYR B C 1
ATOM 4640 O O . TYR B 1 257 ? -11.369 37.296 -2.705 1.00 11.67 257 TYR B O 1
ATOM 4649 N N . SER B 1 258 ? -9.780 35.837 -2.067 1.00 9.88 258 SER B N 1
ATOM 4650 C CA . SER B 1 258 ? -10.442 35.495 -0.813 1.00 10.22 258 SER B CA 1
ATOM 4651 C C . SER B 1 258 ? -9.977 36.437 0.286 1.00 11.00 258 SER B C 1
ATOM 4652 O O . SER B 1 258 ? -8.794 36.441 0.665 1.00 11.13 258 SER B O 1
ATOM 4655 N N . GLY B 1 259 ? -10.905 37.247 0.782 1.00 10.09 259 GLY B N 1
ATOM 4656 C CA . GLY B 1 259 ? -10.541 38.330 1.670 1.00 11.10 259 GLY B CA 1
ATOM 4657 C C . GLY B 1 259 ? -11.500 38.605 2.805 1.00 10.44 259 GLY B C 1
ATOM 4658 O O . GLY B 1 259 ? -12.121 37.691 3.375 1.00 10.72 259 GLY B O 1
ATOM 4659 N N . HIS B 1 260 ? -11.603 39.892 3.118 1.00 10.85 260 HIS B N 1
ATOM 4660 C CA . HIS B 1 260 ? -12.147 40.386 4.375 1.00 10.53 260 HIS B CA 1
ATOM 4661 C C . HIS B 1 260 ? -13.189 41.470 4.156 1.00 10.89 260 HIS B C 1
ATOM 4662 O O . HIS B 1 260 ? -13.397 41.940 3.040 1.00 12.15 260 HIS B O 1
ATOM 4669 N N . ALA B 1 261 ? -13.840 41.879 5.242 1.00 12.40 261 ALA B N 1
ATOM 4670 C CA . ALA B 1 261 ? -14.763 43.003 5.158 1.00 11.49 261 ALA B CA 1
ATOM 4671 C C . ALA B 1 261 ? -14.063 44.209 4.528 1.00 11.87 261 ALA B C 1
ATOM 4672 O O . ALA B 1 261 ? -14.634 44.890 3.670 1.00 12.36 261 ALA B O 1
ATOM 4674 N N . LEU B 1 262 ? -12.820 44.458 4.943 1.00 11.28 262 LEU B N 1
ATOM 4675 C CA . LEU B 1 262 ? -12.046 45.591 4.429 1.00 12.44 262 LEU B CA 1
ATOM 4676 C C . LEU B 1 262 ? -11.783 45.505 2.927 1.00 12.92 262 LEU B C 1
ATOM 4677 O O . LEU B 1 262 ? -11.733 46.524 2.237 1.00 14.16 262 LEU B O 1
ATOM 4682 N N . THR B 1 263 ? -11.595 44.290 2.422 1.00 12.09 263 THR B N 1
ATOM 4683 C CA . THR B 1 263 ? -11.347 44.083 1.001 1.00 11.48 263 THR B CA 1
ATOM 4684 C C . THR B 1 263 ? -12.540 44.560 0.173 1.00 12.07 263 THR B C 1
ATOM 4685 O O . THR B 1 263 ? -12.381 45.276 -0.822 1.00 14.02 263 THR B O 1
ATOM 4689 N N . LEU B 1 264 ? -13.742 44.175 0.599 1.00 12.08 264 LEU B N 1
ATOM 4690 C CA . LEU B 1 264 ? -14.953 44.593 -0.095 1.00 12.67 264 LEU B CA 1
ATOM 4691 C C . LEU B 1 264 ? -15.180 46.092 0.064 1.00 13.29 264 LEU B C 1
ATOM 4692 O O . LEU B 1 264 ? -15.496 46.787 -0.902 1.00 13.30 264 LEU B O 1
ATOM 4697 N N . LEU B 1 265 ? -15.029 46.584 1.290 1.00 12.37 265 LEU B N 1
ATOM 4698 C CA . LEU B 1 265 ? -15.222 48.006 1.557 1.00 13.40 265 LEU B CA 1
ATOM 4699 C C . LEU B 1 265 ? -14.273 48.869 0.737 1.00 14.43 265 LEU B C 1
ATOM 4700 O O . LEU B 1 265 ? -14.671 49.902 0.197 1.00 13.92 265 LEU B O 1
ATOM 4705 N N . GLU B 1 266 ? -13.018 48.449 0.636 1.00 12.43 266 GLU B N 1
ATOM 4706 C CA . GLU B 1 266 ? -12.016 49.283 -0.022 1.00 13.49 266 GLU B CA 1
ATOM 4707 C C . GLU B 1 266 ? -12.166 49.315 -1.542 1.00 13.72 266 GLU B C 1
ATOM 4708 O O . GLU B 1 266 ? -11.895 50.339 -2.167 1.00 14.90 266 GLU B O 1
ATOM 4714 N N . VAL B 1 267 ? -12.603 48.205 -2.136 1.00 14.29 267 VAL B N 1
ATOM 4715 C CA . VAL B 1 267 ? -12.794 48.166 -3.585 1.00 14.95 267 VAL B CA 1
ATOM 4716 C C . VAL B 1 267 ? -14.052 48.941 -3.979 1.00 15.71 267 VAL B C 1
ATOM 4717 O O . VAL B 1 267 ? -14.018 49.769 -4.893 1.00 17.59 267 VAL B O 1
ATOM 4721 N N . MET B 1 268 ? -15.154 48.696 -3.277 1.00 15.96 268 MET B N 1
ATOM 4722 C CA . MET B 1 268 ? -16.370 49.464 -3.523 1.00 15.11 268 MET B CA 1
ATOM 4723 C C . MET B 1 268 ? -16.107 50.954 -3.313 1.00 17.32 268 MET B C 1
ATOM 4724 O O . MET B 1 268 ? -16.548 51.786 -4.102 1.00 17.25 268 MET B O 1
ATOM 4729 N N . GLY B 1 269 ? -15.372 51.287 -2.257 1.00 15.74 269 GLY B N 1
ATOM 4730 C CA . GLY B 1 269 ? -15.070 52.680 -1.957 1.00 14.81 269 GLY B CA 1
ATOM 4731 C C . GLY B 1 269 ? -14.152 53.334 -2.975 1.00 16.19 269 GLY B C 1
ATOM 4732 O O . GLY B 1 269 ? -14.329 54.500 -3.333 1.00 18.13 269 GLY B O 1
ATOM 4733 N N . THR B 1 270 ? -13.164 52.583 -3.450 1.00 16.64 270 THR B N 1
ATOM 4734 C CA . THR B 1 270 ? -12.256 53.089 -4.475 1.00 15.53 270 THR B CA 1
ATOM 4735 C C . THR B 1 270 ? -13.010 53.427 -5.758 1.00 16.32 270 THR B C 1
ATOM 4736 O O . THR B 1 270 ? -12.715 54.424 -6.408 1.00 18.20 270 THR B O 1
ATOM 4740 N N . LEU B 1 271 ? -13.994 52.601 -6.103 1.00 17.80 271 LEU B N 1
ATOM 4741 C CA . LEU B 1 271 ? -14.779 52.807 -7.323 1.00 18.03 271 LEU B CA 1
ATOM 4742 C C . LEU B 1 271 ? -15.862 53.876 -7.170 1.00 19.73 271 LEU B C 1
ATOM 4743 O O . LEU B 1 271 ? -16.623 54.132 -8.104 1.00 21.14 271 LEU B O 1
ATOM 4748 N N . GLY B 1 272 ? -15.944 54.487 -5.993 1.00 19.34 272 GLY B N 1
ATOM 4749 C CA . GLY B 1 272 ? -16.881 55.576 -5.787 1.00 20.98 272 GLY B CA 1
ATOM 4750 C C . GLY B 1 272 ? -18.300 55.124 -5.514 1.00 20.20 272 GLY B C 1
ATOM 4751 O O . GLY B 1 272 ? -19.249 55.899 -5.660 1.00 21.83 272 GLY B O 1
ATOM 4752 N N . VAL B 1 273 ? -18.449 53.866 -5.114 1.00 18.14 273 VAL B N 1
ATOM 4753 C CA . VAL B 1 273 ? -19.746 53.340 -4.706 1.00 21.76 273 VAL B CA 1
ATOM 4754 C C . VAL B 1 273 ? -19.637 52.706 -3.315 1.00 17.26 273 VAL B C 1
ATOM 4755 O O . VAL B 1 273 ? -19.940 51.520 -3.120 1.00 18.19 273 VAL B O 1
ATOM 4759 N N . PRO B 1 274 ? -19.206 53.502 -2.328 1.00 18.38 274 PRO B N 1
ATOM 4760 C CA . PRO B 1 274 ? -18.995 52.942 -0.989 1.00 16.72 274 PRO B CA 1
ATOM 4761 C C . PRO B 1 274 ? -20.263 52.334 -0.401 1.00 18.57 274 PRO B C 1
ATOM 4762 O O . PRO B 1 274 ? -21.363 52.844 -0.631 1.00 20.25 274 PRO B O 1
ATOM 4766 N N . LEU B 1 275 ? -20.095 51.257 0.362 1.00 16.91 275 LEU B N 1
ATOM 4767 C CA . LEU B 1 275 ? -21.204 50.608 1.050 1.00 18.18 275 LEU B CA 1
ATOM 4768 C C . LEU B 1 275 ? -21.704 51.448 2.221 1.00 20.01 275 LEU B C 1
ATOM 4769 O O . LEU B 1 275 ? -20.946 52.201 2.833 1.00 19.62 275 LEU B O 1
ATOM 4774 N N . ASP B 1 276 ? -22.989 51.310 2.535 1.00 22.73 276 ASP B N 1
ATOM 4775 C CA . ASP B 1 276 ? -23.579 52.021 3.661 1.00 25.88 276 ASP B CA 1
ATOM 4776 C C . ASP B 1 276 ? -23.577 51.159 4.913 1.00 25.07 276 ASP B C 1
ATOM 4777 O O . ASP B 1 276 ? -23.785 51.655 6.019 1.00 28.61 276 ASP B O 1
ATOM 4782 N N . THR B 1 277 ? -23.340 49.864 4.729 1.00 24.71 277 THR B N 1
ATOM 4783 C CA . THR B 1 277 ? -23.317 48.920 5.837 1.00 26.99 277 THR B CA 1
ATOM 4784 C C . THR B 1 277 ? -22.082 48.033 5.724 1.00 21.59 277 THR B C 1
ATOM 4785 O O . THR B 1 277 ? -21.608 47.773 4.622 1.00 25.17 277 THR B O 1
ATOM 4789 N N . ALA B 1 278 ? -21.568 47.569 6.858 1.00 20.48 278 ALA B N 1
ATOM 4790 C CA . ALA B 1 278 ? -20.401 46.689 6.860 1.00 17.74 278 ALA B CA 1
ATOM 4791 C C . ALA B 1 278 ? -20.765 45.324 6.292 1.00 15.25 278 ALA B C 1
ATOM 4792 O O . ALA B 1 278 ? -21.805 44.764 6.639 1.00 19.49 278 ALA B O 1
ATOM 4794 N N . PRO B 1 279 ? -19.903 44.776 5.424 1.00 13.89 279 PRO B N 1
ATOM 4795 C CA . PRO B 1 279 ? -20.177 43.470 4.816 1.00 13.77 279 PRO B CA 1
ATOM 4796 C C . PRO B 1 279 ? -20.314 42.352 5.842 1.00 12.03 279 PRO B C 1
ATOM 4797 O O . PRO B 1 279 ? -19.444 42.169 6.693 1.00 13.53 279 PRO B O 1
ATOM 4801 N N . GLY B 1 280 ? -21.403 41.600 5.741 1.00 12.88 280 GLY B N 1
ATOM 4802 C CA . GLY B 1 280 ? -21.577 40.419 6.563 1.00 12.53 280 GLY B CA 1
ATOM 4803 C C . GLY B 1 280 ? -20.742 39.259 6.049 1.00 11.43 280 GLY B C 1
ATOM 4804 O O . GLY B 1 280 ? -20.057 39.357 5.025 1.00 12.09 280 GLY B O 1
ATOM 4805 N N . TYR B 1 281 ? -20.795 38.148 6.771 1.00 12.28 281 TYR B N 1
ATOM 4806 C CA . TYR B 1 281 ? -20.058 36.959 6.369 1.00 11.57 281 TYR B CA 1
ATOM 4807 C C . TYR B 1 281 ? -20.476 36.489 4.985 1.00 12.61 281 TYR B C 1
ATOM 4808 O O . TYR B 1 281 ? -21.656 36.538 4.631 1.00 13.43 281 TYR B O 1
ATOM 4817 N N . ALA B 1 282 ? -19.491 36.041 4.210 1.00 10.34 282 ALA B N 1
ATOM 4818 C CA . ALA B 1 282 ? -19.712 35.528 2.856 1.00 11.04 282 ALA B CA 1
ATOM 4819 C C . ALA B 1 282 ? -20.319 36.556 1.898 1.00 12.04 282 ALA B C 1
ATOM 4820 O O . ALA B 1 282 ? -20.894 36.195 0.869 1.00 12.47 282 ALA B O 1
ATOM 4822 N N . SER B 1 283 ? -20.182 37.836 2.228 1.00 13.08 283 SER B N 1
ATOM 4823 C CA . SER B 1 283 ? -20.468 38.882 1.256 1.00 11.81 283 SER B CA 1
ATOM 4824 C C . SER B 1 283 ? -19.509 38.716 0.084 1.00 13.30 283 SER B C 1
ATOM 4825 O O . SER B 1 283 ? -18.406 38.171 0.223 1.00 12.10 283 SER B O 1
ATOM 4828 N N . ASN B 1 284 ? -19.929 39.177 -1.079 1.00 12.12 284 ASN B N 1
ATOM 4829 C CA . ASN B 1 284 ? -19.133 38.924 -2.262 1.00 12.63 284 ASN B CA 1
ATOM 4830 C C . ASN B 1 284 ? -19.397 39.948 -3.339 1.00 12.69 284 ASN B C 1
ATOM 4831 O O . ASN B 1 284 ? -20.478 40.525 -3.417 1.00 14.50 284 ASN B O 1
ATOM 4836 N N . LEU B 1 285 ? -18.391 40.157 -4.175 1.00 10.93 285 LEU B N 1
ATOM 4837 C CA . LEU B 1 285 ? -18.455 41.131 -5.243 1.00 12.01 285 LEU B CA 1
ATOM 4838 C C . LEU B 1 285 ? -17.917 40.468 -6.501 1.00 13.10 285 LEU B C 1
ATOM 4839 O O . LEU B 1 285 ? -16.916 39.743 -6.447 1.00 13.34 285 LEU B O 1
ATOM 4844 N N . GLU B 1 286 ? -18.581 40.701 -7.633 1.00 12.60 286 GLU B N 1
ATOM 4845 C CA . GLU B 1 286 ? -18.108 40.182 -8.913 1.00 14.24 286 GLU B CA 1
ATOM 4846 C C . GLU B 1 286 ? -18.039 41.273 -9.968 1.00 15.85 286 GLU B C 1
ATOM 4847 O O . GLU B 1 286 ? -18.979 42.055 -10.135 1.00 16.32 286 GLU B O 1
ATOM 4853 N N . MET B 1 287 ? -16.926 41.310 -10.691 1.00 14.46 287 MET B N 1
ATOM 4854 C CA . MET B 1 287 ? -16.830 42.100 -11.908 1.00 14.78 287 MET B CA 1
ATOM 4855 C C . MET B 1 287 ? -17.024 41.123 -13.053 1.00 16.34 287 MET B C 1
ATOM 4856 O O . MET B 1 287 ? -16.239 40.188 -13.215 1.00 16.01 287 MET B O 1
ATOM 4861 N N . GLU B 1 288 ? -18.090 41.322 -13.823 1.00 14.50 288 GLU B N 1
ATOM 4862 C CA . GLU B 1 288 ? -18.424 40.427 -14.928 1.00 14.47 288 GLU B CA 1
ATOM 4863 C C . GLU B 1 288 ? -18.071 41.063 -16.267 1.00 14.86 288 GLU B C 1
ATOM 4864 O O . GLU B 1 288 ? -18.436 42.206 -16.528 1.00 18.29 288 GLU B O 1
ATOM 4870 N N . LEU B 1 289 ? -17.361 40.316 -17.110 1.00 15.67 289 LEU B N 1
ATOM 4871 C CA . LEU B 1 289 ? -16.962 40.799 -18.434 1.00 17.07 289 LEU B CA 1
ATOM 4872 C C . LEU B 1 289 ? -17.712 40.047 -19.526 1.00 17.83 289 LEU B C 1
ATOM 4873 O O . LEU B 1 289 ? -17.677 38.816 -19.571 1.00 17.22 289 LEU B O 1
ATOM 4878 N N . TYR B 1 290 ? -18.376 40.796 -20.406 1.00 18.17 290 TYR B N 1
ATOM 4879 C CA . TYR B 1 290 ? -19.182 40.221 -21.477 1.00 20.12 290 TYR B CA 1
ATOM 4880 C C . TYR B 1 290 ? -18.602 40.571 -22.833 1.00 22.40 290 TYR B C 1
ATOM 4881 O O . TYR B 1 290 ? -18.039 41.650 -23.014 1.00 21.18 290 TYR B O 1
ATOM 4890 N N . LYS B 1 291 ? -18.764 39.660 -23.788 1.00 24.35 291 LYS B N 1
ATOM 4891 C CA . LYS B 1 291 ? -18.293 39.864 -25.152 1.00 23.39 291 LYS B CA 1
ATOM 4892 C C . LYS B 1 291 ? -19.434 39.715 -26.148 1.00 26.93 291 LYS B C 1
ATOM 4893 O O . LYS B 1 291 ? -20.143 38.711 -26.152 1.00 25.89 291 LYS B O 1
ATOM 4899 N N . ASP B 1 292 ? -19.615 40.732 -26.981 1.00 31.65 292 ASP B N 1
ATOM 4900 C CA . ASP B 1 292 ? -20.483 40.623 -28.142 1.00 36.25 292 ASP B CA 1
ATOM 4901 C C . ASP B 1 292 ? -19.680 41.097 -29.339 1.00 35.75 292 ASP B C 1
ATOM 4902 O O . ASP B 1 292 ? -19.611 42.295 -29.614 1.00 34.61 292 ASP B O 1
ATOM 4907 N N . GLY B 1 293 ? -19.054 40.152 -30.033 1.00 39.84 293 GLY B N 1
ATOM 4908 C CA . GLY B 1 293 ? -18.164 40.479 -31.129 1.00 45.32 293 GLY B CA 1
ATOM 4909 C C . GLY B 1 293 ? -16.945 41.221 -30.620 1.00 42.22 293 GLY B C 1
ATOM 4910 O O . GLY B 1 293 ? -16.180 40.695 -29.808 1.00 39.15 293 GLY B O 1
ATOM 4911 N N . ASP B 1 294 ? -16.771 42.453 -31.089 1.00 34.64 294 ASP B N 1
ATOM 4912 C CA . ASP B 1 294 ? -15.640 43.276 -30.678 1.00 37.44 294 ASP B CA 1
ATOM 4913 C C . ASP B 1 294 ? -16.026 44.226 -29.549 1.00 37.04 294 ASP B C 1
ATOM 4914 O O . ASP B 1 294 ? -15.220 45.050 -29.118 1.00 38.87 294 ASP B O 1
ATOM 4916 N N . ILE B 1 295 ? -17.263 44.105 -29.075 1.00 30.59 295 ILE B N 1
ATOM 4917 C CA . ILE B 1 295 ? -17.761 44.952 -27.997 1.00 26.20 295 ILE B CA 1
ATOM 4918 C C . ILE B 1 295 ? -17.641 44.263 -26.634 1.00 27.75 295 ILE B C 1
ATOM 4919 O O . ILE B 1 295 ? -18.214 43.195 -26.411 1.00 26.66 295 ILE B O 1
ATOM 4924 N N . TYR B 1 296 ? -16.893 44.881 -25.727 1.00 25.50 296 TYR B N 1
ATOM 4925 C CA . TYR B 1 296 ? -16.709 44.332 -24.386 1.00 24.08 296 TYR B CA 1
ATOM 4926 C C . TYR B 1 296 ? -17.379 45.204 -23.338 1.00 25.11 296 TYR B C 1
ATOM 4927 O O . TYR B 1 296 ? -17.160 46.414 -23.293 1.00 27.42 296 TYR B O 1
ATOM 4936 N N . THR B 1 297 ? -18.196 44.583 -22.494 1.00 23.98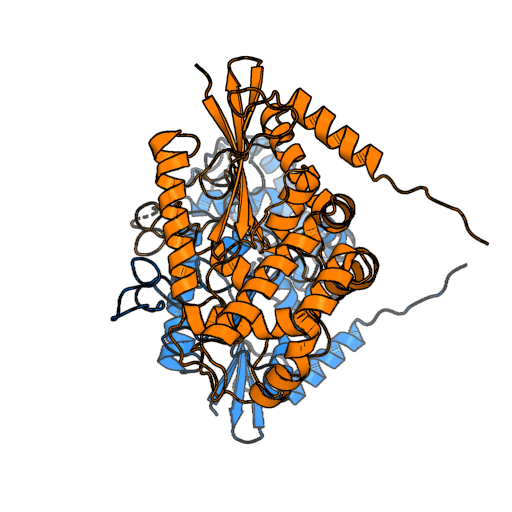 297 THR B N 1
ATOM 4937 C CA . THR B 1 297 ? -18.937 45.318 -21.479 1.00 24.47 297 THR B CA 1
ATOM 4938 C C . THR B 1 297 ? -18.725 44.731 -20.088 1.00 23.87 297 THR B C 1
ATOM 4939 O O . THR B 1 297 ? -18.433 43.544 -19.936 1.00 23.35 297 THR B O 1
ATOM 4943 N N . VAL B 1 298 ? -18.877 45.576 -19.076 1.00 20.85 298 VAL B N 1
ATOM 4944 C CA . VAL B 1 298 ? -18.648 45.169 -17.699 1.00 19.59 298 VAL B CA 1
ATOM 4945 C C . VAL B 1 298 ? -19.864 45.477 -16.836 1.00 21.13 298 VAL B C 1
ATOM 4946 O O . VAL B 1 298 ? -20.533 46.496 -17.026 1.00 20.95 298 VAL B O 1
ATOM 4950 N N . LYS B 1 299 ? -20.154 44.578 -15.900 1.00 18.60 299 LYS B N 1
ATOM 4951 C CA . LYS B 1 299 ? -21.144 44.831 -14.863 1.00 19.02 299 LYS B CA 1
ATOM 4952 C C . LYS B 1 299 ? -20.507 44.528 -13.512 1.00 16.80 299 LYS B C 1
ATOM 4953 O O . LYS B 1 299 ? -19.554 43.742 -13.426 1.00 17.07 299 LYS B O 1
ATOM 4959 N N . LEU B 1 300 ? -21.033 45.160 -12.467 1.00 15.87 300 LEU B N 1
ATOM 4960 C CA . LEU B 1 300 ? -20.493 45.063 -11.118 1.00 16.88 300 LEU B CA 1
ATOM 4961 C C . LEU B 1 300 ? -21.615 44.564 -10.213 1.00 16.67 300 LEU B C 1
ATOM 4962 O O . LEU B 1 300 ? -22.680 45.178 -10.137 1.00 19.14 300 LEU B O 1
ATOM 4967 N N . ARG B 1 301 ? -21.374 43.448 -9.536 1.00 15.23 301 ARG B N 1
ATOM 4968 C CA A ARG B 1 301 ? -22.389 42.818 -8.703 0.51 16.32 301 ARG B CA 1
ATOM 4969 C CA B ARG B 1 301 ? -22.385 42.805 -8.705 0.49 16.40 301 ARG B CA 1
ATOM 4970 C C . ARG B 1 301 ? -21.904 42.760 -7.259 1.00 17.13 301 ARG B C 1
ATOM 4971 O O . ARG B 1 301 ? -20.768 42.368 -6.989 1.00 16.59 301 ARG B O 1
ATOM 4986 N N . TYR B 1 302 ? -22.761 43.174 -6.330 1.00 15.50 302 TYR B N 1
ATOM 4987 C CA . TYR B 1 302 ? -22.431 43.113 -4.908 1.00 16.59 302 TYR B CA 1
ATOM 4988 C C . TYR B 1 302 ? -23.570 42.447 -4.137 1.00 15.25 302 TYR B C 1
ATOM 4989 O O . TYR B 1 302 ? -24.713 42.900 -4.190 1.00 16.63 302 TYR B O 1
ATOM 4998 N N . ASN B 1 303 ? -23.253 41.365 -3.435 1.00 14.44 303 ASN B N 1
ATOM 4999 C CA . ASN B 1 303 ? -24.258 40.609 -2.691 1.00 12.89 303 ASN B CA 1
ATOM 5000 C C . ASN B 1 303 ? -25.530 40.363 -3.495 1.00 15.89 303 ASN B C 1
ATOM 5001 O O . ASN B 1 303 ? -26.644 40.533 -3.000 1.00 18.02 303 ASN B O 1
ATOM 5006 N N . GLY B 1 304 ? -25.343 39.951 -4.744 1.00 17.49 304 GLY B N 1
ATOM 5007 C CA . GLY B 1 304 ? -26.447 39.491 -5.568 1.00 17.46 304 GLY B CA 1
ATOM 5008 C C . GLY B 1 304 ? -27.253 40.547 -6.296 1.00 22.84 304 GLY B C 1
ATOM 5009 O O . GLY B 1 304 ? -28.299 40.236 -6.861 1.00 22.39 304 GLY B O 1
ATOM 5010 N N . LYS B 1 305 ? -26.773 41.787 -6.288 1.00 17.40 305 LYS B N 1
ATOM 5011 C CA . LYS B 1 305 ? -27.446 42.878 -6.980 1.00 18.25 305 LYS B CA 1
ATOM 5012 C C . LYS B 1 305 ? -26.442 43.719 -7.762 1.00 17.99 305 LYS B C 1
ATOM 5013 O O . LYS B 1 305 ? -25.360 44.044 -7.266 1.00 18.55 305 LYS B O 1
ATOM 5016 N N . TYR B 1 306 ? -26.799 44.074 -8.988 1.00 20.78 306 TYR B N 1
ATOM 5017 C CA . TYR B 1 306 ? -25.928 44.924 -9.785 1.00 18.38 306 TYR B CA 1
ATOM 5018 C C . TYR B 1 306 ? -25.816 46.324 -9.197 1.00 19.37 306 TYR B C 1
ATOM 5019 O O . TYR B 1 306 ? -26.770 46.855 -8.623 1.00 22.06 306 TYR B O 1
ATOM 5028 N N . VAL B 1 307 ? -24.635 46.910 -9.351 1.00 20.52 307 VAL B N 1
ATOM 5029 C CA . VAL B 1 307 ? -24.344 48.232 -8.818 1.00 18.23 307 VAL B CA 1
ATOM 5030 C C . VAL B 1 307 ? -23.997 49.172 -9.958 1.00 23.12 307 VAL B C 1
ATOM 5031 O O . VAL B 1 307 ? -23.174 48.847 -10.813 1.00 24.54 307 VAL B O 1
ATOM 5035 N N . LYS B 1 308 ? -24.626 50.342 -9.967 1.00 22.75 308 LYS B N 1
ATOM 5036 C CA . LYS B 1 308 ? -24.409 51.315 -11.026 1.00 25.49 308 LYS B CA 1
ATOM 5037 C C . LYS B 1 308 ? -23.259 52.266 -10.695 1.00 26.03 308 LYS B C 1
ATOM 5038 O O . LYS B 1 308 ? -23.382 53.128 -9.824 1.00 26.49 308 LYS B O 1
ATOM 5040 N N . LEU B 1 309 ? -22.136 52.098 -11.386 1.00 25.50 309 LEU B N 1
ATOM 5041 C CA . LEU B 1 309 ? -21.057 53.069 -11.313 1.00 26.02 309 LEU B CA 1
ATOM 5042 C C . LEU B 1 309 ? -21.517 54.330 -12.033 1.00 25.49 309 LEU B C 1
ATOM 5043 O O . LEU B 1 309 ? -22.421 54.274 -12.866 1.00 27.63 309 LEU B O 1
ATOM 5048 N N . PRO B 1 310 ? -20.897 55.475 -11.717 1.00 28.56 310 PRO B N 1
ATOM 5049 C CA . PRO B 1 310 ? -21.286 56.735 -12.360 1.00 32.95 310 PRO B CA 1
ATOM 5050 C C . PRO B 1 310 ? -21.172 56.658 -13.881 1.00 38.49 310 PRO B C 1
ATOM 5051 O O . PRO B 1 310 ? -21.892 57.363 -14.589 1.00 39.15 310 PRO B O 1
ATOM 5055 N N . ILE B 1 311 ? -20.282 55.802 -14.373 1.00 33.65 311 ILE B N 1
ATOM 5056 C CA . ILE B 1 311 ? -20.033 55.692 -15.808 1.00 31.35 311 ILE B CA 1
ATOM 5057 C C . ILE B 1 311 ? -20.975 54.712 -16.504 1.00 30.11 311 ILE B C 1
ATOM 5058 O O . ILE B 1 311 ? -20.920 54.551 -17.722 1.00 31.41 311 ILE B O 1
ATOM 5063 N N . MET B 1 312 ? -21.840 54.060 -15.736 1.00 28.46 312 MET B N 1
ATOM 5064 C CA . MET B 1 312 ? -22.713 53.038 -16.304 1.00 30.06 312 MET B CA 1
ATOM 5065 C C . MET B 1 312 ? -24.053 53.573 -16.802 1.00 34.55 312 MET B C 1
ATOM 5066 O O . MET B 1 312 ? -24.529 54.615 -16.349 1.00 35.89 312 MET B O 1
ATOM 5071 N N . ASP B 1 313 ? -24.653 52.840 -17.735 1.00 34.67 313 ASP B N 1
ATOM 5072 C CA . ASP B 1 313 ? -25.942 53.218 -18.305 1.00 38.44 313 ASP B CA 1
ATOM 5073 C C . ASP B 1 313 ? -27.100 52.676 -17.474 1.00 39.48 313 ASP B C 1
ATOM 5074 O O . ASP B 1 313 ? -26.893 52.085 -16.412 1.00 35.88 313 ASP B O 1
ATOM 5079 N N . LYS B 1 314 ? -28.319 52.873 -17.970 1.00 43.37 314 LYS B N 1
ATOM 5080 C CA . LYS B 1 314 ? -29.522 52.439 -17.266 1.00 42.62 314 LYS B CA 1
ATOM 5081 C C . LYS B 1 314 ? -29.527 50.934 -17.013 1.00 40.35 314 LYS B C 1
ATOM 5082 O O . LYS B 1 314 ? -30.260 50.442 -16.156 1.00 38.46 314 LYS B O 1
ATOM 5084 N N . ASN B 1 315 ? -28.705 50.207 -17.762 1.00 37.92 315 ASN B N 1
ATOM 5085 C CA . ASN B 1 315 ? -28.646 48.757 -17.640 1.00 36.06 315 ASN B CA 1
ATOM 5086 C C . ASN B 1 315 ? -27.505 48.295 -16.742 1.00 30.11 315 ASN B C 1
ATOM 5087 O O . ASN B 1 315 ? -27.126 47.123 -16.765 1.00 31.02 315 ASN B O 1
ATOM 5092 N N . ASN B 1 316 ? -26.957 49.220 -15.960 1.00 30.09 316 ASN B N 1
ATOM 5093 C CA . ASN B 1 316 ? -25.878 48.891 -15.032 1.00 27.05 316 ASN B CA 1
ATOM 5094 C C . ASN B 1 316 ? -24.673 48.321 -15.766 1.00 26.51 316 ASN B C 1
ATOM 5095 O O . ASN B 1 316 ? -24.040 47.363 -15.313 1.00 25.07 316 ASN B O 1
ATOM 5100 N N . SER B 1 317 ? -24.357 48.925 -16.905 1.00 26.75 317 SER B N 1
ATOM 5101 C CA . SER B 1 317 ? -23.297 48.417 -17.759 1.00 27.44 317 SER B CA 1
ATOM 5102 C C . SER B 1 317 ? -22.467 49.545 -18.355 1.00 28.29 317 SER B C 1
ATOM 5103 O O . SER B 1 317 ? -22.954 50.660 -18.551 1.00 27.48 317 SER B O 1
ATOM 5106 N N . CYS B 1 318 ? -21.204 49.246 -18.629 1.00 23.42 318 CYS B N 1
ATOM 5107 C CA . CYS B 1 318 ? -20.328 50.171 -19.331 1.00 26.23 318 CYS B CA 1
ATOM 5108 C C . CYS B 1 318 ? -19.342 49.361 -20.155 1.00 25.80 318 CYS B C 1
ATOM 5109 O O . CYS B 1 318 ? -19.207 48.154 -19.955 1.00 25.45 318 CYS B O 1
ATOM 5112 N N . SER B 1 319 ? -18.668 50.009 -21.098 1.00 24.07 319 SER B N 1
ATOM 5113 C CA . SER B 1 319 ? -17.633 49.323 -21.856 1.00 25.33 319 SER B CA 1
ATOM 5114 C C . SER B 1 319 ? -16.403 49.102 -20.978 1.00 22.34 319 SER B C 1
ATOM 5115 O O . SER B 1 319 ? -16.192 49.813 -19.998 1.00 23.72 319 SER B O 1
ATOM 5118 N N . LEU B 1 320 ? -15.597 48.105 -21.322 1.00 25.15 320 LEU B N 1
ATOM 5119 C CA . LEU B 1 320 ? -14.337 47.903 -20.621 1.00 24.71 320 LEU B CA 1
ATOM 5120 C C . LEU B 1 320 ? -13.430 49.122 -20.816 1.00 22.90 320 LEU B C 1
ATOM 5121 O O . LEU B 1 320 ? -12.712 49.530 -19.900 1.00 25.12 320 LEU B O 1
ATOM 5126 N N . ASP B 1 321 ? -13.469 49.707 -22.013 1.00 25.09 321 ASP B N 1
ATOM 5127 C CA . ASP B 1 321 ? -12.724 50.933 -22.283 1.00 25.72 321 ASP B CA 1
ATOM 5128 C C . ASP B 1 321 ? -13.111 52.030 -21.293 1.00 28.86 321 ASP B C 1
ATOM 5129 O O . ASP B 1 321 ? -12.253 52.715 -20.737 1.00 27.29 321 ASP B O 1
ATOM 5134 N N . ALA B 1 322 ? -14.411 52.191 -21.080 1.00 26.35 322 ALA B N 1
ATOM 5135 C CA . ALA B 1 322 ? -14.912 53.192 -20.147 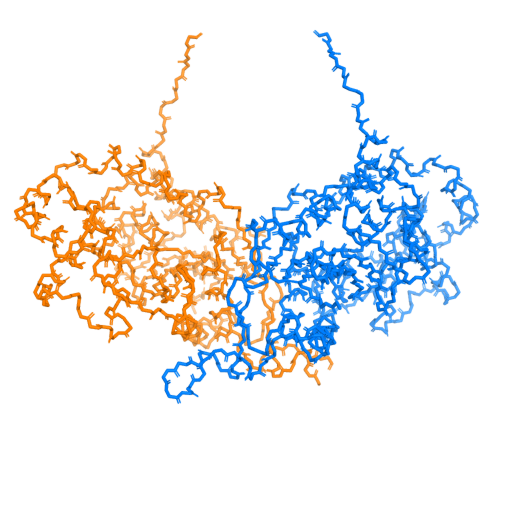1.00 28.68 322 ALA B CA 1
ATOM 5136 C C . ALA B 1 322 ? -14.437 52.917 -18.719 1.00 23.89 322 ALA B C 1
ATOM 5137 O O . ALA B 1 322 ? -14.089 53.842 -17.985 1.00 27.91 322 ALA B O 1
ATOM 5139 N N . LEU B 1 323 ? -14.433 51.645 -18.325 1.00 25.26 323 LEU B N 1
ATOM 5140 C CA . LEU B 1 323 ? -13.991 51.266 -16.989 1.00 23.55 323 LEU B CA 1
ATOM 5141 C C . LEU B 1 323 ? -12.513 51.603 -16.826 1.00 22.14 323 LEU B C 1
ATOM 5142 O O . LEU B 1 323 ? -12.084 52.108 -15.788 1.00 22.45 323 LEU B O 1
ATOM 5147 N N . ASN B 1 324 ? -11.733 51.320 -17.865 1.00 22.61 324 ASN B N 1
ATOM 5148 C CA . ASN B 1 324 ? -10.313 51.643 -17.853 1.00 24.10 324 ASN B CA 1
ATOM 5149 C C . ASN B 1 324 ? -10.072 53.139 -17.678 1.00 26.24 324 ASN B C 1
ATOM 5150 O O . ASN B 1 324 ? -9.267 53.555 -16.845 1.00 28.26 324 ASN B O 1
ATOM 5155 N N . LYS B 1 325 ? -10.770 53.948 -18.470 1.00 26.02 325 LYS B N 1
ATOM 5156 C CA . LYS B 1 325 ? -10.652 55.398 -18.363 1.00 25.43 325 LYS B CA 1
ATOM 5157 C C . LYS B 1 325 ? -11.049 55.877 -16.965 1.00 28.57 325 LYS B C 1
ATOM 5158 O O . LYS B 1 325 ? -10.391 56.739 -16.378 1.00 27.63 325 LYS B O 1
ATOM 5160 N N . TYR B 1 326 ? -12.129 55.311 -16.439 1.00 24.80 326 TYR B N 1
ATOM 5161 C CA . TYR B 1 326 ? -12.603 55.647 -15.098 1.00 25.27 326 TYR B CA 1
ATOM 5162 C C . TYR B 1 326 ? -11.528 55.351 -14.053 1.00 25.10 326 TYR B C 1
ATOM 5163 O O . TYR B 1 326 ? -11.212 56.197 -13.212 1.00 24.63 326 TYR B O 1
ATOM 5172 N N . MET B 1 327 ? -10.962 54.149 -14.109 1.00 24.44 327 MET B N 1
ATOM 5173 C CA . MET B 1 327 ? -9.923 53.769 -13.164 1.00 24.09 327 MET B CA 1
ATOM 5174 C C . MET B 1 327 ? -8.688 54.650 -13.309 1.00 22.52 327 MET B C 1
ATOM 5175 O O . MET B 1 327 ? -8.076 55.045 -12.315 1.00 25.30 327 MET B O 1
ATOM 5180 N N . GLN B 1 328 ? -8.325 54.953 -14.552 1.00 23.87 328 GLN B N 1
ATOM 5181 C CA . GLN B 1 328 ? -7.182 55.813 -14.821 1.00 26.07 328 GLN B CA 1
ATOM 5182 C C . GLN B 1 328 ? -7.374 57.166 -14.141 1.00 28.24 328 GLN B C 1
ATOM 5183 O O . GLN B 1 328 ? -6.452 57.696 -13.522 1.00 28.44 328 GLN B O 1
ATOM 5185 N N . SER B 1 329 ? -8.579 57.716 -14.243 1.00 24.72 329 SER B N 1
ATOM 5186 C CA . SER B 1 329 ? -8.857 59.019 -13.649 1.00 25.46 329 SER B CA 1
ATOM 5187 C C . SER B 1 329 ? -8.763 58.954 -12.125 1.00 26.74 329 SER B C 1
ATOM 5188 O O . SER B 1 329 ? -8.347 59.917 -11.479 1.00 29.61 329 SER B O 1
ATOM 5191 N N . ILE B 1 330 ? -9.148 57.816 -11.555 1.00 25.33 330 ILE B N 1
ATOM 5192 C CA . ILE B 1 330 ? -9.042 57.629 -10.115 1.00 25.44 330 ILE B CA 1
ATOM 5193 C C . ILE B 1 330 ? -7.574 57.574 -9.698 1.00 24.47 330 ILE B C 1
ATOM 5194 O O . ILE B 1 330 ? -7.179 58.190 -8.709 1.00 24.31 330 ILE B O 1
ATOM 5199 N N . ASN B 1 331 ? -6.768 56.841 -10.461 1.00 22.56 331 ASN B N 1
ATOM 5200 C CA . ASN B 1 331 ? -5.330 56.793 -10.223 1.00 21.65 331 ASN B CA 1
ATOM 5201 C C . ASN B 1 331 ? -4.699 58.186 -10.275 1.00 25.08 331 ASN B C 1
ATOM 5202 O O . ASN B 1 331 ? -3.910 58.558 -9.408 1.00 26.51 331 ASN B O 1
ATOM 5207 N N . GLU B 1 332 ? -5.058 58.958 -11.292 1.00 28.39 332 GLU B N 1
ATOM 5208 C CA . GLU B 1 332 ? -4.515 60.303 -11.443 1.00 31.66 332 GLU B CA 1
ATOM 5209 C C . GLU B 1 332 ? -4.960 61.208 -10.299 1.00 32.29 332 GLU B C 1
ATOM 5210 O O . GLU B 1 332 ? -4.188 62.026 -9.801 1.00 32.40 332 GLU B O 1
ATOM 5216 N N . LYS B 1 333 ? -6.209 61.040 -9.881 1.00 29.18 333 LYS B N 1
ATOM 5217 C CA . LYS B 1 333 ? -6.788 61.821 -8.799 1.00 30.33 333 LYS B CA 1
ATOM 5218 C C . LYS B 1 333 ? -5.995 61.664 -7.507 1.00 31.85 333 LYS B C 1
ATOM 5219 O O . LYS B 1 333 ? -5.813 62.627 -6.761 1.00 35.38 333 LYS B O 1
ATOM 5225 N N . PHE B 1 334 ? -5.523 60.448 -7.246 1.00 30.57 334 PHE B N 1
ATOM 5226 C CA . PHE B 1 334 ? -4.877 60.149 -5.970 1.00 26.96 334 PHE B CA 1
ATOM 5227 C C . PHE B 1 334 ? -3.359 59.980 -6.054 1.00 35.15 334 PHE B C 1
ATOM 5228 O O . PHE B 1 334 ? -2.715 59.620 -5.070 1.00 36.48 334 PHE B O 1
ATOM 5236 N N . GLN B 1 335 ? -2.793 60.257 -7.225 1.00 37.99 335 GLN B N 1
ATOM 5237 C CA . GLN B 1 335 ? -1.347 60.189 -7.407 1.00 40.71 335 GLN B CA 1
ATOM 5238 C C . GLN B 1 335 ? -0.633 61.116 -6.429 1.00 46.17 335 GLN B C 1
ATOM 5239 O O . GLN B 1 335 ? -1.063 62.248 -6.208 1.00 47.96 335 GLN B O 1
ATOM 5241 N N . LYS B 1 336 ? 0.460 60.631 -5.851 1.00 48.69 336 LYS B N 1
ATOM 5242 C CA . LYS B 1 336 ? 1.190 61.389 -4.841 1.00 49.75 336 LYS B CA 1
ATOM 5243 C C . LYS B 1 336 ? 2.229 62.321 -5.456 1.00 47.85 336 LYS B C 1
ATOM 5244 O O . LYS B 1 336 ? 2.969 61.934 -6.360 1.00 50.20 336 LYS B O 1
ATOM 5246 N N . HIS B 1 337 ? 2.275 63.554 -4.962 1.00 42.79 337 HIS B N 1
ATOM 5247 C CA . HIS B 1 337 ? 3.318 64.489 -5.359 1.00 46.32 337 HIS B CA 1
ATOM 5248 C C . HIS B 1 337 ? 4.612 64.122 -4.643 1.00 45.86 337 HIS B C 1
ATOM 5249 O O . HIS B 1 337 ? 4.744 64.327 -3.437 1.00 47.48 337 HIS B O 1
ATOM 5251 N N . HIS B 1 338 ? 5.559 63.565 -5.390 1.00 43.04 338 HIS B N 1
ATOM 5252 C CA . HIS B 1 338 ? 6.830 63.142 -4.819 1.00 44.14 338 HIS B CA 1
ATOM 5253 C C . HIS B 1 338 ? 7.728 64.340 -4.539 1.00 42.79 338 HIS B C 1
ATOM 5254 O O . HIS B 1 338 ? 7.640 65.368 -5.214 1.00 39.85 338 HIS B O 1
ATOM 5256 N N . HIS B 1 339 ? 8.587 64.207 -3.533 1.00 37.93 339 HIS B N 1
ATOM 5257 C CA . HIS B 1 339 ? 9.542 65.258 -3.205 1.00 36.82 339 HIS B CA 1
ATOM 5258 C C . HIS B 1 339 ? 10.932 64.696 -2.950 1.00 40.48 339 HIS B C 1
ATOM 5259 O O . HIS B 1 339 ? 11.086 63.544 -2.542 1.00 42.84 339 HIS B O 1
ATOM 5266 N N . HIS B 1 340 ? 11.944 65.520 -3.194 1.00 42.82 340 HIS B N 1
ATOM 5267 C CA . HIS B 1 340 ? 13.298 65.196 -2.779 1.00 54.89 340 HIS B CA 1
ATOM 5268 C C . HIS B 1 340 ? 13.521 65.752 -1.379 1.00 48.38 340 HIS B C 1
ATOM 5269 O O . HIS B 1 340 ? 12.701 66.520 -0.868 1.00 38.49 340 HIS B O 1
ATOM 5276 N N . HIS B 1 341 ? 14.627 65.361 -0.758 1.00 44.38 341 HIS B N 1
ATOM 5277 C CA . HIS B 1 341 ? 14.910 65.768 0.611 1.00 45.76 341 HIS B CA 1
ATOM 5278 C C . HIS B 1 341 ? 16.362 66.175 0.775 1.00 50.21 341 HIS B C 1
ATOM 5279 O O . HIS B 1 341 ? 17.167 66.029 -0.146 1.00 52.07 341 HIS B O 1
ATOM 5286 N N . HIS B 1 342 ? 16.697 66.687 1.953 1.00 49.49 342 HIS B N 1
ATOM 5287 C CA . HIS B 1 342 ? 18.070 67.079 2.226 1.00 49.94 342 HIS B CA 1
ATOM 5288 C C . HIS B 1 342 ? 18.954 65.854 2.444 1.00 50.76 342 HIS B C 1
ATOM 5289 O O . HIS B 1 342 ? 20.096 65.811 1.981 1.00 50.79 342 HIS B O 1
#

Sequence (672 aa):
SKLIFVSMITRHGDRAPFANIENANYSWGTTELSELTPIGMNQEYNLGLQLRKRYIDKFGLLPEHYVDQSIYVLSSHTNRTVVSAQQSLLMMGLYPAGTGPLIGDGDPAIKDRFFQPIPIMTLSADSRLIQFPYEQYLAVLKKYVYNSPEWQNKTKEAAPNFAKWQQILGNRISGLNDVITVGDVLIVAQAHGKPLPKGLSQEDADQIIALTDWGLAQQFKSQKVSYIMGGKLTNRMIEDLNNAVNGKSKYKMTYYSGHALTLLEVMGTLGVPLDTAPGYASNLLEMELYKDGDIYTVKLRRYNGKYVKLPIMDKNNSCSLDALNKYMQSINEKFQKHHHHHHSSKLIFVSMITRHGDRAPFANIENANYSWGTTELSELTPIGMNQEYNLGLQLRKRYIDKFGLLPEHYVDQSIYVLSSHTNRTVVSAQQSLLMMGLYPAGTGPLIDPAIKDRFFQPIPIMTLSADDSRLIQFPYEQYLAVLKKYVYNSPEWQNKTKEAAPNFAKWQQILGNRISGLNDVITVGDVLIVAQAHGKPLPKGLSQEDADQIIALTDWGLAQQFKSQKVSYIMGGKLTNRMIEDLNNAVNGKSKYKMTYYSGHALTLLEVMGTLGVPLDTAPGYASNLEMELYKDGDIYTVKLRRYNGKYVKLPIMDKNNSCSLDALNKYMQSINEKFQKHHHHHH

Foldseek 3Di:
DAFAAKEKEWAFFQFAAQDAQPLDDDDDPDDHGAQDPRRLVLLLVLLLVVLCPCCVPRNNAHQADDAQQEAAEEEPDNRLVSSVVSSVCNVRHQVRADADDPRHAPDPSRGHDHDYHYDDNCDLAFHHNPVVLVVLCVPPPCPDPVQVVVFVVCVVCQVVCCVQRVFHGHGLVSLLNVLRNLVSCVVVVHDDRPPQDPVNNVVSVVSNFQRLLRQLLDLLSLCVRHLNNLVVSLVVLVCSVPVVGNHRYYYYRHHQSNVQSNCSNLNNGDRTGDHHGKMKMWIWDDDPPWIKIWIDTRHHTDARPQDDPVRMDTSVSVVVSSVVSCVVNPDDDDDDD/DKAFAAKEKEWAFFQFAAQDAQPQDDDDDPDDHGAQDPVRLVLLLVLLLVVLCPCCVPRNNAHQADDAQQEAAEEEPDNRLVSSVVSSPCNVRHQVRADPVVAPDPSRGHDHDYHYDDNCDLAQHHNVVVLVVLCVVPPCPDPVQVVVFVVCVVCQVVCCVQRVFHGHGLVSLLNVLRNLVSCVVVVHDDRPPQDPVNNVVSVVSNFQRLLRQLLDLLSLCVRHLNNLVVSLVVLVCSVVVVGNHRYYYYRHHQSNVQSNCSNLNNGDRTGDHHGWMKMWIWMDDPPWIKIWIDTRHHTDARPQDDPVRMDTSVSVVVSSVVSCVVNPDDDDDDD

Solvent-accessible surface area: 28526 Å² total; per-residue (Å²): 98,60,13,42,2,0,0,0,0,0,25,3,0,1,13,0,0,106,30,91,5,123,81,21,153,46,86,36,82,22,85,69,27,14,6,3,39,61,0,6,31,60,0,22,57,11,0,43,105,7,33,126,37,0,8,92,140,67,51,16,4,54,99,101,20,75,36,72,8,4,45,3,5,0,3,56,22,40,24,0,4,7,0,0,8,0,0,6,8,0,0,0,22,28,39,18,0,28,73,35,76,101,48,79,54,0,2,125,52,67,3,10,1,2,15,10,10,4,31,64,68,116,28,123,5,0,42,20,31,134,126,72,10,51,61,17,3,49,153,79,6,49,105,28,91,90,8,82,98,53,36,153,126,3,40,107,27,19,78,87,0,68,150,32,0,27,19,154,6,81,12,5,54,11,0,30,60,2,0,28,2,6,56,0,4,112,50,50,68,58,106,70,7,191,68,5,57,88,134,14,2,76,68,0,45,60,17,1,44,64,0,34,2,28,2,1,93,43,38,105,1,0,47,66,3,0,2,142,0,0,42,83,0,4,90,19,0,24,43,27,53,96,63,78,31,114,72,90,1,6,0,0,0,0,9,14,20,0,0,0,1,0,4,1,0,2,32,25,47,20,106,85,20,5,41,45,16,6,15,0,3,4,0,0,25,83,75,52,94,109,49,40,2,43,3,40,28,72,40,83,60,30,57,7,99,58,23,79,106,104,46,21,11,43,10,115,34,4,47,65,34,6,45,56,5,43,133,135,44,74,98,88,99,143,183,168,235,151,55,56,13,44,2,0,0,0,0,0,24,3,0,2,14,0,0,104,31,93,4,120,81,20,153,46,86,34,82,24,84,71,27,13,5,4,43,58,0,6,24,58,0,24,58,11,0,43,107,7,33,124,40,0,9,92,145,64,51,17,4,54,99,101,21,75,41,74,7,4,45,3,5,0,4,56,22,39,22,0,4,6,0,0,12,0,0,7,6,0,1,1,25,30,38,18,0,27,93,89,129,56,0,3,125,51,67,4,8,1,2,15,8,10,3,31,58,73,106,27,124,5,0,43,22,31,132,128,64,13,45,59,16,3,65,154,85,6,41,106,27,90,92,8,81,100,67,36,152,75,6,41,108,32,19,78,89,0,72,152,33,0,27,18,156,5,80,12,5,54,11,0,28,61,1,0,29,2,6,54,0,5,112,57,58,66,59,105,68,7,191,67,5,56,87,119,12,2,79,60,0,43,60,24,3,45,63,0,34,1,28,2,1,93,43,38,81,1,0,46,56,3,0,2,142,0,0,48,82,0,6,61,19,0,39,37,28,52,97,63,77,34,114,70,89,1,6,1,1,0,0,9,14,21,0,0,0,1,0,4,1,0,2,32,24,49,20,104,83,19,6,39,46,16,6,15,0,3,3,0,0,25,80,70,46,91,110,52,40,2,43,3,41,29,71,39,82,60,30,60,5,98,59,22,78,104,106,45,21,11,45,10,112,34,4,48,65,32,6,45,57,5,44,134,138,30,76,97,89,98,145,186,171,234

Secondary structure (DSSP, 8-state):
-EEEEEEEEEE---B--SS--TT-----SS-TTPBPHHHHHHHHHHHHHHIIIIIIIS-SS-SSPPTTSEEEEE-SSHHHHHHHHHHHHHHS-TTSS-EETTTEESSGGG------EE--TT--SSS--HHHHHHHHHHHTTTSHHHHHHHHHHGGGHHHHHHHH-S--SSHHHHHHHHHHHHHHHHTTPPPPTT--HHHHHHHHHHHHHHHHHHHTSHHHHHHHHHHHHHHHHHHHHHHHSSS---SEEEEEE-HHHHHHHHHHTT---SS---TT-EEEEEEEEETTEEEEEEEETTEE---TT--TTS-EEHHHHHHHHHHHHHHH--------/--EEEEEEEEEE---B--SS--TT-----SS-TTPBPHHHHHHHHHHHHHHIIIIIIIT-SS-SSPPTTSEEEEE-SSHHHHHHHHHHHHHHS-TTSS-B--BSSGGG------EE--TT--SSS--HHHHHHHHHHHTTTSHHHHHHHHHHGGGHHHHHHHH-S--SSHHHHHHHHHHHHHHHHTTPPPPTT--HHHHHHHHHHHHHHHHHHHTSHHHHHHHHHHHHHHHHHHHHHHHSSS---SEEEEEE-HHHHHHHHHHTT---SS---TT-EEEEEEEEETTEEEEEEEETTEE---TT--TTS-EEHHHHHHHHHHHHHHH--------

Nearest PDB structures (foldseek):
  3it3-assembly1_A  TM=1.003E+00  e=1.003E-72  Francisella tularensis subsp. holarctica LVS
  3it3-assembly1_B  TM=1.003E+00  e=1.480E-69  Francisella tularensis subsp. holarctica LVS
  3it0-assembly1_A  TM=1.003E+00  e=2.842E-69  Francisella tularensis subsp. holarctica LVS
  4e3w-assembly1_B  TM=1.002E+00  e=1.112E-68  Francisella tularensis subsp. holarctica LVS
  3it1-assembly1_A  TM=1.002E+00  e=2.159E-67  Francisella tularensis subsp. holarctica LVS

CATH classification: 3.40.50.1240